Protein 9DM7 (pdb70)

Foldseek 3Di:
DVVVVVVVLVPLVVLLVVVVVVLVCQQVPDVLSQPQQVVVLLQVQLVCAPHDDSQVDDDCGDQWFLLSSVVNNVPNVDDPVVVSVVLVVVLLVLQLLLLQLLQVQQPHGDNSVSSNLSSLCCQFPLNVVCPSNRHCLSVLSSLQSVLLPDDDLLSNLLSQLVSCQGPPLSPLCVVVCVVVVVPPSVVSNVVSNVVSLVVSCVRGPNCNVVSVVVVVVPLCALQFQEPQNLVCLVVVHGQPPHPCSCVVLVVVVVLLVLLLVLDDGRLSNSLSSLLNSQHPDSGHGSNNPPSVSSVLVCLCSNPVNPDPVSVVLSVVVSVCRNVPQSVVLNVVTDPRDDCVSSVSSNPVVVSSVVVSVVSSVVSVVVD/DWAWEKDFADEDDQFFKTKIKIAIDDDFLQFKKKFKWKAAVPGDIDGAFIFNSNPTTDDRDPPPAKDFDFDGPPRRITMIMGRGDFWTKMKMFIWGKDWDDDVHIDIDIPDTDPRIHGIHGHGD/DKDWDKDQPAEALDWQDKDKIKIQIDDDLQQAKWKWWADPPDDIDTAAGSQARGDPDDDQQPFGFDSPSMTIGIRRGRHVSSFTWMKMWGPRVVDIDIYTYGYYHRD

Sequence (598 aa):
GASAWRRVRAWGPWLLGLSVAVRLAWAYLTPHGADLVDLHVYVSGPATLGHGNLYEFTYPPFTYPPFAAVVFWPLHLIPFTLLGLCWILGTIAALYAVVRLSQRLLGFDDARAAAVWTAVTMWTEPVRSTLDYGQINVLLMLLILLAVASSRWWISGTLIGLAGGVKLTPLVSGLYFLGARRWTTAIWAGVVFLLTVVVGIAVVGEQGRYYFTDLLGPIATVFNQSWRGGISRILGHDAGSGVLVLFAYAVTAILAFLAWRAVNDRLGQICVVEMFGLLISPISWTHHWVWMVPFMVWLLHGPWRDKVGAKVFGCGWLVLLLIGVPWLLSFAQPDIRPWPLAWAGLVDIVAAIATLTWMAVVGRRSGEVQLVESGGGLVQPGGSLRLSCAASGFNFYYYSIHWVRQAPGKGLEWVASISSSSGSTSYADSVKGRFTISADTSKNTAYLQMNEDTAVYYCARSQAVYYWDLWWSMYHTGFIDYWGQGTLVTVDIQMTQSPSSLSASVGDRVTITCRASQSVSSAVAWYQQKPGKAPKLLIYSASSLYSGVPSRFSGSRSGTDFTLTISSLQPEDFATYYCQQSSSSLITFGQGTKVEIK

Organism: NCBI:txid36809

Radius of gyration: 29.04 Å; Cα contacts (8 Å, |Δi|>4): 1026; chains: 3; bounding box: 84×65×79 Å

Secondary structure (DSSP, 8-state):
-HHHHHHHGGGHHHHHHHHHHHHHHHTTSSTTSS--HHHHHHHSSTTS-SSS-SSS-------S-HHHHHHHGGGSSS-HHHHHHHHHHHHHHHHHHHHHHHHHHHT---HHHHHHHHHHHTTSHHHHHHHHHT--HHHHHHHHHHHHHB--HHHHHHHHHHHHHH-SSTTTHHHHHHHTT-TTHHHHHHHHHHHHHHHHHHHTTSHHHHHHHHHH---SSSS--SHHHHHHHHHSS--SS-TTHHHHHHHHHHHHHHHHHH--SHHHHHHHHHHHHHHH-SS--GGG-TTHHHHHHHHHHSGGGGSTTHHHHHHHHHHHHHHTHHHHHTTT------HHHHTTTTHHHHHHHHHHHHHHHHHHHT-/--EEEE-------SSS-EEEEEEEESS-GGG-EEEEEEE-TTS-EEEEEEE-SSS-EE---S------EEETTSTTEEEEEE----S-EEEEEEE-EEEEESSSEEEEE----S----------/---EE---------TT--B---EEE-S--TT-EEEEEE-TTS--EEEEETTTEE-SS-SS-------SSEE---B---TT---SEEEEEE-SSSS-B----B-----

Nearest PDB structures (foldseek):
  5ezm-assembly1_A  TM=3.973E-01  e=1.025E-02  Cupriavidus metallidurans CH34
  6wno-assembly1_A  TM=1.559E-01  e=3.854E+00  Plasmodium vivax Sal-1
  8uiw-assembly1_L  TM=9.170E-01  e=1.611E-14  Mus musculus
  7mdj-assembly1_B  TM=9.054E-01  e=3.720E-14  synthetic construct
  9b7b-assembly2_H  TM=9.037E-01  e=7.680E-14  Homo sapiens

B-factor: mean 38.44, std 13.74, range [17.49, 84.79]

InterPro domains:
  IPR018584 Glycosyltransferase family 87 [PF09594] (90-316)

Solvent-accessible surface area: 29444 Å² total; per-residue (Å²): 100,62,73,50,105,68,150,60,26,70,129,0,64,199,73,34,37,121,12,40,51,80,24,94,37,153,17,111,149,40,122,178,24,43,73,15,54,27,0,49,24,4,21,38,0,2,50,35,50,88,121,70,69,3,58,149,40,111,75,160,126,6,87,36,12,8,28,1,3,40,66,16,115,79,40,81,122,97,84,61,104,92,25,4,90,76,37,22,110,33,17,22,62,6,6,71,34,1,3,60,10,1,8,45,26,33,14,16,20,17,41,123,6,0,7,10,28,1,13,77,1,6,73,6,15,3,8,65,26,2,19,78,84,1,24,22,19,4,62,15,4,32,48,4,0,33,0,0,1,1,54,110,130,104,11,0,0,48,31,10,1,79,1,0,3,20,40,59,70,20,75,46,2,25,102,5,3,85,34,41,173,60,164,69,4,41,119,85,14,31,68,17,42,100,106,8,49,89,57,0,59,80,80,18,39,101,34,4,138,124,22,75,85,106,91,152,97,137,44,40,30,7,73,0,2,0,40,68,0,6,23,4,6,69,84,60,119,81,19,17,125,22,139,70,9,123,131,6,41,54,52,1,46,101,28,8,116,57,0,74,149,23,9,135,43,70,3,2,31,0,5,4,16,21,11,50,14,17,4,60,30,75,81,1,71,14,24,38,11,4,30,6,9,1,7,8,4,4,2,70,32,1,80,42,62,132,65,121,23,1,115,98,50,5,79,32,10,45,82,39,11,74,102,0,34,4,125,113,26,33,166,46,46,52,139,161,102,76,188,93,87,9,146,33,6,46,41,10,7,80,24,1,42,44,0,2,55,40,0,11,66,12,19,175,160,84,106,182,28,104,15,90,26,87,23,42,36,144,41,138,107,45,50,68,35,160,9,39,0,44,16,63,62,32,53,0,21,45,39,7,0,0,1,1,35,31,30,103,85,152,23,13,84,15,14,0,11,15,39,17,25,80,39,42,96,20,43,42,134,40,103,54,18,137,0,53,36,49,27,58,88,101,32,54,0,16,12,47,12,96,66,75,107,46,4,35,19,15,0,2,16,0,76,13,38,24,62,45,23,110,175,79,53,71,52,33,35,7,2,31,50,89,26,5,111,31,13,142,12,46,58,123,10,99,27,84,24,60,93,85,32,115,37,7,54,98,39,68,144,28,63,17,47,2,115,14,42,124,90,6,70,48,3,4,5,1,1,4,17,80,104,74,128,14,4,70,4,0,1,62,38,0,76,42,70,52,95,71,16,110,18,26,102,23,26,34,158,47,46,67,30,2,29,6,44,7,52,32,4,112,86,58,6,100,5,29,19,13,0,5,1,14,38,48,75,64,14,43,20,3,110,4,67,15,70,102,128,236

Structure (mmCIF, N/CA/C/O backbone):
data_9DM7
#
_entry.id   9DM7
#
_cell.length_a   1.00
_cell.length_b   1.00
_cell.length_c   1.00
_cell.angle_alpha   90.00
_cell.angle_beta   90.00
_cell.angle_gamma   90.00
#
_symmetry.space_group_name_H-M   'P 1'
#
loop_
_entity.id
_entity.type
_entity.pdbx_description
1 polymer Mannosyltransferase
2 polymer 'Fab_E6 heavy chain'
3 polymer 'Fab_E6 light chain'
#
loop_
_atom_site.group_PDB
_atom_site.id
_atom_site.type_symbol
_atom_site.label_atom_id
_atom_site.label_alt_id
_atom_site.label_comp_id
_atom_site.label_asym_id
_atom_site.label_entity_id
_atom_site.label_seq_id
_atom_site.pdbx_PDB_ins_code
_atom_site.Cartn_x
_atom_site.Cartn_y
_atom_site.Cartn_z
_atom_site.occupancy
_atom_site.B_iso_or_equiv
_atom_site.auth_seq_id
_atom_site.auth_comp_id
_atom_site.auth_asym_id
_atom_site.auth_atom_id
_atom_site.pdbx_PDB_model_num
ATOM 1 N N . GLY A 1 21 ? 176.541 154.812 151.974 1.00 67.75 21 GLY A N 1
ATOM 2 C CA . GLY A 1 21 ? 175.663 154.075 152.864 1.00 67.75 21 GLY A CA 1
ATOM 3 C C . GLY A 1 21 ? 174.599 154.942 153.507 1.00 67.75 21 GLY A C 1
ATOM 4 O O . GLY A 1 21 ? 173.567 155.226 152.899 1.00 67.75 21 GLY A O 1
ATOM 5 N N . ALA A 1 22 ? 174.852 155.363 154.748 1.00 65.62 22 ALA A N 1
ATOM 6 C CA . ALA A 1 22 ? 173.911 156.214 155.465 1.00 65.62 22 ALA A CA 1
ATOM 7 C C . ALA A 1 22 ? 173.830 157.621 154.891 1.00 65.62 22 ALA A C 1
ATOM 8 O O . ALA A 1 22 ? 172.899 158.357 155.235 1.00 65.62 22 ALA A O 1
ATOM 10 N N . SER A 1 23 ? 174.778 158.013 154.036 1.00 63.86 23 SER A N 1
ATOM 11 C CA . SER A 1 23 ? 174.713 159.330 153.412 1.00 63.86 23 SER A CA 1
ATOM 12 C C . SER A 1 23 ? 173.490 159.451 152.513 1.00 63.86 23 SER A C 1
ATOM 13 O O . SER A 1 23 ? 172.848 160.507 152.463 1.00 63.86 23 SER A O 1
ATOM 16 N N . ALA A 1 24 ? 173.157 158.380 151.787 1.00 61.65 24 ALA A N 1
ATOM 17 C CA . ALA A 1 24 ? 171.997 158.414 150.904 1.00 61.65 24 ALA A CA 1
ATOM 18 C C . ALA A 1 24 ? 170.705 158.600 151.690 1.00 61.65 24 ALA A C 1
ATOM 19 O O . ALA A 1 24 ? 169.834 159.378 151.288 1.00 61.65 24 ALA A O 1
ATOM 21 N N . TRP A 1 25 ? 170.566 157.903 152.820 1.00 54.85 25 TRP A N 1
ATOM 22 C CA . TRP A 1 25 ? 169.339 158.004 153.605 1.00 54.85 25 TRP A CA 1
ATOM 23 C C . TRP A 1 25 ? 169.201 159.375 154.256 1.00 54.85 25 TRP A C 1
ATOM 24 O O . TRP A 1 25 ? 168.085 159.887 154.404 1.00 54.85 25 TRP A O 1
ATOM 35 N N . ARG A 1 26 ? 170.320 159.982 154.658 1.00 56.64 26 ARG A N 1
ATOM 36 C CA . ARG A 1 26 ? 170.258 161.249 155.380 1.00 56.64 26 ARG A CA 1
ATOM 37 C C . ARG A 1 26 ? 169.667 162.363 154.522 1.00 56.64 26 ARG A C 1
ATOM 38 O O . ARG A 1 26 ? 168.828 163.139 154.994 1.00 56.64 26 ARG A O 1
ATOM 46 N N . ARG A 1 27 ? 170.089 162.460 153.260 1.00 54.70 27 ARG A N 1
ATOM 47 C CA . ARG A 1 27 ? 169.704 163.611 152.450 1.00 54.70 27 ARG A CA 1
ATOM 48 C C . ARG A 1 27 ? 168.297 163.478 151.879 1.00 54.70 27 ARG A C 1
ATOM 49 O O . ARG A 1 27 ? 167.698 164.486 151.489 1.00 54.70 27 ARG A O 1
ATOM 57 N N . VAL A 1 28 ? 167.752 162.259 151.817 1.00 48.97 28 VAL A N 1
ATOM 58 C CA . VAL A 1 28 ? 166.426 162.074 151.228 1.00 48.97 28 VAL A CA 1
ATOM 59 C C . VAL A 1 28 ? 165.357 162.766 152.065 1.00 48.97 28 VAL A C 1
ATOM 60 O O . VAL A 1 28 ? 164.470 163.440 151.528 1.00 48.97 28 VAL A O 1
ATOM 64 N N . ARG A 1 29 ? 165.421 162.621 153.388 1.00 43.49 29 ARG A N 1
ATOM 65 C CA . ARG A 1 29 ? 164.381 163.191 154.235 1.00 43.49 29 ARG A CA 1
ATOM 66 C C . ARG A 1 29 ? 164.624 164.654 154.577 1.00 43.49 29 ARG A C 1
ATOM 67 O O . ARG A 1 29 ? 163.819 165.240 155.306 1.00 43.49 29 ARG A O 1
ATOM 75 N N . ALA A 1 30 ? 165.700 165.262 154.079 1.00 45.04 30 ALA A N 1
ATOM 76 C CA . ALA A 1 30 ? 165.931 166.679 154.330 1.00 45.04 30 ALA A CA 1
ATOM 77 C C . ALA A 1 30 ? 164.918 167.572 153.627 1.00 45.04 30 ALA A C 1
ATOM 78 O O . ALA A 1 30 ? 164.866 168.771 153.919 1.00 45.04 30 ALA A O 1
ATOM 80 N N . TRP A 1 31 ? 164.120 167.021 152.713 1.00 45.20 31 TRP A N 1
ATOM 81 C CA . TRP A 1 31 ? 163.099 167.768 151.986 1.00 45.20 31 TRP A CA 1
ATOM 82 C C . TRP A 1 31 ? 161.785 166.998 151.977 1.00 45.20 31 TRP A C 1
ATOM 83 O O . TRP A 1 31 ? 161.129 166.859 150.940 1.00 45.20 31 TRP A O 1
ATOM 94 N N . GLY A 1 32 ? 161.389 166.485 153.139 1.00 38.69 32 GLY A N 1
ATOM 95 C CA . GLY A 1 32 ? 160.164 165.735 153.285 1.00 38.69 32 GLY A CA 1
ATOM 96 C C . GLY A 1 32 ? 158.890 166.473 152.907 1.00 38.69 32 GLY A C 1
ATOM 97 O O . GLY A 1 32 ? 158.043 165.932 152.190 1.00 38.69 32 GLY A O 1
ATOM 98 N N . PRO A 1 33 ? 158.714 167.712 153.387 1.00 39.15 33 PRO A N 1
ATOM 99 C CA . PRO A 1 33 ? 157.466 168.435 153.079 1.00 39.15 33 PRO A CA 1
ATOM 100 C C . PRO A 1 33 ? 157.191 168.599 151.595 1.00 39.15 33 PRO A C 1
ATOM 101 O O . PRO A 1 33 ? 156.020 168.603 151.194 1.00 39.15 33 PRO A O 1
ATOM 105 N N . TRP A 1 34 ? 158.158 168.696 150.717 1.00 41.35 34 TRP A N 1
ATOM 106 C CA . TRP A 1 34 ? 157.671 168.963 149.346 1.00 41.35 34 TRP A CA 1
ATOM 107 C C . TRP A 1 34 ? 157.360 167.664 148.600 1.00 41.35 34 TRP A C 1
ATOM 108 O O . TRP A 1 34 ? 156.596 167.746 147.627 1.00 41.35 34 TRP A O 1
ATOM 119 N N . LEU A 1 35 ? 157.907 166.512 149.007 1.00 35.53 35 LEU A N 1
ATOM 120 C CA . LEU A 1 35 ? 157.485 165.226 148.403 1.00 35.53 35 LEU A CA 1
ATOM 121 C C . LEU A 1 35 ? 156.094 164.881 148.949 1.00 35.53 35 LEU A C 1
ATOM 122 O O . LEU A 1 35 ? 155.313 164.332 148.188 1.00 35.53 35 LEU A O 1
ATOM 127 N N . LEU A 1 36 ? 155.785 165.159 150.220 1.00 32.32 36 LEU A N 1
ATOM 128 C CA . LEU A 1 36 ? 154.395 164.995 150.632 1.00 32.32 36 LEU A CA 1
ATOM 129 C C . LEU A 1 36 ? 153.490 165.952 149.867 1.00 32.32 36 LEU A C 1
ATOM 130 O O . LEU A 1 36 ? 152.402 165.570 149.422 1.00 32.32 36 LEU A O 1
ATOM 135 N N . GLY A 1 37 ? 153.927 167.197 149.694 1.00 31.42 37 GLY A N 1
ATOM 136 C CA . GLY A 1 37 ? 153.165 168.184 148.961 1.00 31.42 37 GLY A CA 1
ATOM 137 C C . GLY A 1 37 ? 153.135 167.988 147.466 1.00 31.42 37 GLY A C 1
ATOM 138 O O . GLY A 1 37 ? 152.419 168.710 146.767 1.00 31.42 37 GLY A O 1
ATOM 139 N N . LEU A 1 38 ? 153.901 167.028 146.951 1.00 33.08 38 LEU A N 1
ATOM 140 C CA . LEU A 1 38 ? 153.889 166.707 145.530 1.00 33.08 38 LEU A CA 1
ATOM 141 C C . LEU A 1 38 ? 152.920 165.577 145.209 1.00 33.08 38 LEU A C 1
ATOM 142 O O . LEU A 1 38 ? 152.255 165.610 144.168 1.00 33.08 38 LEU A O 1
ATOM 147 N N . SER A 1 39 ? 152.827 164.576 146.087 1.00 30.59 39 SER A N 1
ATOM 148 C CA . SER A 1 39 ? 151.917 163.463 145.841 1.00 30.59 39 SER A CA 1
ATOM 149 C C . SER A 1 39 ? 150.466 163.853 146.085 1.00 30.59 39 SER A C 1
ATOM 150 O O . SER A 1 39 ? 149.564 163.302 145.445 1.00 30.59 39 SER A O 1
ATOM 153 N N . VAL A 1 40 ? 150.218 164.794 147.001 1.00 30.88 40 VAL A N 1
ATOM 154 C CA . VAL A 1 40 ? 148.845 165.196 147.295 1.00 30.88 40 VAL A CA 1
ATOM 155 C C . VAL A 1 40 ? 148.224 165.905 146.098 1.00 30.88 40 VAL A C 1
ATOM 156 O O . VAL A 1 40 ? 147.027 165.756 145.826 1.00 30.88 40 VAL A O 1
ATOM 160 N N . ALA A 1 41 ? 149.022 166.686 145.366 1.00 33.41 41 ALA A N 1
ATOM 161 C CA . ALA A 1 41 ? 148.512 167.339 144.165 1.00 33.41 41 ALA A CA 1
ATOM 162 C C . ALA A 1 41 ? 148.123 166.313 143.109 1.00 33.41 41 ALA A C 1
ATOM 163 O O . ALA A 1 41 ? 147.126 166.489 142.397 1.00 33.41 41 ALA A O 1
ATOM 165 N N . VAL A 1 42 ? 148.901 165.236 142.988 1.00 33.48 42 VAL A N 1
ATOM 166 C CA . VAL A 1 42 ? 148.542 164.159 142.072 1.00 33.48 42 VAL A CA 1
ATOM 167 C C . VAL A 1 42 ? 147.296 163.433 142.565 1.00 33.48 42 VAL A C 1
ATOM 168 O O . VAL A 1 42 ? 146.441 163.028 141.768 1.00 33.48 42 VAL A O 1
ATOM 172 N N . ARG A 1 43 ? 147.167 163.260 143.884 1.00 33.31 43 ARG A N 1
ATOM 173 C CA . ARG A 1 43 ? 146.013 162.546 144.422 1.00 33.31 43 ARG A CA 1
ATOM 174 C C . ARG A 1 43 ? 144.729 163.352 144.258 1.00 33.31 43 ARG A C 1
ATOM 175 O O . ARG A 1 43 ? 143.670 162.784 143.967 1.00 33.31 43 ARG A O 1
ATOM 183 N N . LEU A 1 44 ? 144.795 164.672 144.444 1.00 35.49 44 LEU A N 1
ATOM 184 C CA . LEU A 1 44 ? 143.602 165.492 144.277 1.00 35.49 44 LEU A CA 1
ATOM 185 C C . LEU A 1 44 ? 143.306 165.791 142.815 1.00 35.49 44 LEU A C 1
ATOM 186 O O . LEU A 1 44 ? 142.267 166.389 142.517 1.00 35.49 44 LEU A O 1
ATOM 191 N N . ALA A 1 45 ? 144.199 165.402 141.903 1.00 39.40 45 ALA A N 1
ATOM 192 C CA . ALA A 1 45 ? 143.932 165.568 140.480 1.00 39.40 45 ALA A CA 1
ATOM 193 C C . ALA A 1 45 ? 143.328 164.308 139.878 1.00 39.40 45 ALA A C 1
ATOM 194 O O . ALA A 1 45 ? 142.480 164.391 138.983 1.00 39.40 45 ALA A O 1
ATOM 196 N N . TRP A 1 46 ? 143.750 163.137 140.358 1.00 42.86 46 TRP A N 1
ATOM 197 C CA . TRP A 1 46 ? 143.248 161.878 139.818 1.00 42.86 46 TRP A CA 1
ATOM 198 C C . TRP A 1 46 ? 141.747 161.743 140.037 1.00 42.86 46 TRP A C 1
ATOM 199 O O . TRP A 1 46 ? 141.013 161.306 139.143 1.00 42.86 46 TRP A O 1
ATOM 210 N N . ALA A 1 47 ? 141.273 162.110 141.228 1.00 45.10 47 ALA A N 1
ATOM 211 C CA . ALA A 1 47 ? 139.851 161.983 141.529 1.00 45.10 47 ALA A CA 1
ATOM 212 C C . ALA A 1 47 ? 139.011 162.945 140.697 1.00 45.10 47 ALA A C 1
ATOM 213 O O . ALA A 1 47 ? 137.919 162.588 140.241 1.00 45.10 47 ALA A O 1
ATOM 215 N N . TYR A 1 48 ? 139.501 164.166 140.487 1.00 44.65 48 TYR A N 1
ATOM 216 C CA . TYR A 1 48 ? 138.720 165.224 139.862 1.00 44.65 48 TYR A CA 1
ATOM 217 C C . TYR A 1 48 ? 139.053 165.434 138.388 1.00 44.65 48 TYR A C 1
ATOM 218 O O . TYR A 1 48 ? 138.605 166.424 137.801 1.00 44.65 48 TYR A O 1
ATOM 227 N N . LEU A 1 49 ? 139.826 164.532 137.772 1.00 46.13 49 LEU A N 1
ATOM 228 C CA . LEU A 1 49 ? 140.125 164.669 136.351 1.00 46.13 49 LEU A CA 1
ATOM 229 C C . LEU A 1 49 ? 140.083 163.336 135.609 1.00 46.13 49 LEU A C 1
ATOM 230 O O . LEU A 1 49 ? 140.707 163.210 134.549 1.00 46.13 49 LEU A O 1
ATOM 235 N N . THR A 1 50 ? 139.372 162.342 136.131 1.00 45.72 50 THR A N 1
ATOM 236 C CA . THR A 1 50 ? 139.218 161.054 135.474 1.00 45.72 50 THR A CA 1
ATOM 237 C C . THR A 1 50 ? 137.763 160.618 135.532 1.00 45.72 50 THR A C 1
ATOM 238 O O . THR A 1 50 ? 137.034 160.998 136.454 1.00 45.72 50 THR A O 1
ATOM 242 N N . PRO A 1 51 ? 137.309 159.829 134.558 1.00 46.01 51 PRO A N 1
ATOM 243 C CA . PRO A 1 51 ? 135.953 159.275 134.642 1.00 46.01 51 PRO A CA 1
ATOM 244 C C . PRO A 1 51 ? 135.827 158.327 135.825 1.00 46.01 51 PRO A C 1
ATOM 245 O O . PRO A 1 51 ? 136.701 157.491 136.069 1.00 46.01 51 PRO A O 1
ATOM 249 N N . HIS A 1 52 ? 134.720 158.464 136.558 1.00 46.16 52 HIS A N 1
ATOM 250 C CA . HIS A 1 52 ? 134.462 157.682 137.767 1.00 46.16 52 HIS A CA 1
ATOM 251 C C . HIS A 1 52 ? 135.601 157.807 138.775 1.00 46.16 52 HIS A C 1
ATOM 252 O O . HIS A 1 52 ? 135.987 156.827 139.417 1.00 46.16 52 HIS A O 1
ATOM 259 N N . GLY A 1 53 ? 136.148 159.011 138.923 1.00 44.00 53 GLY A N 1
ATOM 260 C CA . GLY A 1 53 ? 137.277 159.220 139.806 1.00 44.00 53 GLY A CA 1
ATOM 261 C C . GLY A 1 53 ? 136.909 159.746 141.178 1.00 44.00 53 GLY A C 1
ATOM 262 O O . GLY A 1 53 ? 137.679 159.593 142.131 1.00 44.00 53 GLY A O 1
ATOM 263 N N . ALA A 1 54 ? 135.738 160.364 141.297 1.00 44.70 54 ALA A N 1
ATOM 264 C CA . ALA A 1 54 ? 135.288 160.963 142.548 1.00 44.70 54 ALA A CA 1
ATOM 265 C C . ALA A 1 54 ? 133.829 160.626 142.816 1.00 44.70 54 ALA A C 1
ATOM 266 O O . ALA A 1 54 ? 133.035 161.486 143.206 1.00 44.70 54 ALA A O 1
ATOM 268 N N . ASP A 1 55 ? 133.451 159.364 142.604 1.00 44.81 55 ASP A N 1
ATOM 269 C CA . ASP A 1 55 ? 132.073 158.958 142.857 1.00 44.81 55 ASP A CA 1
ATOM 270 C C . ASP A 1 55 ? 131.773 158.935 144.352 1.00 44.81 55 ASP A C 1
ATOM 271 O O . ASP A 1 55 ? 130.748 159.466 144.796 1.00 44.81 55 ASP A O 1
ATOM 276 N N . LEU A 1 56 ? 132.664 158.335 145.141 1.00 35.85 56 LEU A N 1
ATOM 277 C CA . LEU A 1 56 ? 132.525 158.245 146.595 1.00 35.85 56 LEU A CA 1
ATOM 278 C C . LEU A 1 56 ? 131.177 157.634 146.983 1.00 35.85 56 LEU A C 1
ATOM 279 O O . LEU A 1 56 ? 130.320 158.274 147.593 1.00 35.85 56 LEU A O 1
ATOM 284 N N . VAL A 1 57 ? 131.001 156.368 146.599 1.00 38.10 57 VAL A N 1
ATOM 285 C CA . VAL A 1 57 ? 129.740 155.679 146.860 1.00 38.10 57 VAL A CA 1
ATOM 286 C C . VAL A 1 57 ? 129.529 155.483 148.358 1.00 38.10 57 VAL A C 1
ATOM 287 O O . VAL A 1 57 ? 128.406 155.609 148.863 1.00 38.10 57 VAL A O 1
ATOM 291 N N . ASP A 1 58 ? 130.611 155.205 149.123 1.00 37.26 58 ASP A N 1
ATOM 292 C CA . ASP A 1 58 ? 130.423 154.975 150.551 1.00 37.26 58 ASP A CA 1
ATOM 293 C C . ASP A 1 58 ? 130.082 156.265 151.284 1.00 37.26 58 ASP A C 1
ATOM 294 O O . ASP A 1 58 ? 129.279 156.256 152.222 1.00 37.26 58 ASP A O 1
ATOM 299 N N . LEU A 1 59 ? 130.682 157.346 150.872 1.00 32.68 59 LEU A N 1
ATOM 300 C CA . LEU A 1 59 ? 130.290 158.617 151.472 1.00 32.68 59 LEU A CA 1
ATOM 301 C C . LEU A 1 59 ? 128.851 158.968 151.116 1.00 32.68 59 LEU A C 1
ATOM 302 O O . LEU A 1 59 ? 128.130 159.562 151.926 1.00 32.68 59 LEU A O 1
ATOM 307 N N . HIS A 1 60 ? 128.414 158.603 149.908 1.00 38.44 60 HIS A N 1
ATOM 308 C CA . HIS A 1 60 ? 127.022 158.817 149.529 1.00 38.44 60 HIS A CA 1
ATOM 309 C C . HIS A 1 60 ? 126.081 158.005 150.411 1.00 38.44 60 HIS A C 1
ATOM 310 O O . HIS A 1 60 ? 125.028 158.501 150.827 1.00 38.44 60 HIS A O 1
ATOM 317 N N . VAL A 1 61 ? 126.443 156.754 150.704 1.00 35.73 61 VAL A N 1
ATOM 318 C CA . VAL A 1 61 ? 125.629 155.940 151.602 1.00 35.73 61 VAL A CA 1
ATOM 319 C C . VAL A 1 61 ? 125.655 156.512 153.015 1.00 35.73 61 VAL A C 1
ATOM 320 O O . VAL A 1 61 ? 124.640 156.504 153.722 1.00 35.73 61 VAL A O 1
ATOM 324 N N . TYR A 1 62 ? 126.812 157.018 153.449 1.00 34.51 62 TYR A N 1
ATOM 325 C CA . TYR A 1 62 ? 126.918 157.611 154.779 1.00 34.51 62 TYR A CA 1
ATOM 326 C C . TYR A 1 62 ? 126.033 158.844 154.916 1.00 34.51 62 TYR A C 1
ATOM 327 O O . TYR A 1 62 ? 125.416 159.060 155.964 1.00 34.51 62 TYR A O 1
ATOM 336 N N . VAL A 1 63 ? 125.970 159.671 153.874 1.00 36.87 63 VAL A N 1
ATOM 337 C CA . VAL A 1 63 ? 125.274 160.949 153.987 1.00 36.87 63 VAL A CA 1
ATOM 338 C C . VAL A 1 63 ? 123.785 160.790 153.708 1.00 36.87 63 VAL A C 1
ATOM 339 O O . VAL A 1 63 ? 122.942 161.246 154.489 1.00 36.87 63 VAL A O 1
ATOM 343 N N . SER A 1 64 ? 123.434 160.144 152.598 1.00 40.61 64 SER A N 1
ATOM 344 C CA . SER A 1 64 ? 122.039 160.036 152.188 1.00 40.61 64 SER A CA 1
ATOM 345 C C . SER A 1 64 ? 121.254 159.007 152.990 1.00 40.61 64 SER A C 1
ATOM 346 O O . SER A 1 64 ? 120.108 158.714 152.632 1.00 40.61 64 SER A O 1
ATOM 349 N N . GLY A 1 65 ? 121.831 158.455 154.053 1.00 41.55 65 GLY A N 1
ATOM 350 C CA . GLY A 1 65 ? 121.134 157.519 154.903 1.00 41.55 65 GLY A CA 1
ATOM 351 C C . GLY A 1 65 ? 120.319 158.197 155.988 1.00 41.55 65 GLY A C 1
ATOM 352 O O . GLY A 1 65 ? 119.101 158.014 156.082 1.00 41.55 65 GLY A O 1
ATOM 353 N N . PRO A 1 66 ? 120.978 158.994 156.837 1.00 39.43 66 PRO A N 1
ATOM 354 C CA . PRO A 1 66 ? 120.243 159.721 157.886 1.00 39.43 66 PRO A CA 1
ATOM 355 C C . PRO A 1 66 ? 119.270 160.762 157.359 1.00 39.43 66 PRO A C 1
ATOM 356 O O . PRO A 1 66 ? 118.563 161.379 158.166 1.00 39.43 66 PRO A O 1
ATOM 360 N N . ALA A 1 67 ? 119.215 160.990 156.046 1.00 41.60 67 ALA A N 1
ATOM 361 C CA . ALA A 1 67 ? 118.237 161.920 155.497 1.00 41.60 67 ALA A CA 1
ATOM 362 C C . ALA A 1 67 ? 116.811 161.422 155.677 1.00 41.60 67 ALA A C 1
ATOM 363 O O . ALA A 1 67 ? 115.883 162.235 155.737 1.00 41.60 67 ALA A O 1
ATOM 365 N N . THR A 1 68 ? 116.617 160.107 155.765 1.00 48.87 68 THR A N 1
ATOM 366 C CA . THR A 1 68 ? 115.287 159.521 155.937 1.00 48.87 68 THR A CA 1
ATOM 367 C C . THR A 1 68 ? 114.969 159.337 157.422 1.00 48.87 68 THR A C 1
ATOM 368 O O . THR A 1 68 ? 114.725 158.234 157.910 1.00 48.87 68 THR A O 1
ATOM 372 N N . LEU A 1 69 ? 114.979 160.455 158.144 1.00 49.13 69 LEU A N 1
ATOM 373 C CA . LEU A 1 69 ? 114.652 160.483 159.563 1.00 49.13 69 LEU A CA 1
ATOM 374 C C . LEU A 1 69 ? 113.392 161.311 159.763 1.00 49.13 69 LEU A C 1
ATOM 375 O O . LEU A 1 69 ? 113.274 162.412 159.216 1.00 49.13 69 LEU A O 1
ATOM 380 N N . GLY A 1 70 ? 112.455 160.779 160.547 1.00 56.39 70 GLY A N 1
ATOM 381 C CA . GLY A 1 70 ? 111.150 161.378 160.704 1.00 56.39 70 GLY A CA 1
ATOM 382 C C . GLY A 1 70 ? 110.138 160.955 159.664 1.00 56.39 70 GLY A C 1
ATOM 383 O O . GLY A 1 70 ? 108.964 161.330 159.775 1.00 56.39 70 GLY A O 1
ATOM 384 N N . HIS A 1 71 ? 110.555 160.185 158.663 1.00 57.77 71 HIS A N 1
ATOM 385 C CA . HIS A 1 71 ? 109.657 159.695 157.621 1.00 57.77 71 HIS A CA 1
ATOM 386 C C . HIS A 1 71 ? 110.325 158.506 156.950 1.00 57.77 71 HIS A C 1
ATOM 387 O O . HIS A 1 71 ? 111.496 158.590 156.567 1.00 57.77 71 HIS A O 1
ATOM 394 N N . GLY A 1 72 ? 109.597 157.402 156.826 1.00 60.86 72 GLY A N 1
ATOM 395 C CA . GLY A 1 72 ? 110.166 156.195 156.270 1.00 60.86 72 GLY A CA 1
ATOM 396 C C . GLY A 1 72 ? 111.110 155.509 157.240 1.00 60.86 72 GLY A C 1
ATOM 397 O O . GLY A 1 72 ? 111.168 155.816 158.434 1.00 60.86 72 GLY A O 1
ATOM 398 N N . ASN A 1 73 ? 111.866 154.557 156.702 1.00 59.85 73 ASN A N 1
ATOM 399 C CA . ASN A 1 73 ? 112.836 153.792 157.471 1.00 59.85 73 ASN A CA 1
ATOM 400 C C . ASN A 1 73 ? 114.223 153.968 156.870 1.00 59.85 73 ASN A C 1
ATOM 401 O O . ASN A 1 73 ? 114.373 154.061 155.648 1.00 59.85 73 ASN A O 1
ATOM 406 N N . LEU A 1 74 ? 115.237 154.013 157.738 1.00 53.68 74 LEU A N 1
ATOM 407 C CA . LEU A 1 74 ? 116.608 154.141 157.257 1.00 53.68 74 LEU A CA 1
ATOM 408 C C . LEU A 1 74 ? 117.121 152.834 156.670 1.00 53.68 74 LEU A C 1
ATOM 409 O O . LEU A 1 74 ? 118.069 152.843 155.878 1.00 53.68 74 LEU A O 1
ATOM 414 N N . TYR A 1 75 ? 116.518 151.707 157.043 1.00 51.91 75 TYR A N 1
ATOM 415 C CA . TYR A 1 75 ? 116.961 150.409 156.558 1.00 51.91 75 TYR A CA 1
ATOM 416 C C . TYR A 1 75 ? 116.197 149.942 155.327 1.00 51.91 75 TYR A C 1
ATOM 417 O O . TYR A 1 75 ? 116.590 148.944 154.714 1.00 51.91 75 TYR A O 1
ATOM 426 N N . GLU A 1 76 ? 115.123 150.631 154.957 1.00 56.50 76 GLU A N 1
ATOM 427 C CA . GLU A 1 76 ? 114.465 150.420 153.668 1.00 56.50 76 GLU A CA 1
ATOM 428 C C . GLU A 1 76 ? 115.020 151.400 152.636 1.00 56.50 76 GLU A C 1
ATOM 429 O O . GLU A 1 76 ? 114.293 152.120 151.952 1.00 56.50 76 GLU A O 1
ATOM 435 N N . PHE A 1 77 ? 116.347 151.411 152.537 1.00 53.57 77 PHE A N 1
ATOM 436 C CA . PHE A 1 77 ? 117.078 152.386 151.742 1.00 53.57 77 PHE A CA 1
ATOM 437 C C . PHE A 1 77 ? 117.943 151.677 150.711 1.00 53.57 77 PHE A C 1
ATOM 438 O O . PHE A 1 77 ? 118.571 150.656 151.008 1.00 53.57 77 PHE A O 1
ATOM 446 N N . THR A 1 78 ? 117.969 152.224 149.497 1.00 55.63 78 THR A N 1
ATOM 447 C CA . THR A 1 78 ? 118.799 151.700 148.421 1.00 55.63 78 THR A CA 1
ATOM 448 C C . THR A 1 78 ? 119.500 152.856 147.726 1.00 55.63 78 THR A C 1
ATOM 449 O O . THR A 1 78 ? 118.946 153.955 147.629 1.00 55.63 78 THR A O 1
ATOM 453 N N . TYR A 1 79 ? 120.721 152.613 147.266 1.00 55.21 79 TYR A N 1
ATOM 454 C CA . TYR A 1 79 ? 121.494 153.617 146.536 1.00 55.21 79 TYR A CA 1
ATOM 455 C C . TYR A 1 79 ? 122.160 152.966 145.333 1.00 55.21 79 TYR A C 1
ATOM 456 O O . TYR A 1 79 ? 123.023 152.085 145.510 1.00 55.21 79 TYR A O 1
ATOM 465 N N . PRO A 1 80 ? 121.803 153.351 144.099 1.00 59.05 80 PRO A N 1
ATOM 466 C CA . PRO A 1 80 ? 122.395 152.782 142.883 1.00 59.05 80 PRO A CA 1
ATOM 467 C C . PRO A 1 80 ? 123.875 153.121 142.738 1.00 59.05 80 PRO A C 1
ATOM 468 O O . PRO A 1 80 ? 124.529 152.567 141.854 1.00 59.05 80 PRO A O 1
ATOM 472 N N . PRO A 1 89 ? 122.987 148.970 150.325 1.00 46.69 89 PRO A N 1
ATOM 473 C CA . PRO A 1 89 ? 122.108 149.326 151.441 1.00 46.69 89 PRO A CA 1
ATOM 474 C C . PRO A 1 89 ? 122.897 149.735 152.676 1.00 46.69 89 PRO A C 1
ATOM 475 O O . PRO A 1 89 ? 124.060 149.371 152.862 1.00 46.69 89 PRO A O 1
ATOM 479 N N . PHE A 1 90 ? 122.233 150.511 153.530 1.00 43.93 90 PHE A N 1
ATOM 480 C CA . PHE A 1 90 ? 122.831 150.969 154.777 1.00 43.93 90 PHE A CA 1
ATOM 481 C C . PHE A 1 90 ? 122.688 149.878 155.832 1.00 43.93 90 PHE A C 1
ATOM 482 O O . PHE A 1 90 ? 121.569 149.488 156.182 1.00 43.93 90 PHE A O 1
ATOM 490 N N . THR A 1 91 ? 123.817 149.387 156.337 1.00 47.50 91 THR A N 1
ATOM 491 C CA . THR A 1 91 ? 123.851 148.275 157.282 1.00 47.50 91 THR A CA 1
ATOM 492 C C . THR A 1 91 ? 124.766 148.598 158.459 1.00 47.50 91 THR A C 1
ATOM 493 O O . THR A 1 91 ? 125.496 147.748 158.973 1.00 47.50 91 THR A O 1
ATOM 497 N N . TYR A 1 92 ? 124.712 149.841 158.918 1.00 43.95 92 TYR A N 1
ATOM 498 C CA . TYR A 1 92 ? 125.497 150.317 160.043 1.00 43.95 92 TYR A CA 1
ATOM 499 C C . TYR A 1 92 ? 124.588 150.568 161.240 1.00 43.95 92 TYR A C 1
ATOM 500 O O . TYR A 1 92 ? 123.379 150.773 161.078 1.00 43.95 92 TYR A O 1
ATOM 509 N N . PRO A 1 93 ? 125.132 150.545 162.456 1.00 40.80 93 PRO A N 1
ATOM 510 C CA . PRO A 1 93 ? 124.288 150.736 163.632 1.00 40.80 93 PRO A CA 1
ATOM 511 C C . PRO A 1 93 ? 123.677 152.122 163.639 1.00 40.80 93 PRO A C 1
ATOM 512 O O . PRO A 1 93 ? 124.225 153.066 163.040 1.00 40.80 93 PRO A O 1
ATOM 516 N N . PRO A 1 94 ? 122.528 152.290 164.300 1.00 37.05 94 PRO A N 1
ATOM 517 C CA . PRO A 1 94 ? 121.872 153.609 164.317 1.00 37.05 94 PRO A CA 1
ATOM 518 C C . PRO A 1 94 ? 122.709 154.706 164.950 1.00 37.05 94 PRO A C 1
ATOM 519 O O . PRO A 1 94 ? 122.455 155.889 164.684 1.00 37.05 94 PRO A O 1
ATOM 523 N N . PHE A 1 95 ? 123.690 154.358 165.785 1.00 31.80 95 PHE A N 1
ATOM 524 C CA . PHE A 1 95 ? 124.586 155.372 166.332 1.00 31.80 95 PHE A CA 1
ATOM 525 C C . PHE A 1 95 ? 125.349 156.081 165.221 1.00 31.80 95 PHE A C 1
ATOM 526 O O . PHE A 1 95 ? 125.579 157.295 165.289 1.00 31.80 95 PHE A O 1
ATOM 534 N N . ALA A 1 96 ? 125.746 155.340 164.185 1.00 33.09 96 ALA A N 1
ATOM 535 C CA . ALA A 1 96 ? 126.394 155.963 163.036 1.00 33.09 96 ALA A CA 1
ATOM 536 C C . ALA A 1 96 ? 125.453 156.935 162.336 1.00 33.09 96 ALA A C 1
ATOM 537 O O . ALA A 1 96 ? 125.875 158.010 161.894 1.00 33.09 96 ALA A O 1
ATOM 539 N N . ALA A 1 97 ? 124.174 156.571 162.219 1.00 34.93 97 ALA A N 1
ATOM 540 C CA . ALA A 1 97 ? 123.200 157.478 161.620 1.00 34.93 97 ALA A CA 1
ATOM 541 C C . ALA A 1 97 ? 123.054 158.750 162.445 1.00 34.93 97 ALA A C 1
ATOM 542 O O . ALA A 1 97 ? 122.981 159.854 161.892 1.00 34.93 97 ALA A O 1
ATOM 544 N N . VAL A 1 98 ? 123.014 158.615 163.771 1.00 32.62 98 VAL A N 1
ATOM 545 C CA . VAL A 1 98 ? 122.947 159.792 164.632 1.00 32.62 98 VAL A CA 1
ATOM 546 C C . VAL A 1 98 ? 124.182 160.664 164.438 1.00 32.62 98 VAL A C 1
ATOM 547 O O . VAL A 1 98 ? 124.085 161.895 164.363 1.00 32.62 98 VAL A O 1
ATOM 551 N N . VAL A 1 99 ? 125.359 160.041 164.353 1.00 32.89 99 VAL A N 1
ATOM 552 C CA . VAL A 1 99 ? 126.599 160.797 164.190 1.00 32.89 99 VAL A CA 1
ATOM 553 C C . VAL A 1 99 ? 126.606 161.550 162.864 1.00 32.89 99 VAL A C 1
ATOM 554 O O . VAL A 1 99 ? 126.997 162.721 162.802 1.00 32.89 99 VAL A O 1
ATOM 558 N N . PHE A 1 100 ? 126.173 160.898 161.787 1.00 34.34 100 PHE A N 1
ATOM 559 C CA . PHE A 1 100 ? 126.238 161.487 160.454 1.00 34.34 100 PHE A CA 1
ATOM 560 C C . PHE A 1 100 ? 125.025 162.340 160.102 1.00 34.34 100 PHE A C 1
ATOM 561 O O . PHE A 1 100 ? 124.998 162.916 159.010 1.00 34.34 100 PHE A O 1
ATOM 569 N N . TRP A 1 101 ? 124.019 162.418 160.972 1.00 40.79 101 TRP A N 1
ATOM 570 C CA . TRP A 1 101 ? 122.885 163.297 160.693 1.00 40.79 101 TRP A CA 1
ATOM 571 C C . TRP A 1 101 ? 123.284 164.748 160.439 1.00 40.79 101 TRP A C 1
ATOM 572 O O . TRP A 1 101 ? 122.751 165.341 159.486 1.00 40.79 101 TRP A O 1
ATOM 583 N N . PRO A 1 102 ? 124.196 165.394 161.232 1.00 39.39 102 PRO A N 1
ATOM 584 C CA . PRO A 1 102 ? 124.617 166.768 160.930 1.00 39.39 102 PRO A CA 1
ATOM 585 C C . PRO A 1 102 ? 125.645 166.859 159.802 1.00 39.39 102 PRO A C 1
ATOM 586 O O . PRO A 1 102 ? 126.650 167.564 159.908 1.00 39.39 102 PRO A O 1
ATOM 590 N N . LEU A 1 103 ? 125.387 166.140 158.710 1.00 38.79 103 LEU A N 1
ATOM 591 C CA . LEU A 1 103 ? 126.246 166.174 157.532 1.00 38.79 103 LEU A CA 1
ATOM 592 C C . LEU A 1 103 ? 125.499 166.378 156.225 1.00 38.79 103 LEU A C 1
ATOM 593 O O . LEU A 1 103 ? 126.145 166.692 155.219 1.00 38.79 103 LEU A O 1
ATOM 598 N N . HIS A 1 104 ? 124.176 166.211 156.195 1.00 42.07 104 HIS A N 1
ATOM 599 C CA . HIS A 1 104 ? 123.426 166.443 154.968 1.00 42.07 104 HIS A CA 1
ATOM 600 C C . HIS A 1 104 ? 123.166 167.922 154.713 1.00 42.07 104 HIS A C 1
ATOM 601 O O . HIS A 1 104 ? 122.784 168.285 153.595 1.00 42.07 104 HIS A O 1
ATOM 608 N N . LEU A 1 105 ? 123.362 168.776 155.720 1.00 44.43 105 LEU A N 1
ATOM 609 C CA . LEU A 1 105 ? 123.188 170.211 155.520 1.00 44.43 105 LEU A CA 1
ATOM 610 C C . LEU A 1 105 ? 124.231 170.765 154.557 1.00 44.43 105 LEU A C 1
ATOM 611 O O . LEU A 1 105 ? 123.913 171.586 153.688 1.00 44.43 105 LEU A O 1
ATOM 616 N N . ILE A 1 106 ? 125.477 170.331 154.698 1.00 43.12 106 ILE A N 1
ATOM 617 C CA . ILE A 1 106 ? 126.570 170.854 153.870 1.00 43.12 106 ILE A CA 1
ATOM 618 C C . ILE A 1 106 ? 126.431 170.315 152.451 1.00 43.12 106 ILE A C 1
ATOM 619 O O . ILE A 1 106 ? 126.043 169.146 152.275 1.00 43.12 106 ILE A O 1
ATOM 624 N N . PRO A 1 107 ? 126.708 171.114 151.419 1.00 43.88 107 PRO A N 1
ATOM 625 C CA . PRO A 1 107 ? 126.738 170.569 150.056 1.00 43.88 107 PRO A CA 1
ATOM 626 C C . PRO A 1 107 ? 127.767 169.455 149.934 1.00 43.88 107 PRO A C 1
ATOM 627 O O . PRO A 1 107 ? 128.818 169.480 150.578 1.00 43.88 107 PRO A O 1
ATOM 631 N N . PHE A 1 108 ? 127.447 168.465 149.096 1.00 40.39 108 PHE A N 1
ATOM 632 C CA . PHE A 1 108 ? 128.249 167.247 149.043 1.00 40.39 108 PHE A CA 1
ATOM 633 C C . PHE A 1 108 ? 129.656 167.508 148.521 1.00 40.39 108 PHE A C 1
ATOM 634 O O . PHE A 1 108 ? 130.601 166.823 148.929 1.00 40.39 108 PHE A O 1
ATOM 642 N N . THR A 1 109 ? 129.816 168.477 147.617 1.00 41.28 109 THR A N 1
ATOM 643 C CA . THR A 1 109 ? 131.132 168.735 147.040 1.00 41.28 109 THR A CA 1
ATOM 644 C C . THR A 1 109 ? 132.120 169.217 148.096 1.00 41.28 109 THR A C 1
ATOM 645 O O . THR A 1 109 ? 133.279 168.787 148.114 1.00 41.28 109 THR A O 1
ATOM 649 N N . LEU A 1 110 ? 131.679 170.105 148.990 1.00 39.33 110 LEU A N 1
ATOM 650 C CA . LEU A 1 110 ? 132.566 170.605 150.036 1.00 39.33 110 LEU A CA 1
ATOM 651 C C . LEU A 1 110 ? 132.978 169.492 150.992 1.00 39.33 110 LEU A C 1
ATOM 652 O O . LEU A 1 110 ? 134.146 169.405 151.397 1.00 39.33 110 LEU A O 1
ATOM 657 N N . LEU A 1 111 ? 132.030 168.631 151.370 1.00 37.85 111 LEU A N 1
ATOM 658 C CA . LEU A 1 111 ? 132.354 167.518 152.254 1.00 37.85 111 LEU A CA 1
ATOM 659 C C . LEU A 1 111 ? 133.312 166.542 151.581 1.00 37.85 111 LEU A C 1
ATOM 660 O O . LEU A 1 111 ? 134.234 166.025 152.223 1.00 37.85 111 LEU A O 1
ATOM 665 N N . GLY A 1 112 ? 133.102 166.268 150.292 1.00 35.35 112 GLY A N 1
ATOM 666 C CA . GLY A 1 112 ? 134.037 165.423 149.568 1.00 35.35 112 GLY A CA 1
ATOM 667 C C . GLY A 1 112 ? 135.417 166.043 149.471 1.00 35.35 112 GLY A C 1
ATOM 668 O O . GLY A 1 112 ? 136.428 165.338 149.484 1.00 35.35 112 GLY A O 1
ATOM 669 N N . LEU A 1 113 ? 135.474 167.371 149.361 1.00 34.65 113 LEU A N 1
ATOM 670 C CA . LEU A 1 113 ? 136.755 168.069 149.370 1.00 34.65 113 LEU A CA 1
ATOM 671 C C . LEU A 1 113 ? 137.461 167.902 150.709 1.00 34.65 113 LEU A C 1
ATOM 672 O O . LEU A 1 113 ? 138.671 167.654 150.763 1.00 34.65 113 LEU A O 1
ATOM 677 N N . CYS A 1 114 ? 136.714 168.033 151.806 1.00 30.42 114 CYS A N 1
ATOM 678 C CA . CYS A 1 114 ? 137.320 167.986 153.134 1.00 30.42 114 CYS A CA 1
ATOM 679 C C . CYS A 1 114 ? 137.696 166.570 153.563 1.00 30.42 114 CYS A C 1
ATOM 680 O O . CYS A 1 114 ? 138.636 166.396 154.350 1.00 30.42 114 CYS A O 1
ATOM 683 N N . TRP A 1 115 ? 136.975 165.558 153.070 1.00 27.63 115 TRP A N 1
ATOM 684 C CA . TRP A 1 115 ? 137.184 164.192 153.543 1.00 27.63 115 TRP A CA 1
ATOM 685 C C . TRP A 1 115 ? 138.585 163.688 153.213 1.00 27.63 115 TRP A C 1
ATOM 686 O O . TRP A 1 115 ? 139.249 163.075 154.059 1.00 27.63 115 TRP A O 1
ATOM 697 N N . ILE A 1 116 ? 139.056 163.939 151.991 1.00 27.65 116 ILE A N 1
ATOM 698 C CA . ILE A 1 116 ? 140.366 163.436 151.588 1.00 27.65 116 ILE A CA 1
ATOM 699 C C . ILE A 1 116 ? 141.474 164.131 152.373 1.00 27.65 116 ILE A C 1
ATOM 700 O O . ILE A 1 116 ? 142.439 163.491 152.819 1.00 27.65 116 ILE A O 1
ATOM 705 N N . LEU A 1 117 ? 141.360 165.450 152.548 1.00 27.19 117 LEU A N 1
ATOM 706 C CA . LEU A 1 117 ? 142.336 166.172 153.356 1.00 27.19 117 LEU A CA 1
ATOM 707 C C . LEU A 1 117 ? 142.375 165.620 154.773 1.00 27.19 117 LEU A C 1
ATOM 708 O O . LEU A 1 117 ? 143.456 165.415 155.339 1.00 27.19 117 LEU A O 1
ATOM 713 N N . GLY A 1 118 ? 141.203 165.352 155.353 1.00 23.87 118 GLY A N 1
ATOM 714 C CA . GLY A 1 118 ? 141.169 164.713 156.657 1.00 23.87 118 GLY A CA 1
ATOM 715 C C . GLY A 1 118 ? 141.845 163.356 156.659 1.00 23.87 118 GLY A C 1
ATOM 716 O O . GLY A 1 118 ? 142.502 162.982 157.631 1.00 23.87 118 GLY A O 1
ATOM 717 N N . THR A 1 119 ? 141.698 162.603 155.566 1.00 23.11 119 THR A N 1
ATOM 718 C CA . THR A 1 119 ? 142.288 161.267 155.498 1.00 23.11 119 THR A CA 1
ATOM 719 C C . THR A 1 119 ? 143.814 161.326 155.522 1.00 23.11 119 THR A C 1
ATOM 720 O O . THR A 1 119 ? 144.463 160.616 156.303 1.00 23.11 119 THR A O 1
ATOM 724 N N . ILE A 1 120 ? 144.410 162.166 154.670 1.00 23.26 120 ILE A N 1
ATOM 725 C CA . ILE A 1 120 ? 145.872 162.284 154.692 1.00 23.26 120 ILE A CA 1
ATOM 726 C C . ILE A 1 120 ? 146.357 162.901 156.003 1.00 23.26 120 ILE A C 1
ATOM 727 O O . ILE A 1 120 ? 147.418 162.523 156.521 1.00 23.26 120 ILE A O 1
ATOM 732 N N . ALA A 1 121 ? 145.600 163.844 156.573 1.00 22.00 121 ALA A N 1
ATOM 733 C CA . ALA A 1 121 ? 145.990 164.390 157.870 1.00 22.00 121 ALA A CA 1
ATOM 734 C C . ALA A 1 121 ? 146.005 163.304 158.940 1.00 22.00 121 ALA A C 1
ATOM 735 O O . ALA A 1 121 ? 146.925 163.245 159.768 1.00 22.00 121 ALA A O 1
ATOM 737 N N . ALA A 1 122 ? 144.999 162.427 158.929 1.00 20.62 122 ALA A N 1
ATOM 738 C CA . ALA A 1 122 ? 144.955 161.323 159.879 1.00 20.62 122 ALA A CA 1
ATOM 739 C C . ALA A 1 122 ? 146.116 160.362 159.668 1.00 20.62 122 ALA A C 1
ATOM 740 O O . ALA A 1 122 ? 146.692 159.857 160.636 1.00 20.62 122 ALA A O 1
ATOM 742 N N . LEU A 1 123 ? 146.466 160.083 158.410 1.00 20.19 123 LEU A N 1
ATOM 743 C CA . LEU A 1 123 ? 147.603 159.202 158.147 1.00 20.19 123 LEU A CA 1
ATOM 744 C C . LEU A 1 123 ? 148.904 159.803 158.674 1.00 20.19 123 LEU A C 1
ATOM 745 O O . LEU A 1 123 ? 149.728 159.100 159.279 1.00 20.19 123 LEU A O 1
ATOM 750 N N . TYR A 1 124 ? 149.105 161.105 158.455 1.00 20.78 124 TYR A N 1
ATOM 751 C CA . TYR A 1 124 ? 150.294 161.769 158.979 1.00 20.78 124 TYR A CA 1
ATOM 752 C C . TYR A 1 124 ? 150.327 161.715 160.502 1.00 20.78 124 TYR A C 1
ATOM 753 O O . TYR A 1 124 ? 151.379 161.459 161.103 1.00 20.78 124 TYR A O 1
ATOM 762 N N . ALA A 1 125 ? 149.179 161.946 161.143 1.00 19.26 125 ALA A N 1
ATOM 763 C CA . ALA A 1 125 ? 149.121 161.875 162.598 1.00 19.26 125 ALA A CA 1
ATOM 764 C C . ALA A 1 125 ? 149.405 160.462 163.095 1.00 19.26 125 ALA A C 1
ATOM 765 O O . ALA A 1 125 ? 150.034 160.280 164.141 1.00 19.26 125 ALA A O 1
ATOM 767 N N . VAL A 1 126 ? 148.946 159.448 162.358 1.00 17.49 126 VAL A N 1
ATOM 768 C CA . VAL A 1 126 ? 149.223 158.060 162.726 1.00 17.49 126 VAL A CA 1
ATOM 769 C C . VAL A 1 126 ? 150.719 157.778 162.669 1.00 17.49 126 VAL A C 1
ATOM 770 O O . VAL A 1 126 ? 151.283 157.137 163.568 1.00 17.49 126 VAL A O 1
ATOM 774 N N . VAL A 1 127 ? 151.384 158.246 161.611 1.00 20.01 127 VAL A N 1
ATOM 775 C CA . VAL A 1 127 ? 152.827 158.033 161.500 1.00 20.01 127 VAL A CA 1
ATOM 776 C C . VAL A 1 127 ? 153.563 158.755 162.625 1.00 20.01 127 VAL A C 1
ATOM 777 O O . VAL A 1 127 ? 154.523 158.226 163.204 1.00 20.01 127 VAL A O 1
ATOM 781 N N . ARG A 1 128 ? 153.121 159.971 162.958 1.00 20.19 128 ARG A N 1
ATOM 782 C CA . ARG A 1 128 ? 153.730 160.700 164.069 1.00 20.19 128 ARG A CA 1
ATOM 783 C C . ARG A 1 128 ? 153.541 159.960 165.390 1.00 20.19 128 ARG A C 1
ATOM 784 O O . ARG A 1 128 ? 154.464 159.892 166.212 1.00 20.19 128 ARG A O 1
ATOM 792 N N . LEU A 1 129 ? 152.345 159.409 165.615 1.00 20.01 129 LEU A N 1
ATOM 793 C CA . LEU A 1 129 ? 152.093 158.637 166.827 1.00 20.01 129 LEU A CA 1
ATOM 794 C C . LEU A 1 129 ? 152.997 157.417 166.900 1.00 20.01 129 LEU A C 1
ATOM 795 O O . LEU A 1 129 ? 153.521 157.089 167.969 1.00 20.01 129 LEU A O 1
ATOM 800 N N . SER A 1 130 ? 153.177 156.719 165.776 1.00 19.27 130 SER A N 1
ATOM 801 C CA . SER A 1 130 ? 154.070 155.564 165.762 1.00 19.27 130 SER A CA 1
ATOM 802 C C . SER A 1 130 ? 155.497 155.976 166.103 1.00 19.27 130 SER A C 1
ATOM 803 O O . SER A 1 130 ? 156.175 155.319 166.905 1.00 19.27 130 SER A O 1
ATOM 806 N N . GLN A 1 131 ? 155.965 157.078 165.510 1.00 21.94 131 GLN A N 1
ATOM 807 C CA . GLN A 1 131 ? 157.306 157.570 165.814 1.00 21.94 131 GLN A CA 1
ATOM 808 C C . GLN A 1 131 ? 157.459 157.861 167.302 1.00 21.94 131 GLN A C 1
ATOM 809 O O . GLN A 1 131 ? 158.440 157.446 167.929 1.00 21.94 131 GLN A O 1
ATOM 815 N N . ARG A 1 132 ? 156.488 158.568 167.886 1.00 22.58 132 ARG A N 1
ATOM 816 C CA . ARG A 1 132 ? 156.571 158.895 169.307 1.00 22.58 132 ARG A CA 1
ATOM 817 C C . ARG A 1 132 ? 156.509 157.641 170.172 1.00 22.58 132 ARG A C 1
ATOM 818 O O . ARG A 1 132 ? 157.149 157.575 171.228 1.00 22.58 132 ARG A O 1
ATOM 826 N N . LEU A 1 133 ? 155.741 156.637 169.744 1.00 21.14 133 LEU A N 1
ATOM 827 C CA . LEU A 1 133 ? 155.662 155.393 170.503 1.00 21.14 133 LEU A CA 1
ATOM 828 C C . LEU A 1 133 ? 156.976 154.627 170.462 1.00 21.14 133 LEU A C 1
ATOM 829 O O . LEU A 1 133 ? 157.310 153.920 171.419 1.00 21.14 133 LEU A O 1
ATOM 834 N N . LEU A 1 134 ? 157.731 154.741 169.364 1.00 24.58 134 LEU A N 1
ATOM 835 C CA . LEU A 1 134 ? 159.055 154.123 169.328 1.00 24.58 134 LEU A CA 1
ATOM 836 C C . LEU A 1 134 ? 159.998 154.764 170.340 1.00 24.58 134 LEU A C 1
ATOM 837 O O . LEU A 1 134 ? 160.798 154.070 170.978 1.00 24.58 134 LEU A O 1
ATOM 842 N N . GLY A 1 135 ? 159.922 156.083 170.503 1.00 24.38 135 GLY A N 1
ATOM 843 C CA . GLY A 1 135 ? 160.764 156.765 171.467 1.00 24.38 135 GLY A CA 1
ATOM 844 C C . GLY A 1 135 ? 161.535 157.942 170.906 1.00 24.38 135 GLY A C 1
ATOM 845 O O . GLY A 1 135 ? 162.513 158.395 171.507 1.00 24.38 135 GLY A O 1
ATOM 846 N N . PHE A 1 136 ? 161.104 158.448 169.754 1.00 23.94 136 PHE A N 1
ATOM 847 C CA . PHE A 1 136 ? 161.741 159.599 169.127 1.00 23.94 136 PHE A CA 1
ATOM 848 C C . PHE A 1 136 ? 160.698 160.313 168.280 1.00 23.94 136 PHE A C 1
ATOM 849 O O . PHE A 1 136 ? 159.524 159.940 168.265 1.00 23.94 136 PHE A O 1
ATOM 857 N N . ASP A 1 137 ? 161.137 161.358 167.583 1.00 25.16 137 ASP A N 1
ATOM 858 C CA . ASP A 1 137 ? 160.266 162.061 166.655 1.00 25.16 137 ASP A CA 1
ATOM 859 C C . ASP A 1 137 ? 161.081 162.699 165.537 1.00 25.16 137 ASP A C 1
ATOM 860 O O . ASP A 1 137 ? 162.260 163.019 165.705 1.00 25.16 137 ASP A O 1
ATOM 865 N N . ASP A 1 138 ? 160.441 162.836 164.376 1.00 26.78 138 ASP A N 1
ATOM 866 C CA . ASP A 1 138 ? 161.050 163.502 163.226 1.00 26.78 138 ASP A CA 1
ATOM 867 C C . ASP A 1 138 ? 159.929 163.856 162.259 1.00 26.78 138 ASP A C 1
ATOM 868 O O . ASP A 1 138 ? 159.282 162.958 161.713 1.00 26.78 138 ASP A O 1
ATOM 873 N N . ALA A 1 139 ? 159.701 165.153 162.047 1.00 26.97 139 ALA A N 1
ATOM 874 C CA . ALA A 1 139 ? 158.611 165.575 161.172 1.00 26.97 139 ALA A CA 1
ATOM 875 C C . ALA A 1 139 ? 158.907 165.234 159.716 1.00 26.97 139 ALA A C 1
ATOM 876 O O . ALA A 1 139 ? 158.028 164.757 158.987 1.00 26.97 139 ALA A O 1
ATOM 878 N N . ARG A 1 140 ? 160.144 165.474 159.276 1.00 29.78 140 ARG A N 1
ATOM 879 C CA . ARG A 1 140 ? 160.505 165.221 157.885 1.00 29.78 140 ARG A CA 1
ATOM 880 C C . ARG A 1 140 ? 160.451 163.735 157.553 1.00 29.78 140 ARG A C 1
ATOM 881 O O . ARG A 1 140 ? 159.957 163.347 156.485 1.00 29.78 140 ARG A O 1
ATOM 889 N N . ALA A 1 141 ? 160.963 162.889 158.450 1.00 26.94 141 ALA A N 1
ATOM 890 C CA . ALA A 1 141 ? 160.909 161.449 158.221 1.00 26.94 141 ALA A CA 1
ATOM 891 C C . ALA A 1 141 ? 159.469 160.957 158.177 1.00 26.94 141 ALA A C 1
ATOM 892 O O . ALA A 1 141 ? 159.125 160.095 157.360 1.00 26.94 141 ALA A O 1
ATOM 894 N N . ALA A 1 142 ? 158.614 161.495 159.049 1.00 24.10 142 ALA A N 1
ATOM 895 C CA . ALA A 1 142 ? 157.202 161.131 159.021 1.00 24.10 142 ALA A CA 1
ATOM 896 C C . ALA A 1 142 ? 156.550 161.549 157.708 1.00 24.10 142 ALA A C 1
ATOM 897 O O . ALA A 1 142 ? 155.746 160.800 157.140 1.00 24.10 142 ALA A O 1
ATOM 899 N N . ALA A 1 143 ? 156.881 162.744 157.214 1.00 25.27 143 ALA A N 1
ATOM 900 C CA . ALA A 1 143 ? 156.332 163.191 155.937 1.00 25.27 143 ALA A CA 1
ATOM 901 C C . ALA A 1 143 ? 156.770 162.279 154.798 1.00 25.27 143 ALA A C 1
ATOM 902 O O . ALA A 1 143 ? 155.962 161.921 153.930 1.00 25.27 143 ALA A O 1
ATOM 904 N N . VAL A 1 144 ? 158.047 161.890 154.786 1.00 25.76 144 VAL A N 1
ATOM 905 C CA . VAL A 1 144 ? 158.536 160.979 153.753 1.00 25.76 144 VAL A CA 1
ATOM 906 C C . VAL A 1 144 ? 157.825 159.634 153.849 1.00 25.76 144 VAL A C 1
ATOM 907 O O . VAL A 1 144 ? 157.448 159.038 152.831 1.00 25.76 144 VAL A O 1
ATOM 911 N N . TRP A 1 145 ? 157.634 159.134 155.072 1.00 22.42 145 TRP A N 1
ATOM 912 C CA . TRP A 1 145 ? 156.948 157.860 155.262 1.00 22.42 145 TRP A CA 1
ATOM 913 C C . TRP A 1 145 ? 155.521 157.921 154.733 1.00 22.42 145 TRP A C 1
ATOM 914 O O . TRP A 1 145 ? 155.057 156.995 154.057 1.00 22.42 145 TRP A O 1
ATOM 925 N N . THR A 1 146 ? 154.806 159.006 155.040 1.00 22.86 146 THR A N 1
ATOM 926 C CA . THR A 1 146 ? 153.444 159.157 154.536 1.00 22.86 146 THR A CA 1
ATOM 927 C C . THR A 1 146 ? 153.425 159.229 153.016 1.00 22.86 146 THR A C 1
ATOM 928 O O . THR A 1 146 ? 152.578 158.603 152.370 1.00 22.86 146 THR A O 1
ATOM 932 N N . ALA A 1 147 ? 154.358 159.980 152.426 1.00 23.78 147 ALA A N 1
ATOM 933 C CA . ALA A 1 147 ? 154.401 160.086 150.971 1.00 23.78 147 ALA A CA 1
ATOM 934 C C . ALA A 1 147 ? 154.646 158.728 150.325 1.00 23.78 147 ALA A C 1
ATOM 935 O O . ALA A 1 147 ? 154.037 158.401 149.300 1.00 23.78 147 ALA A O 1
ATOM 937 N N . VAL A 1 148 ? 155.537 157.925 150.908 1.00 23.91 148 VAL A N 1
ATOM 938 C CA . VAL A 1 148 ? 155.843 156.620 150.328 1.00 23.91 148 VAL A CA 1
ATOM 939 C C . VAL A 1 148 ? 154.674 155.655 150.500 1.00 23.91 148 VAL A C 1
ATOM 940 O O . VAL A 1 148 ? 154.313 154.928 149.566 1.00 23.91 148 VAL A O 1
ATOM 944 N N . THR A 1 149 ? 154.060 155.628 151.682 1.00 24.51 149 THR A N 1
ATOM 945 C CA . THR A 1 149 ? 153.049 154.623 151.991 1.00 24.51 149 THR A CA 1
ATOM 946 C C . THR A 1 149 ? 151.627 155.062 151.661 1.00 24.51 149 THR A C 1
ATOM 947 O O . THR A 1 149 ? 150.689 154.302 151.921 1.00 24.51 149 THR A O 1
ATOM 951 N N . MET A 1 150 ? 151.438 156.261 151.105 1.00 25.07 150 MET A N 1
ATOM 952 C CA . MET A 1 150 ? 150.095 156.682 150.722 1.00 25.07 150 MET A CA 1
ATOM 953 C C . MET A 1 150 ? 149.542 155.845 149.575 1.00 25.07 150 MET A C 1
ATOM 954 O O . MET A 1 150 ? 148.321 155.703 149.445 1.00 25.07 150 MET A O 1
ATOM 959 N N . TRP A 1 151 ? 150.413 155.278 148.743 1.00 25.99 151 TRP A N 1
ATOM 960 C CA . TRP A 1 151 ? 149.993 154.586 147.534 1.00 25.99 151 TRP A CA 1
ATOM 961 C C . TRP A 1 151 ? 149.986 153.069 147.682 1.00 25.99 151 TRP A C 1
ATOM 962 O O . TRP A 1 151 ? 149.831 152.363 146.681 1.00 25.99 151 TRP A O 1
ATOM 973 N N . THR A 1 152 ? 150.152 152.550 148.896 1.00 26.72 152 THR A N 1
ATOM 974 C CA . THR A 1 152 ? 150.052 151.113 149.107 1.00 26.72 152 THR A CA 1
ATOM 975 C C . THR A 1 152 ? 148.616 150.649 148.891 1.00 26.72 152 THR A C 1
ATOM 976 O O . THR A 1 152 ? 147.662 151.399 149.110 1.00 26.72 152 THR A O 1
ATOM 980 N N . GLU A 1 153 ? 148.473 149.390 148.473 1.00 29.75 153 GLU A N 1
ATOM 981 C CA . GLU A 1 153 ? 147.177 148.866 148.037 1.00 29.75 153 GLU A CA 1
ATOM 982 C C . GLU A 1 153 ? 146.050 149.069 149.045 1.00 29.75 153 GLU A C 1
ATOM 983 O O . GLU A 1 153 ? 144.982 149.559 148.643 1.00 29.75 153 GLU A O 1
ATOM 989 N N . PRO A 1 154 ? 146.201 148.743 150.337 1.00 27.64 154 PRO A N 1
ATOM 990 C CA . PRO A 1 154 ? 145.086 149.008 151.266 1.00 27.64 154 PRO A CA 1
ATOM 991 C C . PRO A 1 154 ? 144.776 150.487 151.410 1.00 27.64 154 PRO A C 1
ATOM 992 O O . PRO A 1 154 ? 143.609 150.888 151.314 1.00 27.64 154 PRO A O 1
ATOM 996 N N . VAL A 1 155 ? 145.799 151.316 151.631 1.00 26.14 155 VAL A N 1
ATOM 997 C CA . VAL A 1 155 ? 145.577 152.753 151.739 1.00 26.14 155 VAL A CA 1
ATOM 998 C C . VAL A 1 155 ? 145.091 153.324 150.414 1.00 26.14 155 VAL A C 1
ATOM 999 O O . VAL A 1 155 ? 144.267 154.245 150.394 1.00 26.14 155 VAL A O 1
ATOM 1003 N N . ARG A 1 156 ? 145.588 152.797 149.292 1.00 26.45 156 ARG A N 1
ATOM 1004 C CA . ARG A 1 156 ? 145.146 153.279 147.987 1.00 26.45 156 ARG A CA 1
ATOM 1005 C C . ARG A 1 156 ? 143.662 153.013 147.770 1.00 26.45 156 ARG A C 1
ATOM 1006 O O . ARG A 1 156 ? 142.936 153.879 147.268 1.00 26.45 156 ARG A O 1
ATOM 1014 N N . SER A 1 157 ? 143.190 151.823 148.144 1.00 26.96 157 SER A N 1
ATOM 1015 C CA . SER A 1 157 ? 141.785 151.491 147.947 1.00 26.96 157 SER A CA 1
ATOM 1016 C C . SER A 1 157 ? 140.884 152.035 149.048 1.00 26.96 157 SER A C 1
ATOM 1017 O O . SER A 1 157 ? 139.662 152.063 148.867 1.00 26.96 157 SER A O 1
ATOM 1020 N N . THR A 1 158 ? 141.449 152.461 150.181 1.00 27.40 158 THR A N 1
ATOM 1021 C CA . THR A 1 158 ? 140.623 152.957 151.278 1.00 27.40 158 THR A CA 1
ATOM 1022 C C . THR A 1 158 ? 139.899 154.243 150.897 1.00 27.40 158 THR A C 1
ATOM 1023 O O . THR A 1 158 ? 138.681 154.357 151.072 1.00 27.40 158 THR A O 1
ATOM 1027 N N . LEU A 1 159 ? 140.630 155.222 150.368 1.00 28.00 159 LEU A N 1
ATOM 1028 C CA . LEU A 1 159 ? 140.060 156.530 150.070 1.00 28.00 159 LEU A CA 1
ATOM 1029 C C . LEU A 1 159 ? 139.468 156.612 148.668 1.00 28.00 159 LEU A C 1
ATOM 1030 O O . LEU A 1 159 ? 139.028 157.690 148.256 1.00 28.00 159 LEU A O 1
ATOM 1035 N N . ASP A 1 160 ? 139.447 155.501 147.929 1.00 31.08 160 ASP A N 1
ATOM 1036 C CA . ASP A 1 160 ? 138.745 155.474 146.652 1.00 31.08 160 ASP A CA 1
ATOM 1037 C C . ASP A 1 160 ? 137.236 155.410 146.839 1.00 31.08 160 ASP A C 1
ATOM 1038 O O . ASP A 1 160 ? 136.490 155.967 146.027 1.00 31.08 160 ASP A O 1
ATOM 1043 N N . TYR A 1 161 ? 136.772 154.737 147.892 1.00 30.68 161 TYR A N 1
ATOM 1044 C CA . TYR A 1 161 ? 135.349 154.676 148.200 1.00 30.68 161 TYR A CA 1
ATOM 1045 C C . TYR A 1 161 ? 134.906 155.776 149.153 1.00 30.68 161 TYR A C 1
ATOM 1046 O O . TYR A 1 161 ? 133.754 156.218 149.086 1.00 30.68 161 TYR A O 1
ATOM 1055 N N . GLY A 1 162 ? 135.791 156.229 150.032 1.00 29.61 162 GLY A N 1
ATOM 1056 C CA . GLY A 1 162 ? 135.438 157.168 151.068 1.00 29.61 162 GLY A CA 1
ATOM 1057 C C . GLY A 1 162 ? 135.257 156.565 152.442 1.00 29.61 162 GLY A C 1
ATOM 1058 O O . GLY A 1 162 ? 134.433 157.066 153.214 1.00 29.61 162 GLY A O 1
ATOM 1059 N N . GLN A 1 163 ? 135.996 155.508 152.772 1.00 27.23 163 GLN A N 1
ATOM 1060 C CA . GLN A 1 163 ? 135.821 154.819 154.040 1.00 27.23 163 GLN A CA 1
ATOM 1061 C C . GLN A 1 163 ? 136.397 155.651 155.187 1.00 27.23 163 GLN A C 1
ATOM 1062 O O . GLN A 1 163 ? 136.885 156.770 155.005 1.00 27.23 163 GLN A O 1
ATOM 1068 N N . ILE A 1 164 ? 136.339 155.083 156.391 1.00 25.32 164 ILE A N 1
ATOM 1069 C CA . ILE A 1 164 ? 136.649 155.813 157.615 1.00 25.32 164 ILE A CA 1
ATOM 1070 C C . ILE A 1 164 ? 137.667 155.032 158.444 1.00 25.32 164 ILE A C 1
ATOM 1071 O O . ILE A 1 164 ? 137.825 155.270 159.647 1.00 25.32 164 ILE A O 1
ATOM 1076 N N . ASN A 1 165 ? 138.387 154.112 157.796 1.00 23.42 165 ASN A N 1
ATOM 1077 C CA . ASN A 1 165 ? 139.295 153.224 158.520 1.00 23.42 165 ASN A CA 1
ATOM 1078 C C . ASN A 1 165 ? 140.432 153.991 159.187 1.00 23.42 165 ASN A C 1
ATOM 1079 O O . ASN A 1 165 ? 140.822 153.674 160.319 1.00 23.42 165 ASN A O 1
ATOM 1084 N N . VAL A 1 166 ? 140.985 154.994 158.501 1.00 21.43 166 VAL A N 1
ATOM 1085 C CA . VAL A 1 166 ? 142.154 155.694 159.025 1.00 21.43 166 VAL A CA 1
ATOM 1086 C C . VAL A 1 166 ? 141.798 156.474 160.285 1.00 21.43 166 VAL A C 1
ATOM 1087 O O . VAL A 1 166 ? 142.599 156.559 161.224 1.00 21.43 166 VAL A O 1
ATOM 1091 N N . LEU A 1 167 ? 140.596 157.055 160.332 1.00 21.72 167 LEU A N 1
ATOM 1092 C CA . LEU A 1 167 ? 140.170 157.767 161.533 1.00 21.72 167 LEU A CA 1
ATOM 1093 C C . LEU A 1 167 ? 140.053 156.823 162.724 1.00 21.72 167 LEU A C 1
ATOM 1094 O O . LEU A 1 167 ? 140.457 157.167 163.842 1.00 21.72 167 LEU A O 1
ATOM 1099 N N . LEU A 1 168 ? 139.500 155.628 162.507 1.00 20.94 168 LEU A N 1
ATOM 1100 C CA . LEU A 1 168 ? 139.397 154.656 163.590 1.00 20.94 168 LEU A CA 1
ATOM 1101 C C . LEU A 1 168 ? 140.775 154.192 164.047 1.00 20.94 168 LEU A C 1
ATOM 1102 O O . LEU A 1 168 ? 141.012 154.016 165.249 1.00 20.94 168 LEU A O 1
ATOM 1107 N N . MET A 1 169 ? 141.697 153.987 163.102 1.00 18.76 169 MET A N 1
ATOM 1108 C CA . MET A 1 169 ? 143.062 153.625 163.476 1.00 18.76 169 MET A CA 1
ATOM 1109 C C . MET A 1 169 ? 143.711 154.724 164.307 1.00 18.76 169 MET A C 1
ATOM 1110 O O . MET A 1 169 ? 144.393 154.444 165.302 1.00 18.76 169 MET A O 1
ATOM 1115 N N . LEU A 1 170 ? 143.504 155.984 163.915 1.00 19.43 170 LEU A N 1
ATOM 1116 C CA . LEU A 1 170 ? 144.038 157.105 164.681 1.00 19.43 170 LEU A CA 1
ATOM 1117 C C . LEU A 1 170 ? 143.449 157.146 166.085 1.00 19.43 170 LEU A C 1
ATOM 1118 O O . LEU A 1 170 ? 144.167 157.397 167.059 1.00 19.43 170 LEU A O 1
ATOM 1123 N N . LEU A 1 171 ? 142.141 156.906 166.208 1.00 18.39 171 LEU A N 1
ATOM 1124 C CA . LEU A 1 171 ? 141.509 156.903 167.524 1.00 18.39 171 LEU A CA 1
ATOM 1125 C C . LEU A 1 171 ? 142.071 155.794 168.405 1.00 18.39 171 LEU A C 1
ATOM 1126 O O . LEU A 1 171 ? 142.346 156.010 169.593 1.00 18.39 171 LEU A O 1
ATOM 1131 N N . ILE A 1 172 ? 142.253 154.598 167.840 1.00 19.45 172 ILE A N 1
ATOM 1132 C CA . ILE A 1 172 ? 142.797 153.487 168.617 1.00 19.45 172 ILE A CA 1
ATOM 1133 C C . ILE A 1 172 ? 144.225 153.788 169.055 1.00 19.45 172 ILE A C 1
ATOM 1134 O O . ILE A 1 172 ? 144.610 153.511 170.198 1.00 19.45 172 ILE A O 1
ATOM 1139 N N . LEU A 1 173 ? 145.035 154.356 168.158 1.00 17.83 173 LEU A N 1
ATOM 1140 C CA . LEU A 1 173 ? 146.411 154.686 168.521 1.00 17.83 173 LEU A CA 1
ATOM 1141 C C . LEU A 1 173 ? 146.458 155.763 169.600 1.00 17.83 173 LEU A C 1
ATOM 1142 O O . LEU A 1 173 ? 147.291 155.700 170.512 1.00 17.83 173 LEU A O 1
ATOM 1147 N N . LEU A 1 174 ? 145.578 156.764 169.509 1.00 19.25 174 LEU A N 1
ATOM 1148 C CA . LEU A 1 174 ? 145.512 157.787 170.548 1.00 19.25 174 LEU A CA 1
ATOM 1149 C C . LEU A 1 174 ? 145.119 157.183 171.889 1.00 19.25 174 LEU A C 1
ATOM 1150 O O . LEU A 1 174 ? 145.667 157.557 172.932 1.00 19.25 174 LEU A O 1
ATOM 1155 N N . ALA A 1 175 ? 144.162 156.252 171.883 1.00 20.77 175 ALA A N 1
ATOM 1156 C CA . ALA A 1 175 ? 143.780 155.583 173.122 1.00 20.77 175 ALA A CA 1
ATOM 1157 C C . ALA A 1 175 ? 144.942 154.783 173.696 1.00 20.77 175 ALA A C 1
ATOM 1158 O O . ALA A 1 175 ? 145.156 154.771 174.914 1.00 20.77 175 ALA A O 1
ATOM 1160 N N . VAL A 1 176 ? 145.699 154.103 172.833 1.00 22.53 176 VAL A N 1
ATOM 1161 C CA . VAL A 1 176 ? 146.834 153.308 173.294 1.00 22.53 176 VAL A CA 1
ATOM 1162 C C . VAL A 1 176 ? 147.913 154.203 173.896 1.00 22.53 176 VAL A C 1
ATOM 1163 O O . VAL A 1 176 ? 148.505 153.875 174.932 1.00 22.53 176 VAL A O 1
ATOM 1167 N N . ALA A 1 177 ? 148.181 155.348 173.266 1.00 24.24 177 ALA A N 1
ATOM 1168 C CA . ALA A 1 177 ? 149.263 156.223 173.701 1.00 24.24 177 ALA A CA 1
ATOM 1169 C C . ALA A 1 177 ? 148.934 157.025 174.954 1.00 24.24 177 ALA A C 1
ATOM 1170 O O . ALA A 1 177 ? 149.854 157.558 175.582 1.00 24.24 177 ALA A O 1
ATOM 1172 N N . SER A 1 178 ? 147.664 157.127 175.336 1.00 26.74 178 SER A N 1
ATOM 1173 C CA . SER A 1 178 ? 147.293 157.927 176.491 1.00 26.74 178 SER A CA 1
ATOM 1174 C C . SER A 1 178 ? 147.557 157.163 177.787 1.00 26.74 178 SER A C 1
ATOM 1175 O O . SER A 1 178 ? 147.834 155.961 177.792 1.00 26.74 178 SER A O 1
ATOM 1178 N N . SER A 1 179 ? 147.465 157.885 178.906 1.00 30.21 179 SER A N 1
ATOM 1179 C CA . SER A 1 179 ? 147.706 157.310 180.221 1.00 30.21 179 SER A CA 1
ATOM 1180 C C . SER A 1 179 ? 146.541 157.462 181.187 1.00 30.21 179 SER A C 1
ATOM 1181 O O . SER A 1 179 ? 146.651 157.006 182.331 1.00 30.21 179 SER A O 1
ATOM 1184 N N . ARG A 1 180 ? 145.439 158.080 180.774 1.00 32.34 180 ARG A N 1
ATOM 1185 C CA . ARG A 1 180 ? 144.280 158.273 181.633 1.00 32.34 180 ARG A CA 1
ATOM 1186 C C . ARG A 1 180 ? 143.175 157.297 181.250 1.00 32.34 180 ARG A C 1
ATOM 1187 O O . ARG A 1 180 ? 142.950 157.031 180.067 1.00 32.34 180 ARG A O 1
ATOM 1195 N N . TRP A 1 181 ? 142.492 156.764 182.266 1.00 29.63 181 TRP A N 1
ATOM 1196 C CA . TRP A 1 181 ? 141.476 155.742 182.033 1.00 29.63 181 TRP A CA 1
ATOM 1197 C C . TRP A 1 181 ? 140.303 156.291 181.229 1.00 29.63 181 TRP A C 1
ATOM 1198 O O . TRP A 1 181 ? 139.824 155.646 180.289 1.00 29.63 181 TRP A O 1
ATOM 1209 N N . TRP A 1 182 ? 139.822 157.484 181.591 1.00 28.51 182 TRP A N 1
ATOM 1210 C CA . TRP A 1 182 ? 138.605 158.004 180.976 1.00 28.51 182 TRP A CA 1
ATOM 1211 C C . TRP A 1 182 ? 138.826 158.355 179.510 1.00 28.51 182 TRP A C 1
ATOM 1212 O O . TRP A 1 182 ? 137.974 158.060 178.663 1.00 28.51 182 TRP A O 1
ATOM 1223 N N . ILE A 1 183 ? 139.972 158.958 179.185 1.00 27.82 183 ILE A N 1
ATOM 1224 C CA . ILE A 1 183 ? 140.259 159.317 177.797 1.00 27.82 183 ILE A CA 1
ATOM 1225 C C . ILE A 1 183 ? 140.265 158.073 176.919 1.00 27.82 183 ILE A C 1
ATOM 1226 O O . ILE A 1 183 ? 139.574 158.007 175.893 1.00 27.82 183 ILE A O 1
ATOM 1231 N N . SER A 1 184 ? 141.035 157.060 177.322 1.00 24.36 184 SER A N 1
ATOM 1232 C CA . SER A 1 184 ? 141.160 155.853 176.514 1.00 24.36 184 SER A CA 1
ATOM 1233 C C . SER A 1 184 ? 139.833 155.114 176.418 1.00 24.36 184 SER A C 1
ATOM 1234 O O . SER A 1 184 ? 139.453 154.644 175.338 1.00 24.36 184 SER A O 1
ATOM 1237 N N . GLY A 1 185 ? 139.114 155.002 177.536 1.00 24.63 185 GLY A N 1
ATOM 1238 C CA . GLY A 1 185 ? 137.845 154.296 177.514 1.00 24.63 185 GLY A CA 1
ATOM 1239 C C . GLY A 1 185 ? 136.824 154.968 176.619 1.00 24.63 185 GLY A C 1
ATOM 1240 O O . GLY A 1 185 ? 136.136 154.307 175.836 1.00 24.63 185 GLY A O 1
ATOM 1241 N N . THR A 1 186 ? 136.716 156.296 176.716 1.00 23.31 186 THR A N 1
ATOM 1242 C CA . THR A 1 186 ? 135.784 157.024 175.863 1.00 23.31 186 THR A CA 1
ATOM 1243 C C . THR A 1 186 ? 136.173 156.904 174.396 1.00 23.31 186 THR A C 1
ATOM 1244 O O . THR A 1 186 ? 135.306 156.725 173.532 1.00 23.31 186 THR A O 1
ATOM 1248 N N . LEU A 1 187 ? 137.472 156.993 174.094 1.00 21.95 187 LEU A N 1
ATOM 1249 C CA . LEU A 1 187 ? 137.913 156.868 172.709 1.00 21.95 187 LEU A CA 1
ATOM 1250 C C . LEU A 1 187 ? 137.560 155.498 172.141 1.00 21.95 187 LEU A C 1
ATOM 1251 O O . LEU A 1 187 ? 137.019 155.393 171.033 1.00 21.95 187 LEU A O 1
ATOM 1256 N N . ILE A 1 188 ? 137.845 154.434 172.897 1.00 22.79 188 ILE A N 1
ATOM 1257 C CA . ILE A 1 188 ? 137.550 153.087 172.418 1.00 22.79 188 ILE A CA 1
ATOM 1258 C C . ILE A 1 188 ? 136.049 152.887 172.260 1.00 22.79 188 ILE A C 1
ATOM 1259 O O . ILE A 1 188 ? 135.590 152.305 171.269 1.00 22.79 188 ILE A O 1
ATOM 1264 N N . GLY A 1 189 ? 135.259 153.358 173.228 1.00 22.41 189 GLY A N 1
ATOM 1265 C CA . GLY A 1 189 ? 133.818 153.191 173.133 1.00 22.41 189 GLY A CA 1
ATOM 1266 C C . GLY A 1 189 ? 133.226 153.911 171.937 1.00 22.41 189 GLY A C 1
ATOM 1267 O O . GLY A 1 189 ? 132.386 153.362 171.219 1.00 22.41 189 GLY A O 1
ATOM 1268 N N . LEU A 1 190 ? 133.661 155.151 171.702 1.00 22.54 190 LEU A N 1
ATOM 1269 C CA . LEU A 1 190 ? 133.157 155.900 170.556 1.00 22.54 190 LEU A CA 1
ATOM 1270 C C . LEU A 1 190 ? 133.610 155.277 169.241 1.00 22.54 190 LEU A C 1
ATOM 1271 O O . LEU A 1 190 ? 132.851 155.261 168.265 1.00 22.54 190 LEU A O 1
ATOM 1276 N N . ALA A 1 191 ? 134.842 154.762 169.190 1.00 23.54 191 ALA A N 1
ATOM 1277 C CA . ALA A 1 191 ? 135.315 154.122 167.967 1.00 23.54 191 ALA A CA 1
ATOM 1278 C C . ALA A 1 191 ? 134.584 152.814 167.693 1.00 23.54 191 ALA A C 1
ATOM 1279 O O . ALA A 1 191 ? 134.392 152.446 166.529 1.00 23.54 191 ALA A O 1
ATOM 1281 N N . GLY A 1 192 ? 134.175 152.100 168.739 1.00 24.20 192 GLY A N 1
ATOM 1282 C CA . GLY A 1 192 ? 133.482 150.841 168.557 1.00 24.20 192 GLY A CA 1
ATOM 1283 C C . GLY A 1 192 ? 131.981 150.979 168.408 1.00 24.20 192 GLY A C 1
ATOM 1284 O O . GLY A 1 192 ? 131.302 150.028 168.010 1.00 24.20 192 GLY A O 1
ATOM 1285 N N . GLY A 1 193 ? 131.442 152.148 168.752 1.00 27.00 193 GLY A N 1
ATOM 1286 C CA . GLY A 1 193 ? 130.021 152.373 168.546 1.00 27.00 193 GLY A CA 1
ATOM 1287 C C . GLY A 1 193 ? 129.636 152.418 167.079 1.00 27.00 193 GLY A C 1
ATOM 1288 O O . GLY A 1 193 ? 128.641 151.812 166.671 1.00 27.00 193 GLY A O 1
ATOM 1289 N N . VAL A 1 194 ? 130.415 153.133 166.266 1.00 27.49 194 VAL A N 1
ATOM 1290 C CA . VAL A 1 194 ? 130.072 153.297 164.857 1.00 27.49 194 VAL A CA 1
ATOM 1291 C C . VAL A 1 194 ? 130.297 152.005 164.076 1.00 27.49 194 VAL A C 1
ATOM 1292 O O . VAL A 1 194 ? 129.473 151.627 163.236 1.00 27.49 194 VAL A O 1
ATOM 1296 N N . LYS A 1 195 ? 131.402 151.309 164.330 1.00 31.09 195 LYS A N 1
ATOM 1297 C CA . LYS A 1 195 ? 131.712 150.044 163.681 1.00 31.09 195 LYS A CA 1
ATOM 1298 C C . LYS A 1 195 ? 132.011 148.999 164.744 1.00 31.09 195 LYS A C 1
ATOM 1299 O O . LYS A 1 195 ? 132.601 149.311 165.782 1.00 31.09 195 LYS A O 1
ATOM 1305 N N . LEU A 1 196 ? 131.599 147.761 164.489 1.00 29.77 196 LEU A N 1
ATOM 1306 C CA . LEU A 1 196 ? 131.736 146.695 165.471 1.00 29.77 196 LEU A CA 1
ATOM 1307 C C . LEU A 1 196 ? 133.057 145.943 165.366 1.00 29.77 196 LEU A C 1
ATOM 1308 O O . LEU A 1 196 ? 133.345 145.109 166.230 1.00 29.77 196 LEU A O 1
ATOM 1313 N N . THR A 1 197 ? 133.863 146.210 164.341 1.00 30.61 197 THR A N 1
ATOM 1314 C CA . THR A 1 197 ? 135.134 145.508 164.197 1.00 30.61 197 THR A CA 1
ATOM 1315 C C . THR A 1 197 ? 136.248 146.025 165.115 1.00 30.61 197 THR A C 1
ATOM 1316 O O . THR A 1 197 ? 137.046 145.206 165.589 1.00 30.61 197 THR A O 1
ATOM 1320 N N . PRO A 1 198 ? 136.371 147.352 165.416 1.00 29.36 198 PRO A N 1
ATOM 1321 C CA . PRO A 1 198 ? 137.508 147.772 166.246 1.00 29.36 198 PRO A CA 1
ATOM 1322 C C . PRO A 1 198 ? 137.238 147.616 167.734 1.00 29.36 198 PRO A C 1
ATOM 1323 O O . PRO A 1 198 ? 137.520 148.523 168.523 1.00 29.36 198 PRO A O 1
ATOM 1327 N N . LEU A 1 199 ? 136.688 146.468 168.127 1.00 28.07 199 LEU A N 1
ATOM 1328 C CA . LEU A 1 199 ? 136.545 146.104 169.530 1.00 28.07 199 LEU A CA 1
ATOM 1329 C C . LEU A 1 199 ? 137.507 144.993 169.928 1.00 28.07 199 LEU A C 1
ATOM 1330 O O . LEU A 1 199 ? 137.430 144.488 171.052 1.00 28.07 199 LEU A O 1
ATOM 1335 N N . VAL A 1 200 ? 138.410 144.599 169.025 1.00 29.04 200 VAL A N 1
ATOM 1336 C CA . VAL A 1 200 ? 139.424 143.597 169.339 1.00 29.04 200 VAL A CA 1
ATOM 1337 C C . VAL A 1 200 ? 140.574 144.185 170.141 1.00 29.04 200 VAL A C 1
ATOM 1338 O O . VAL A 1 200 ? 141.344 143.433 170.752 1.00 29.04 200 VAL A O 1
ATOM 1342 N N . SER A 1 201 ? 140.694 145.515 170.183 1.00 26.22 201 SER A N 1
ATOM 1343 C CA . SER A 1 201 ? 141.736 146.153 170.981 1.00 26.22 201 SER A CA 1
ATOM 1344 C C . SER A 1 201 ? 141.572 145.870 172.468 1.00 26.22 201 SER A C 1
ATOM 1345 O O . SER A 1 201 ? 142.521 146.069 173.237 1.00 26.22 201 SER A O 1
ATOM 1348 N N . GLY A 1 202 ? 140.390 145.418 172.889 1.00 27.29 202 GLY A N 1
ATOM 1349 C CA . GLY A 1 202 ? 140.224 144.979 174.261 1.00 27.29 202 GLY A CA 1
ATOM 1350 C C . GLY A 1 202 ? 141.125 143.814 174.614 1.00 27.29 202 GLY A C 1
ATOM 1351 O O . GLY A 1 202 ? 141.554 143.684 175.761 1.00 27.29 202 GLY A O 1
ATOM 1352 N N . LEU A 1 203 ? 141.435 142.960 173.635 1.00 27.89 203 LEU A N 1
ATOM 1353 C CA . LEU A 1 203 ? 142.377 141.870 173.870 1.00 27.89 203 LEU A CA 1
ATOM 1354 C C . LEU A 1 203 ? 143.749 142.409 174.260 1.00 27.89 203 LEU A C 1
ATOM 1355 O O . LEU A 1 203 ? 144.360 141.944 175.230 1.00 27.89 203 LEU A O 1
ATOM 1360 N N . TYR A 1 204 ? 144.245 143.401 173.518 1.00 26.34 204 TYR A N 1
ATOM 1361 C CA . TYR A 1 204 ? 145.518 144.021 173.871 1.00 26.34 204 TYR A CA 1
ATOM 1362 C C . TYR A 1 204 ? 145.432 144.717 175.222 1.00 26.34 204 TYR A C 1
ATOM 1363 O O . TYR A 1 204 ? 146.341 144.603 176.052 1.00 26.34 204 TYR A O 1
ATOM 1372 N N . PHE A 1 205 ? 144.343 145.453 175.457 1.00 26.66 205 PHE A N 1
ATOM 1373 C CA . PHE A 1 205 ? 144.236 146.225 176.692 1.00 26.66 205 PHE A CA 1
ATOM 1374 C C . PHE A 1 205 ? 144.123 145.323 177.914 1.00 26.66 205 PHE A C 1
ATOM 1375 O O . PHE A 1 205 ? 144.517 145.721 179.015 1.00 26.66 205 PHE A O 1
ATOM 1383 N N . LEU A 1 206 ? 143.587 144.112 177.746 1.00 26.19 206 LEU A N 1
ATOM 1384 C CA . LEU A 1 206 ? 143.642 143.122 178.814 1.00 26.19 206 LEU A CA 1
ATOM 1385 C C . LEU A 1 206 ? 145.020 142.485 178.920 1.00 26.19 206 LEU A C 1
ATOM 1386 O O . LEU A 1 206 ? 145.451 142.132 180.024 1.00 26.19 206 LEU A O 1
ATOM 1391 N N . GLY A 1 207 ? 145.718 142.325 177.794 1.00 28.43 207 GLY A N 1
ATOM 1392 C CA . GLY A 1 207 ? 147.066 141.783 177.842 1.00 28.43 207 GLY A CA 1
ATOM 1393 C C . GLY A 1 207 ? 148.029 142.677 178.599 1.00 28.43 207 GLY A C 1
ATOM 1394 O O . GLY A 1 207 ? 148.906 142.192 179.318 1.00 28.43 207 GLY A O 1
ATOM 1395 N N . ALA A 1 208 ? 147.880 143.991 178.451 1.00 30.32 208 ALA A N 1
ATOM 1396 C CA . ALA A 1 208 ? 148.745 144.962 179.111 1.00 30.32 208 ALA A CA 1
ATOM 1397 C C . ALA A 1 208 ? 148.346 145.231 180.557 1.00 30.32 208 ALA A C 1
ATOM 1398 O O . ALA A 1 208 ? 148.926 146.125 181.183 1.00 30.32 208 ALA A O 1
ATOM 1400 N N . ARG A 1 209 ? 147.370 144.491 181.087 1.00 36.17 209 ARG A N 1
ATOM 1401 C CA . ARG A 1 209 ? 146.931 144.613 182.479 1.00 36.17 209 ARG A CA 1
ATOM 1402 C C . ARG A 1 209 ? 146.398 146.008 182.790 1.00 36.17 209 ARG A C 1
ATOM 1403 O O . ARG A 1 209 ? 146.526 146.496 183.915 1.00 36.17 209 ARG A O 1
ATOM 1411 N N . ARG A 1 210 ? 145.796 146.664 181.796 1.00 33.78 210 ARG A N 1
ATOM 1412 C CA . ARG A 1 210 ? 145.221 147.997 181.980 1.00 33.78 210 ARG A CA 1
ATOM 1413 C C . ARG A 1 210 ? 143.726 147.846 182.249 1.00 33.78 210 ARG A C 1
ATOM 1414 O O . ARG A 1 210 ? 142.872 148.146 181.412 1.00 33.78 210 ARG A O 1
ATOM 1422 N N . TRP A 1 211 ? 143.411 147.371 183.451 1.00 41.34 211 TRP A N 1
ATOM 1423 C CA . TRP A 1 211 ? 142.026 147.147 183.828 1.00 41.34 211 TRP A CA 1
ATOM 1424 C C . TRP A 1 211 ? 141.312 148.470 184.100 1.00 41.34 211 TRP A C 1
ATOM 1425 O O . TRP A 1 211 ? 141.928 149.528 184.252 1.00 41.34 211 TRP A O 1
ATOM 1436 N N . THR A 1 212 ? 139.982 148.384 184.143 1.00 39.69 212 THR A N 1
ATOM 1437 C CA . THR A 1 212 ? 138.980 149.441 184.229 1.00 39.69 212 THR A CA 1
ATOM 1438 C C . THR A 1 212 ? 138.857 150.173 182.889 1.00 39.69 212 THR A C 1
ATOM 1439 O O . THR A 1 212 ? 137.825 150.805 182.637 1.00 39.69 212 THR A O 1
ATOM 1443 N N . THR A 1 213 ? 139.800 149.984 181.964 1.00 37.31 213 THR A N 1
ATOM 1444 C CA . THR A 1 213 ? 139.646 150.526 180.621 1.00 37.31 213 THR A CA 1
ATOM 1445 C C . THR A 1 213 ? 138.565 149.770 179.865 1.00 37.31 213 THR A C 1
ATOM 1446 O O . THR A 1 213 ? 137.712 150.378 179.211 1.00 37.31 213 THR A O 1
ATOM 1450 N N . ALA A 1 214 ? 138.573 148.440 179.971 1.00 35.59 214 ALA A N 1
ATOM 1451 C CA . ALA A 1 214 ? 137.502 147.628 179.413 1.00 35.59 214 ALA A CA 1
ATOM 1452 C C . ALA A 1 214 ? 136.151 147.942 180.036 1.00 35.59 214 ALA A C 1
ATOM 1453 O O . ALA A 1 214 ? 135.153 147.983 179.313 1.00 35.59 214 ALA A O 1
ATOM 1455 N N . ILE A 1 215 ? 136.098 148.176 181.344 1.00 34.56 215 ILE A N 1
ATOM 1456 C CA . ILE A 1 215 ? 134.848 148.519 182.015 1.00 34.56 215 ILE A CA 1
ATOM 1457 C C . ILE A 1 215 ? 134.291 149.842 181.508 1.00 34.56 215 ILE A C 1
ATOM 1458 O O . ILE A 1 215 ? 133.107 149.944 181.168 1.00 34.56 215 ILE A O 1
ATOM 1463 N N . TRP A 1 216 ? 135.133 150.876 181.435 1.00 29.51 216 TRP A N 1
ATOM 1464 C CA . TRP A 1 216 ? 134.647 152.167 180.962 1.00 29.51 216 TRP A CA 1
ATOM 1465 C C . TRP A 1 216 ? 134.273 152.104 179.485 1.00 29.51 216 TRP A C 1
ATOM 1466 O O . TRP A 1 216 ? 133.291 152.724 179.060 1.00 29.51 216 TRP A O 1
ATOM 1477 N N . ALA A 1 217 ? 135.034 151.348 178.688 1.00 28.33 217 ALA A N 1
ATOM 1478 C CA . ALA A 1 217 ? 134.691 151.183 177.280 1.00 28.33 217 ALA A CA 1
ATOM 1479 C C . ALA A 1 217 ? 133.355 150.470 177.116 1.00 28.33 217 ALA A C 1
ATOM 1480 O O . ALA A 1 217 ? 132.553 150.833 176.250 1.00 28.33 217 ALA A O 1
ATOM 1482 N N . GLY A 1 218 ? 133.099 149.450 177.936 1.00 28.39 218 GLY A N 1
ATOM 1483 C CA . GLY A 1 218 ? 131.811 148.780 177.884 1.00 28.39 218 GLY A CA 1
ATOM 1484 C C . GLY A 1 218 ? 130.666 149.690 178.280 1.00 28.39 218 GLY A C 1
ATOM 1485 O O . GLY A 1 218 ? 129.597 149.663 177.665 1.00 28.39 218 GLY A O 1
ATOM 1486 N N . VAL A 1 219 ? 130.872 150.512 179.311 1.00 26.87 219 VAL A N 1
ATOM 1487 C CA . VAL A 1 219 ? 129.837 151.467 179.698 1.00 26.87 219 VAL A CA 1
ATOM 1488 C C . VAL A 1 219 ? 129.558 152.443 178.558 1.00 26.87 219 VAL A C 1
ATOM 1489 O O . VAL A 1 219 ? 128.396 152.721 178.230 1.00 26.87 219 VAL A O 1
ATOM 1493 N N . VAL A 1 220 ? 130.614 152.962 177.927 1.00 25.66 220 VAL A N 1
ATOM 1494 C CA . VAL A 1 220 ? 130.432 153.893 176.815 1.00 25.66 220 VAL A CA 1
ATOM 1495 C C . VAL A 1 220 ? 129.703 153.213 175.662 1.00 25.66 220 VAL A C 1
ATOM 1496 O O . VAL A 1 220 ? 128.827 153.809 175.023 1.00 25.66 220 VAL A O 1
ATOM 1500 N N . PHE A 1 221 ? 130.047 151.954 175.378 1.00 26.54 221 PHE A N 1
ATOM 1501 C CA . PHE A 1 221 ? 129.386 151.228 174.297 1.00 26.54 221 PHE A CA 1
ATOM 1502 C C . PHE A 1 221 ? 127.902 151.034 174.588 1.00 26.54 221 PHE A C 1
ATOM 1503 O O . PHE A 1 221 ? 127.062 151.174 173.691 1.00 26.54 221 PHE A O 1
ATOM 1511 N N . LEU A 1 222 ? 127.558 150.710 175.837 1.00 25.98 222 LEU A N 1
ATOM 1512 C CA . LEU A 1 222 ? 126.149 150.552 176.185 1.00 25.98 222 LEU A CA 1
ATOM 1513 C C . LEU A 1 222 ? 125.390 151.872 176.111 1.00 25.98 222 LEU A C 1
ATOM 1514 O O . LEU A 1 222 ? 124.227 151.886 175.694 1.00 25.98 222 LEU A O 1
ATOM 1519 N N . LEU A 1 223 ? 126.016 152.985 176.502 1.00 25.80 223 LEU A N 1
ATOM 1520 C CA . LEU A 1 223 ? 125.358 154.280 176.321 1.00 25.80 223 LEU A CA 1
ATOM 1521 C C . LEU A 1 223 ? 125.159 154.611 174.844 1.00 25.80 223 LEU A C 1
ATOM 1522 O O . LEU A 1 223 ? 124.127 155.177 174.465 1.00 25.80 223 LEU A O 1
ATOM 1527 N N . THR A 1 224 ? 126.136 154.277 173.996 1.00 27.27 224 THR A N 1
ATOM 1528 C CA . THR A 1 224 ? 125.955 154.483 172.560 1.00 27.27 224 THR A CA 1
ATOM 1529 C C . THR A 1 224 ? 124.800 153.645 172.025 1.00 27.27 224 THR A C 1
ATOM 1530 O O . THR A 1 224 ? 123.993 154.125 171.220 1.00 27.27 224 THR A O 1
ATOM 1534 N N . VAL A 1 225 ? 124.702 152.389 172.464 1.00 28.09 225 VAL A N 1
ATOM 1535 C CA . VAL A 1 225 ? 123.594 151.539 172.033 1.00 28.09 225 VAL A CA 1
ATOM 1536 C C . VAL A 1 225 ? 122.265 152.120 172.502 1.00 28.09 225 VAL A C 1
ATOM 1537 O O . VAL A 1 225 ? 121.278 152.139 171.755 1.00 28.09 225 VAL A O 1
ATOM 1541 N N . VAL A 1 226 ? 122.220 152.610 173.743 1.00 27.89 226 VAL A N 1
ATOM 1542 C CA . VAL A 1 226 ? 120.983 153.161 174.292 1.00 27.89 226 VAL A CA 1
ATOM 1543 C C . VAL A 1 226 ? 120.551 154.402 173.518 1.00 27.89 226 VAL A C 1
ATOM 1544 O O . VAL A 1 226 ? 119.372 154.558 173.179 1.00 27.89 226 VAL A O 1
ATOM 1548 N N . VAL A 1 227 ? 121.491 155.305 173.228 1.00 29.36 227 VAL A N 1
ATOM 1549 C CA . VAL A 1 227 ? 121.128 156.522 172.507 1.00 29.36 227 VAL A CA 1
ATOM 1550 C C . VAL A 1 227 ? 120.733 156.197 171.069 1.00 29.36 227 VAL A C 1
ATOM 1551 O O . VAL A 1 227 ? 119.826 156.823 170.507 1.00 29.36 227 VAL A O 1
ATOM 1555 N N . GLY A 1 228 ? 121.393 155.212 170.453 1.00 31.00 228 GLY A N 1
ATOM 1556 C CA . GLY A 1 228 ? 120.978 154.783 169.128 1.00 31.00 228 GLY A CA 1
ATOM 1557 C C . GLY A 1 228 ? 119.573 154.213 169.117 1.00 31.00 228 GLY A C 1
ATOM 1558 O O . GLY A 1 228 ? 118.799 154.462 168.191 1.00 31.00 228 GLY A O 1
ATOM 1559 N N . ILE A 1 229 ? 119.228 153.435 170.145 1.00 35.25 229 ILE A N 1
ATOM 1560 C CA . ILE A 1 229 ? 117.864 152.928 170.274 1.00 35.25 229 ILE A CA 1
ATOM 1561 C C . ILE A 1 229 ? 116.880 154.078 170.442 1.00 35.25 229 ILE A C 1
ATOM 1562 O O . ILE A 1 229 ? 115.812 154.101 169.819 1.00 35.25 229 ILE A O 1
ATOM 1567 N N . ALA A 1 230 ? 117.227 155.055 171.282 1.00 32.18 230 ALA A N 1
ATOM 1568 C CA . ALA A 1 230 ? 116.281 156.111 171.623 1.00 32.18 230 ALA A CA 1
ATOM 1569 C C . ALA A 1 230 ? 116.040 157.074 170.466 1.00 32.18 230 ALA A C 1
ATOM 1570 O O . ALA A 1 230 ? 114.903 157.514 170.261 1.00 32.18 230 ALA A O 1
ATOM 1572 N N . VAL A 1 231 ? 117.083 157.420 169.706 1.00 36.82 231 VAL A N 1
ATOM 1573 C CA . VAL A 1 231 ? 116.925 158.441 168.672 1.00 36.82 231 VAL A CA 1
ATOM 1574 C C . VAL A 1 231 ? 116.061 157.948 167.514 1.00 36.82 231 VAL A C 1
ATOM 1575 O O . VAL A 1 231 ? 115.176 158.675 167.046 1.00 36.82 231 VAL A O 1
ATOM 1579 N N . VAL A 1 232 ? 116.279 156.725 167.042 1.00 42.26 232 VAL A N 1
ATOM 1580 C CA . VAL A 1 232 ? 115.548 156.190 165.905 1.00 42.26 232 VAL A CA 1
ATOM 1581 C C . VAL A 1 232 ? 114.409 155.325 166.446 1.00 42.26 232 VAL A C 1
ATOM 1582 O O . VAL A 1 232 ? 114.340 155.022 167.637 1.00 42.26 232 VAL A O 1
ATOM 1586 N N . GLY A 1 233 ? 113.501 154.933 165.557 1.00 49.39 233 GLY A N 1
ATOM 1587 C CA . GLY A 1 233 ? 112.324 154.188 165.956 1.00 49.39 233 GLY A CA 1
ATOM 1588 C C . GLY A 1 233 ? 112.608 152.749 166.333 1.00 49.39 233 GLY A C 1
ATOM 1589 O O . GLY A 1 233 ? 112.217 151.824 165.614 1.00 49.39 233 GLY A O 1
ATOM 1590 N N . GLU A 1 234 ? 113.295 152.567 167.463 1.00 54.61 234 GLU A N 1
ATOM 1591 C CA . GLU A 1 234 ? 113.619 151.261 168.053 1.0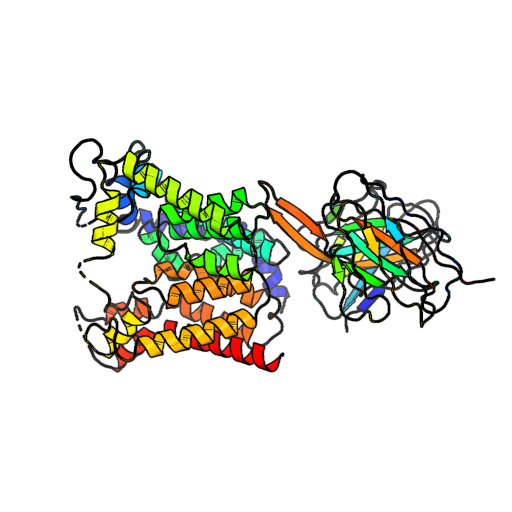0 54.61 234 GLU A CA 1
ATOM 1592 C C . GLU A 1 234 ? 114.108 150.264 167.003 1.00 54.61 234 GLU A C 1
ATOM 1593 O O . GLU A 1 234 ? 113.729 149.091 166.986 1.00 54.61 234 GLU A O 1
ATOM 1599 N N . GLN A 1 235 ? 114.985 150.744 166.123 1.00 54.07 235 GLN A N 1
ATOM 1600 C CA . GLN A 1 235 ? 115.531 149.912 165.060 1.00 54.07 235 GLN A CA 1
ATOM 1601 C C . GLN A 1 235 ? 116.817 149.196 165.453 1.00 54.07 235 GLN A C 1
ATOM 1602 O O . GLN A 1 235 ? 117.248 148.299 164.723 1.00 54.07 235 GLN A O 1
ATOM 1608 N N . GLY A 1 236 ? 117.434 149.559 166.579 1.00 60.82 236 GLY A N 1
ATOM 1609 C CA . GLY A 1 236 ? 118.680 148.915 166.968 1.00 60.82 236 GLY A CA 1
ATOM 1610 C C . GLY A 1 236 ? 118.503 147.453 167.333 1.00 60.82 236 GLY A C 1
ATOM 1611 O O . GLY A 1 236 ? 119.344 146.612 166.995 1.00 60.82 236 GLY A O 1
ATOM 1612 N N . ARG A 1 237 ? 117.414 147.129 168.034 1.00 63.44 237 ARG A N 1
ATOM 1613 C CA . ARG A 1 237 ? 117.136 145.738 168.375 1.00 63.44 237 ARG A CA 1
ATOM 1614 C C . ARG A 1 237 ? 116.958 144.894 167.119 1.00 63.44 237 ARG A C 1
ATOM 1615 O O . ARG A 1 237 ? 117.515 143.794 167.009 1.00 63.44 237 ARG A O 1
ATOM 1623 N N . TYR A 1 238 ? 116.193 145.403 166.151 1.00 63.41 238 TYR A N 1
ATOM 1624 C CA . TYR A 1 238 ? 116.007 144.676 164.900 1.00 63.41 238 TYR A CA 1
ATOM 1625 C C . TYR A 1 238 ? 117.313 144.568 164.125 1.00 63.41 238 TYR A C 1
ATOM 1626 O O . TYR A 1 238 ? 117.583 143.542 163.492 1.00 63.41 238 TYR A O 1
ATOM 1635 N N . TYR A 1 239 ? 118.140 145.615 164.167 1.00 55.85 239 TYR A N 1
ATOM 1636 C CA . TYR A 1 239 ? 119.438 145.565 163.501 1.00 55.85 239 TYR A CA 1
ATOM 1637 C C . TYR A 1 239 ? 120.308 144.462 164.086 1.00 55.85 239 TYR A C 1
ATOM 1638 O O . TYR A 1 239 ? 120.941 143.695 163.351 1.00 55.85 239 TYR A O 1
ATOM 1647 N N . PHE A 1 240 ? 120.342 144.361 165.415 1.00 61.69 240 PHE A N 1
ATOM 1648 C CA . PHE A 1 240 ? 121.164 143.334 166.044 1.00 61.69 240 PHE A CA 1
ATOM 1649 C C . PHE A 1 240 ? 120.598 141.938 165.814 1.00 61.69 240 PHE A C 1
ATOM 1650 O O . PHE A 1 240 ? 121.365 140.978 165.681 1.00 61.69 240 PHE A O 1
ATOM 1658 N N . THR A 1 241 ? 119.269 141.799 165.764 1.00 66.32 241 THR A N 1
ATOM 1659 C CA . THR A 1 241 ? 118.687 140.494 165.461 1.00 66.32 241 THR A CA 1
ATOM 1660 C C . THR A 1 241 ? 118.986 140.071 164.027 1.00 66.32 241 THR A C 1
ATOM 1661 O O . THR A 1 241 ? 119.284 138.899 163.768 1.00 66.32 241 THR A O 1
ATOM 1665 N N . ASP A 1 242 ? 118.906 141.008 163.078 1.00 67.80 242 ASP A N 1
ATOM 1666 C CA . ASP A 1 242 ? 119.206 140.678 161.688 1.00 67.80 242 ASP A CA 1
ATOM 1667 C C . ASP A 1 242 ? 120.691 140.401 161.491 1.00 67.80 242 ASP A C 1
ATOM 1668 O O . ASP A 1 242 ? 121.068 139.602 160.626 1.00 67.80 242 ASP A O 1
ATOM 1673 N N . LEU A 1 243 ? 121.549 141.061 162.274 1.00 68.84 243 LEU A N 1
ATOM 1674 C CA . LEU A 1 243 ? 122.985 140.827 162.160 1.00 68.84 243 LEU A CA 1
ATOM 1675 C C . LEU A 1 243 ? 123.329 139.378 162.485 1.00 68.84 243 LEU A C 1
ATOM 1676 O O . LEU A 1 243 ? 124.129 138.745 161.786 1.00 68.84 243 LEU A O 1
ATOM 1681 N N . LEU A 1 244 ? 122.733 138.836 163.549 1.00 70.76 244 LEU A N 1
ATOM 1682 C CA . LEU A 1 244 ? 122.952 137.433 163.882 1.00 70.76 244 LEU A CA 1
ATOM 1683 C C . LEU A 1 244 ? 122.329 136.514 162.839 1.00 70.76 244 LEU A C 1
ATOM 1684 O O . LEU A 1 244 ? 122.927 135.500 162.460 1.00 70.76 244 LEU A O 1
ATOM 1689 N N . GLY A 1 245 ? 121.135 136.850 162.363 1.00 71.79 245 GLY A N 1
ATOM 1690 C CA . GLY A 1 245 ? 120.454 136.043 161.368 1.00 71.79 245 GLY A CA 1
ATOM 1691 C C . GLY A 1 245 ? 120.819 136.414 159.944 1.00 71.79 245 GLY A C 1
ATOM 1692 O O . GLY A 1 245 ? 120.862 135.557 159.061 1.00 71.79 245 GLY A O 1
ATOM 1693 N N . PRO A 1 252 ? 129.775 139.066 148.187 1.00 48.09 252 PRO A N 1
ATOM 1694 C CA . PRO A 1 252 ? 130.201 137.666 148.080 1.00 48.09 252 PRO A CA 1
ATOM 1695 C C . PRO A 1 252 ? 131.467 137.407 148.883 1.00 48.09 252 PRO A C 1
ATOM 1696 O O . PRO A 1 252 ? 132.343 138.267 148.994 1.00 48.09 252 PRO A O 1
ATOM 1700 N N . ILE A 1 253 ? 131.554 136.203 149.446 1.00 44.04 253 ILE A N 1
ATOM 1701 C CA . ILE A 1 253 ? 132.715 135.810 150.235 1.00 44.04 253 ILE A CA 1
ATOM 1702 C C . ILE A 1 253 ? 133.725 134.999 149.430 1.00 44.04 253 ILE A C 1
ATOM 1703 O O . ILE A 1 253 ? 134.862 134.817 149.893 1.00 44.04 253 ILE A O 1
ATOM 1708 N N . ALA A 1 254 ? 133.352 134.511 148.250 1.00 43.91 254 ALA A N 1
ATOM 1709 C CA . ALA A 1 254 ? 134.242 133.718 147.414 1.00 43.91 254 ALA A CA 1
ATOM 1710 C C . ALA A 1 254 ? 135.086 134.563 146.469 1.00 43.91 254 ALA A C 1
ATOM 1711 O O . ALA A 1 254 ? 135.880 134.005 145.707 1.00 43.91 254 ALA A O 1
ATOM 1713 N N . THR A 1 255 ? 134.934 135.884 146.495 1.00 39.33 255 THR A N 1
ATOM 1714 C CA . THR A 1 255 ? 135.730 136.745 145.636 1.00 39.33 255 THR A CA 1
ATOM 1715 C C . THR A 1 255 ? 137.179 136.788 146.115 1.00 39.33 255 THR A C 1
ATOM 1716 O O . THR A 1 255 ? 137.512 136.359 147.223 1.00 39.33 255 THR A O 1
ATOM 1720 N N . VAL A 1 256 ? 138.050 137.318 145.254 1.00 40.13 256 VAL A N 1
ATOM 1721 C CA . VAL A 1 256 ? 139.473 137.371 145.574 1.00 40.13 256 VAL A CA 1
ATOM 1722 C C . VAL A 1 256 ? 139.813 138.556 146.472 1.00 40.13 256 VAL A C 1
ATOM 1723 O O . VAL A 1 256 ? 140.860 138.544 147.133 1.00 40.13 256 VAL A O 1
ATOM 1727 N N . PHE A 1 257 ? 138.950 139.574 146.532 1.00 37.40 257 PHE A N 1
ATOM 1728 C CA . PHE A 1 257 ? 139.199 140.702 147.425 1.00 37.40 257 PHE A CA 1
ATOM 1729 C C . PHE A 1 257 ? 139.198 140.263 148.883 1.00 37.40 257 PHE A C 1
ATOM 1730 O O . PHE A 1 257 ? 140.028 140.720 149.678 1.00 37.40 257 PHE A O 1
ATOM 1738 N N . ASN A 1 258 ? 138.271 139.382 149.255 1.00 37.10 258 ASN A N 1
ATOM 1739 C CA . ASN A 1 258 ? 138.223 138.847 150.610 1.00 37.10 258 ASN A CA 1
ATOM 1740 C C . ASN A 1 258 ? 139.468 138.015 150.887 1.00 37.10 258 ASN A C 1
ATOM 1741 O O . ASN A 1 258 ? 139.661 136.957 150.280 1.00 37.10 258 ASN A O 1
ATOM 1746 N N . GLN A 1 259 ? 140.312 138.478 151.804 1.00 32.27 259 GLN A N 1
ATOM 1747 C CA . GLN A 1 259 ? 141.597 137.854 152.090 1.00 32.27 259 GLN A CA 1
ATOM 1748 C C . GLN A 1 259 ? 141.622 137.272 153.498 1.00 32.27 259 GLN A C 1
ATOM 1749 O O . GLN A 1 259 ? 142.592 137.431 154.241 1.00 32.27 259 GLN A O 1
ATOM 1755 N N . SER A 1 260 ? 140.547 136.592 153.878 1.00 35.89 260 SER A N 1
ATOM 1756 C CA . SER A 1 260 ? 140.445 135.919 155.163 1.00 35.89 260 SER A CA 1
ATOM 1757 C C . SER A 1 260 ? 140.499 134.409 154.964 1.00 35.89 260 SER A C 1
ATOM 1758 O O . SER A 1 260 ? 140.535 133.904 153.839 1.00 35.89 260 SER A O 1
ATOM 1761 N N . TRP A 1 261 ? 140.515 133.688 156.087 1.00 38.47 261 TRP A N 1
ATOM 1762 C CA . TRP A 1 261 ? 140.583 132.230 156.039 1.00 38.47 261 TRP A CA 1
ATOM 1763 C C . TRP A 1 261 ? 139.377 131.646 155.317 1.00 38.47 261 TRP A C 1
ATOM 1764 O O . TRP A 1 261 ? 139.514 130.767 154.458 1.00 38.47 261 TRP A O 1
ATOM 1775 N N . ARG A 1 262 ? 138.181 132.132 155.656 1.00 42.76 262 ARG A N 1
ATOM 1776 C CA . ARG A 1 262 ? 136.964 131.616 155.041 1.00 42.76 262 ARG A CA 1
ATOM 1777 C C . ARG A 1 262 ? 136.974 131.838 153.535 1.00 42.76 262 ARG A C 1
ATOM 1778 O O . ARG A 1 262 ? 136.599 130.945 152.767 1.00 42.76 262 ARG A O 1
ATOM 1786 N N . GLY A 1 263 ? 137.415 133.019 153.095 1.00 41.90 263 GLY A N 1
ATOM 1787 C CA . GLY A 1 263 ? 137.453 133.298 151.668 1.00 41.90 263 GLY A CA 1
ATOM 1788 C C . GLY A 1 263 ? 138.386 132.370 150.916 1.00 41.90 263 GLY A C 1
ATOM 1789 O O . GLY A 1 263 ? 138.034 131.834 149.863 1.00 41.90 263 GLY A O 1
ATOM 1790 N N . GLY A 1 264 ? 139.591 132.161 151.451 1.00 40.10 264 GLY A N 1
ATOM 1791 C CA . GLY A 1 264 ? 140.539 131.278 150.791 1.00 40.10 264 GLY A CA 1
ATOM 1792 C C . GLY A 1 264 ? 140.082 129.832 150.769 1.00 40.10 264 GLY A C 1
ATOM 1793 O O . GLY A 1 264 ? 140.211 129.146 149.748 1.00 40.10 264 GLY A O 1
ATOM 1794 N N . ILE A 1 265 ? 139.545 129.346 151.891 1.00 41.21 265 ILE A N 1
ATOM 1795 C CA . ILE A 1 265 ? 139.044 127.975 151.933 1.00 41.21 265 ILE A CA 1
ATOM 1796 C C . ILE A 1 265 ? 137.895 127.796 150.948 1.00 41.21 265 ILE A C 1
ATOM 1797 O O . ILE A 1 265 ? 137.816 126.782 150.244 1.00 41.21 265 ILE A O 1
ATOM 1802 N N . SER A 1 266 ? 136.986 128.774 150.880 1.00 43.55 266 SER A N 1
ATOM 1803 C CA . SER A 1 266 ? 135.877 128.689 149.936 1.00 43.55 266 SER A CA 1
ATOM 1804 C C . SER A 1 266 ? 136.371 128.719 148.495 1.00 43.55 266 SER A C 1
ATOM 1805 O O . SER A 1 266 ? 135.853 127.992 147.639 1.00 43.55 266 SER A O 1
ATOM 1808 N N . ARG A 1 267 ? 137.367 129.562 148.205 1.00 41.06 267 ARG A N 1
ATOM 1809 C CA . ARG A 1 267 ? 137.913 129.631 146.853 1.00 41.06 267 ARG A CA 1
ATOM 1810 C C . ARG A 1 267 ? 138.546 128.308 146.447 1.00 41.06 267 ARG A C 1
ATOM 1811 O O . ARG A 1 267 ? 138.365 127.845 145.315 1.00 41.06 267 ARG A O 1
ATOM 1819 N N . ILE A 1 268 ? 139.300 127.687 147.355 1.00 43.68 268 ILE A N 1
ATOM 1820 C CA . ILE A 1 268 ? 139.953 126.421 147.032 1.00 43.68 268 ILE A CA 1
ATOM 1821 C C . ILE A 1 268 ? 138.920 125.311 146.873 1.00 43.68 268 ILE A C 1
ATOM 1822 O O . ILE A 1 268 ? 138.968 124.529 145.916 1.00 43.68 268 ILE A O 1
ATOM 1827 N N . LEU A 1 269 ? 137.967 125.227 147.805 1.00 47.28 269 LEU A N 1
ATOM 1828 C CA . LEU A 1 269 ? 136.977 124.155 147.758 1.00 47.28 269 LEU A CA 1
ATOM 1829 C C . LEU A 1 269 ? 136.010 124.334 146.594 1.00 47.28 269 LEU A C 1
ATOM 1830 O O . LEU A 1 269 ? 135.667 123.363 145.910 1.00 47.28 269 LEU A O 1
ATOM 1835 N N . GLY A 1 270 ? 135.562 125.564 146.353 1.00 49.73 270 GLY A N 1
ATOM 1836 C CA . GLY A 1 270 ? 134.545 125.848 145.368 1.00 49.73 270 GLY A CA 1
ATOM 1837 C C . GLY A 1 270 ? 133.168 126.105 145.946 1.00 49.73 270 GLY A C 1
ATOM 1838 O O . GLY A 1 270 ? 132.304 126.636 145.240 1.00 49.73 270 GLY A O 1
ATOM 1839 N N . HIS A 1 271 ? 132.945 125.745 147.208 1.00 52.99 271 HIS A N 1
ATOM 1840 C CA . HIS A 1 271 ? 131.688 126.001 147.892 1.00 52.99 271 HIS A CA 1
ATOM 1841 C C . HIS A 1 271 ? 131.974 126.647 149.240 1.00 52.99 271 HIS A C 1
ATOM 1842 O O . HIS A 1 271 ? 133.107 126.635 149.729 1.00 52.99 271 HIS A O 1
ATOM 1849 N N . ASP A 1 272 ? 130.930 127.224 149.831 1.00 52.67 272 ASP A N 1
ATOM 1850 C CA . ASP A 1 272 ? 131.081 127.951 151.085 1.00 52.67 272 ASP A CA 1
ATOM 1851 C C . ASP A 1 272 ? 131.596 127.030 152.185 1.00 52.67 272 ASP A C 1
ATOM 1852 O O . ASP A 1 272 ? 131.094 125.917 152.368 1.00 52.67 272 ASP A O 1
ATOM 1857 N N . ALA A 1 273 ? 132.605 127.503 152.917 1.00 53.28 273 ALA A N 1
ATOM 1858 C CA . ALA A 1 273 ? 133.200 126.705 153.984 1.00 53.28 273 ALA A CA 1
ATOM 1859 C C . ALA A 1 273 ? 132.406 126.828 155.279 1.00 53.28 273 ALA A C 1
ATOM 1860 O O . ALA A 1 273 ? 131.873 125.838 155.791 1.00 53.28 273 ALA A O 1
ATOM 1862 N N . GLY A 1 274 ? 132.308 128.043 155.815 1.00 55.12 274 GLY A N 1
ATOM 1863 C CA . GLY A 1 274 ? 131.620 128.237 157.079 1.00 55.12 274 GLY A CA 1
ATOM 1864 C C . GLY A 1 274 ? 132.317 127.509 158.210 1.00 55.12 274 GLY A C 1
ATOM 1865 O O . GLY A 1 274 ? 133.539 127.590 158.378 1.00 55.12 274 GLY A O 1
ATOM 1866 N N . SER A 1 275 ? 131.529 126.785 159.003 1.00 59.96 275 SER A N 1
ATOM 1867 C CA . SER A 1 275 ? 132.058 126.002 160.121 1.00 59.96 275 SER A CA 1
ATOM 1868 C C . SER A 1 275 ? 132.300 124.563 159.664 1.00 59.96 275 SER A C 1
ATOM 1869 O O . SER A 1 275 ? 131.587 123.624 160.021 1.00 59.96 275 SER A O 1
ATOM 1872 N N . GLY A 1 276 ? 133.342 124.407 158.849 1.00 57.10 276 GLY A N 1
ATOM 1873 C CA . GLY A 1 276 ? 133.705 123.120 158.295 1.00 57.10 276 GLY A CA 1
ATOM 1874 C C . GLY A 1 276 ? 134.611 122.325 159.216 1.00 57.10 276 GLY A C 1
ATOM 1875 O O . GLY A 1 276 ? 134.822 122.659 160.383 1.00 57.10 276 GLY A O 1
ATOM 1876 N N . VAL A 1 277 ? 135.158 121.238 158.662 1.00 57.71 277 VAL A N 1
ATOM 1877 C CA . VAL A 1 277 ? 136.032 120.354 159.431 1.00 57.71 277 VAL A CA 1
ATOM 1878 C C . VAL A 1 277 ? 137.497 120.750 159.356 1.00 57.71 277 VAL A C 1
ATOM 1879 O O . VAL A 1 277 ? 138.333 120.111 160.007 1.00 57.71 277 VAL A O 1
ATOM 1883 N N . LEU A 1 278 ? 137.836 121.778 158.580 1.00 52.33 278 LEU A N 1
ATOM 1884 C CA . LEU A 1 278 ? 139.204 122.272 158.483 1.00 52.33 278 LEU A CA 1
ATOM 1885 C C . LEU A 1 278 ? 139.341 123.741 158.848 1.00 52.33 278 LEU A C 1
ATOM 1886 O O . LEU A 1 278 ? 140.442 124.183 159.196 1.00 52.33 278 LEU A O 1
ATOM 1891 N N . VAL A 1 279 ? 138.248 124.504 158.777 1.00 50.32 279 VAL A N 1
ATOM 1892 C CA . VAL A 1 279 ? 138.293 125.909 159.167 1.00 50.32 279 VAL A CA 1
ATOM 1893 C C . VAL A 1 279 ? 138.593 126.036 160.654 1.00 50.32 279 VAL A C 1
ATOM 1894 O O . VAL A 1 279 ? 139.282 126.965 161.084 1.00 50.32 279 VAL A O 1
ATOM 1898 N N . LEU A 1 280 ? 138.090 125.101 161.463 1.00 49.37 280 LEU A N 1
ATOM 1899 C CA . LEU A 1 280 ? 138.391 125.118 162.892 1.00 49.37 280 LEU A CA 1
ATOM 1900 C C . LEU A 1 280 ? 139.873 124.860 163.155 1.00 49.37 280 LEU A C 1
ATOM 1901 O O . LEU A 1 280 ? 140.476 125.491 164.032 1.00 49.37 280 LEU A O 1
ATOM 1906 N N . PHE A 1 281 ? 140.478 123.982 162.350 1.00 48.10 281 PHE A N 1
ATOM 1907 C CA . PHE A 1 281 ? 141.940 123.752 162.479 1.00 48.10 281 PHE A CA 1
ATOM 1908 C C . PHE A 1 281 ? 142.686 124.946 161.876 1.00 48.10 281 PHE A C 1
ATOM 1909 O O . PHE A 1 281 ? 143.702 125.375 162.458 1.00 48.10 281 PHE A O 1
ATOM 1917 N N . ALA A 1 282 ? 142.193 125.466 160.747 1.00 43.99 282 ALA A N 1
ATOM 1918 C CA . ALA A 1 282 ? 142.865 126.597 160.065 1.00 43.99 282 ALA A CA 1
ATOM 1919 C C . ALA A 1 282 ? 142.952 127.793 161.018 1.00 43.99 282 ALA A C 1
ATOM 1920 O O . ALA A 1 282 ? 144.054 128.360 161.152 1.00 43.99 282 ALA A O 1
ATOM 1922 N N . TYR A 1 283 ? 141.835 128.153 161.657 1.00 43.44 283 TYR A N 1
ATOM 1923 C CA . TYR A 1 283 ? 141.846 129.264 162.644 1.00 43.44 283 TYR A CA 1
ATOM 1924 C C . TYR A 1 283 ? 142.535 128.784 163.925 1.00 43.44 283 TYR A C 1
ATOM 1925 O O . TYR A 1 283 ? 143.282 129.570 164.538 1.00 43.44 283 TYR A O 1
ATOM 1934 N N . ALA A 1 284 ? 142.290 127.529 164.313 1.00 40.09 284 ALA A N 1
ATOM 1935 C CA . ALA A 1 284 ? 142.949 126.968 165.507 1.00 40.09 284 ALA A CA 1
ATOM 1936 C C . ALA A 1 284 ? 144.455 127.218 165.516 1.00 40.09 284 ALA A C 1
ATOM 1937 O O . ALA A 1 284 ? 144.935 127.741 166.529 1.00 40.09 284 ALA A O 1
ATOM 1939 N N . VAL A 1 285 ? 145.179 126.866 164.465 1.00 35.02 285 VAL A N 1
ATOM 1940 C CA . VAL A 1 285 ? 146.653 126.988 164.532 1.00 35.02 285 VAL A CA 1
ATOM 1941 C C . VAL A 1 285 ? 147.081 128.441 164.411 1.00 35.02 285 VAL A C 1
ATOM 1942 O O . VAL A 1 285 ? 148.168 128.740 164.818 1.00 35.02 285 VAL A O 1
ATOM 1946 N N . THR A 1 286 ? 146.305 129.299 163.791 1.00 33.48 286 THR A N 1
ATOM 1947 C CA . THR A 1 286 ? 146.613 130.723 163.765 1.00 33.48 286 THR A CA 1
ATOM 1948 C C . THR A 1 286 ? 146.481 131.341 165.149 1.00 33.48 286 THR A C 1
ATOM 1949 O O . THR A 1 286 ? 147.233 132.255 165.498 1.00 33.48 286 THR A O 1
ATOM 1953 N N . ALA A 1 287 ? 145.545 130.844 165.961 1.00 32.87 287 ALA A N 1
ATOM 1954 C CA . ALA A 1 287 ? 145.435 131.330 167.333 1.00 32.87 287 ALA A CA 1
ATOM 1955 C C . ALA A 1 287 ? 146.713 131.050 168.118 1.00 32.87 287 ALA A C 1
ATOM 1956 O O . ALA A 1 287 ? 147.241 131.934 168.806 1.00 32.87 287 ALA A O 1
ATOM 1958 N N . ILE A 1 288 ? 147.237 129.825 168.014 1.00 30.46 288 ILE A N 1
ATOM 1959 C CA . ILE A 1 288 ? 148.437 129.487 168.778 1.00 30.46 288 ILE A CA 1
ATOM 1960 C C . ILE A 1 288 ? 149.654 130.235 168.237 1.00 30.46 288 ILE A C 1
ATOM 1961 O O . ILE A 1 288 ? 150.506 130.700 169.009 1.00 30.46 288 ILE A O 1
ATOM 1966 N N . LEU A 1 289 ? 149.753 130.385 166.910 1.00 30.03 289 LEU A N 1
ATOM 1967 C CA . LEU A 1 289 ? 150.856 131.160 166.348 1.00 30.03 289 LEU A CA 1
ATOM 1968 C C . LEU A 1 289 ? 150.799 132.613 166.803 1.00 30.03 289 LEU A C 1
ATOM 1969 O O . LEU A 1 289 ? 151.832 133.206 167.138 1.00 30.03 289 LEU A O 1
ATOM 1974 N N . ALA A 1 290 ? 149.602 133.205 166.818 1.00 28.84 290 ALA A N 1
ATOM 1975 C CA . ALA A 1 290 ? 149.460 134.583 167.272 1.00 28.84 290 ALA A CA 1
ATOM 1976 C C . ALA A 1 290 ? 149.838 134.721 168.739 1.00 28.84 290 ALA A C 1
ATOM 1977 O O . ALA A 1 290 ? 150.494 135.694 169.126 1.00 28.84 290 ALA A O 1
ATOM 1979 N N . PHE A 1 291 ? 149.432 133.760 169.573 1.00 29.22 291 PHE A N 1
ATOM 1980 C CA . PHE A 1 291 ? 149.790 133.823 170.987 1.00 29.22 291 PHE A CA 1
ATOM 1981 C C . PHE A 1 291 ? 151.301 133.760 171.174 1.00 29.22 291 PHE A C 1
ATOM 1982 O O . PHE A 1 291 ? 151.875 134.531 171.954 1.00 29.22 291 PHE A O 1
ATOM 1990 N N . LEU A 1 292 ? 151.967 132.848 170.459 1.00 27.26 292 LEU A N 1
ATOM 1991 C CA . LEU A 1 292 ? 153.419 132.739 170.587 1.00 27.26 292 LEU A CA 1
ATOM 1992 C C . LEU A 1 292 ? 154.115 134.007 170.101 1.00 27.26 292 LEU A C 1
ATOM 1993 O O . LEU A 1 292 ? 155.045 134.507 170.750 1.00 27.26 292 LEU A O 1
ATOM 1998 N N . ALA A 1 293 ? 153.666 134.551 168.965 1.00 26.19 293 ALA A N 1
ATOM 1999 C CA . ALA A 1 293 ? 154.261 135.776 168.442 1.00 26.19 293 ALA A CA 1
ATOM 2000 C C . ALA A 1 293 ? 154.073 136.938 169.407 1.00 26.19 293 ALA A C 1
ATOM 2001 O O . ALA A 1 293 ? 154.986 137.750 169.597 1.00 26.19 293 ALA A O 1
ATOM 2003 N N . TRP A 1 294 ? 152.892 137.040 170.022 1.00 27.18 294 TRP A N 1
ATOM 2004 C CA . TRP A 1 294 ? 152.658 138.088 171.009 1.00 27.18 294 TRP A CA 1
ATOM 2005 C C . TRP A 1 294 ? 153.570 137.915 172.214 1.00 27.18 294 TRP A C 1
ATOM 2006 O O . TRP A 1 294 ? 154.116 138.892 172.739 1.00 27.18 294 TRP A O 1
ATOM 2017 N N . ARG A 1 295 ? 153.740 136.672 172.677 1.00 28.70 295 ARG A N 1
ATOM 2018 C CA . ARG A 1 295 ? 154.619 136.439 173.818 1.00 28.70 295 ARG A CA 1
ATOM 2019 C C . ARG A 1 295 ? 156.060 136.800 173.488 1.00 28.70 295 ARG A C 1
ATOM 2020 O O . ARG A 1 295 ? 156.818 137.203 174.377 1.00 28.70 295 ARG A O 1
ATOM 2028 N N . ALA A 1 296 ? 156.453 136.670 172.218 1.00 27.91 296 ALA A N 1
ATOM 2029 C CA . ALA A 1 296 ? 157.819 137.016 171.831 1.00 27.91 296 ALA A CA 1
ATOM 2030 C C . ALA A 1 296 ? 158.112 138.498 172.053 1.00 27.91 296 ALA A C 1
ATOM 2031 O O . ALA A 1 296 ? 159.194 138.857 172.531 1.00 27.91 296 ALA A O 1
ATOM 2033 N N . VAL A 1 297 ? 157.165 139.371 171.715 1.00 28.98 297 VAL A N 1
ATOM 2034 C CA . VAL A 1 297 ? 157.375 140.816 171.746 1.00 28.98 297 VAL A CA 1
ATOM 2035 C C . VAL A 1 297 ? 156.941 141.368 173.098 1.00 28.98 297 VAL A C 1
ATOM 2036 O O . VAL A 1 297 ? 155.999 140.870 173.724 1.00 28.98 297 VAL A O 1
ATOM 2040 N N . ASN A 1 298 ? 157.631 142.411 173.559 1.00 30.06 298 ASN A N 1
ATOM 2041 C CA . ASN A 1 298 ? 157.377 142.994 174.875 1.00 30.06 298 ASN A CA 1
ATOM 2042 C C . ASN A 1 298 ? 157.387 144.522 174.814 1.00 30.06 298 ASN A C 1
ATOM 2043 O O . ASN A 1 298 ? 157.993 145.195 175.649 1.00 30.06 298 ASN A O 1
ATOM 2048 N N . ASP A 1 299 ? 156.709 145.092 173.819 1.00 27.20 299 ASP A N 1
ATOM 2049 C CA . ASP A 1 299 ? 156.517 146.536 173.754 1.00 27.20 299 ASP A CA 1
ATOM 2050 C C . ASP A 1 299 ? 155.137 146.832 173.183 1.00 27.20 299 ASP A C 1
ATOM 2051 O O . ASP A 1 299 ? 154.483 145.962 172.603 1.00 27.20 299 ASP A O 1
ATOM 2056 N N . ARG A 1 300 ? 154.701 148.082 173.358 1.00 25.11 300 ARG A N 1
ATOM 2057 C CA . ARG A 1 300 ? 153.319 148.448 173.053 1.00 25.11 300 ARG A CA 1
ATOM 2058 C C . ARG A 1 300 ? 152.999 148.269 171.573 1.00 25.11 300 ARG A C 1
ATOM 2059 O O . ARG A 1 300 ? 152.007 147.620 171.213 1.00 25.11 300 ARG A O 1
ATOM 2067 N N . LEU A 1 301 ? 153.823 148.852 170.698 1.00 23.94 301 LEU A N 1
ATOM 2068 C CA . LEU A 1 301 ? 153.508 148.845 169.273 1.00 23.94 301 LEU A CA 1
ATOM 2069 C C . LEU A 1 301 ? 153.503 147.430 168.709 1.00 23.94 301 LEU A C 1
ATOM 2070 O O . LEU A 1 301 ? 152.615 147.070 167.929 1.00 23.94 301 LEU A O 1
ATOM 2075 N N . GLY A 1 302 ? 154.483 146.611 169.093 1.00 26.33 302 GLY A N 1
ATOM 2076 C CA . GLY A 1 302 ? 154.498 145.236 168.625 1.00 26.33 302 GLY A CA 1
ATOM 2077 C C . GLY A 1 302 ? 153.280 144.454 169.076 1.00 26.33 302 GLY A C 1
ATOM 2078 O O . GLY A 1 302 ? 152.679 143.712 168.293 1.00 26.33 302 GLY A O 1
ATOM 2079 N N . GLN A 1 303 ? 152.890 144.620 170.342 1.00 24.70 303 GLN A N 1
ATOM 2080 C CA . GLN A 1 303 ? 151.735 143.898 170.866 1.00 24.70 303 GLN A CA 1
ATOM 2081 C C . GLN A 1 303 ? 150.458 144.307 170.145 1.00 24.70 303 GLN A C 1
ATOM 2082 O O . GLN A 1 303 ? 149.653 143.454 169.750 1.00 24.70 303 GLN A O 1
ATOM 2088 N N . ILE A 1 304 ? 150.257 145.613 169.953 1.00 23.24 304 ILE A N 1
ATOM 2089 C CA . ILE A 1 304 ? 149.040 146.064 169.283 1.00 23.24 304 ILE A CA 1
ATOM 2090 C C . ILE A 1 304 ? 149.043 145.632 167.820 1.00 23.24 304 ILE A C 1
ATOM 2091 O O . ILE A 1 304 ? 147.993 145.287 167.263 1.00 23.24 304 ILE A O 1
ATOM 2096 N N . CYS A 1 305 ? 150.217 145.614 167.180 1.00 23.10 305 CYS A N 1
ATOM 2097 C CA . CYS A 1 305 ? 150.296 145.160 165.796 1.00 23.10 305 CYS A CA 1
ATOM 2098 C C . CYS A 1 305 ? 149.938 143.684 165.675 1.00 23.10 305 CYS A C 1
ATOM 2099 O O . CYS A 1 305 ? 149.201 143.291 164.764 1.00 23.10 305 CYS A O 1
ATOM 2102 N N . VAL A 1 306 ? 150.447 142.851 166.586 1.00 22.68 306 VAL A N 1
ATOM 2103 C CA . VAL A 1 306 ? 150.115 141.429 166.546 1.00 22.68 306 VAL A CA 1
ATOM 2104 C C . VAL A 1 306 ? 148.631 141.214 166.825 1.00 22.68 306 VAL A C 1
ATOM 2105 O O . VAL A 1 306 ? 147.983 140.372 166.191 1.00 22.68 306 VAL A O 1
ATOM 2109 N N . VAL A 1 307 ? 148.067 141.972 167.771 1.00 23.28 307 VAL A N 1
ATOM 2110 C CA . VAL A 1 307 ? 146.644 141.835 168.076 1.00 23.28 307 VAL A CA 1
ATOM 2111 C C . VAL A 1 307 ? 145.796 142.210 166.866 1.00 23.28 307 VAL A C 1
ATOM 2112 O O . VAL A 1 307 ? 144.829 141.515 166.525 1.00 23.28 307 VAL A O 1
ATOM 2116 N N . GLU A 1 308 ? 146.147 143.307 166.189 1.00 23.05 308 GLU A N 1
ATO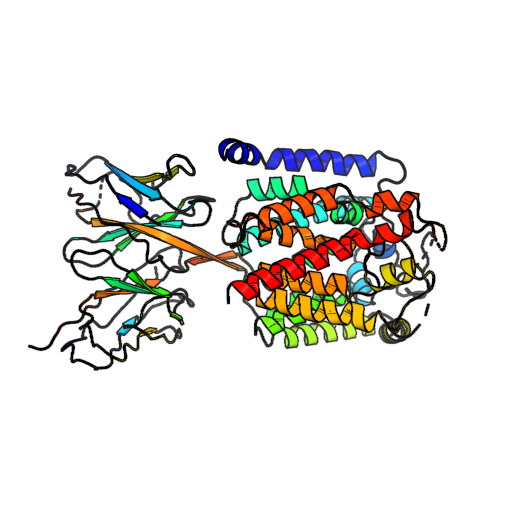M 2117 C CA . GLU A 1 308 ? 145.387 143.717 165.014 1.00 23.05 308 GLU A CA 1
ATOM 2118 C C . GLU A 1 308 ? 145.562 142.743 163.855 1.00 23.05 308 GLU A C 1
ATOM 2119 O O . GLU A 1 308 ? 144.617 142.518 163.093 1.00 23.05 308 GLU A O 1
ATOM 2125 N N . MET A 1 309 ? 146.752 142.156 163.704 1.00 25.21 309 MET A N 1
ATOM 2126 C CA . MET A 1 309 ? 146.945 141.130 162.683 1.00 25.21 309 MET A CA 1
ATOM 2127 C C . MET A 1 309 ? 146.076 139.909 162.961 1.00 25.21 309 MET A C 1
ATOM 2128 O O . MET A 1 309 ? 145.467 139.345 162.043 1.00 25.21 309 MET A O 1
ATOM 2133 N N . PHE A 1 310 ? 146.006 139.491 164.227 1.00 25.41 310 PHE A N 1
ATOM 2134 C CA . PHE A 1 310 ? 145.133 138.381 164.597 1.00 25.41 310 PHE A CA 1
ATOM 2135 C C . PHE A 1 310 ? 143.678 138.712 164.292 1.00 25.41 310 PHE A C 1
ATOM 2136 O O . PHE A 1 310 ? 142.943 137.886 163.737 1.00 25.41 310 PHE A O 1
ATOM 2144 N N . GLY A 1 311 ? 143.248 139.927 164.639 1.00 26.29 311 GLY A N 1
ATOM 2145 C CA . GLY A 1 311 ? 141.883 140.332 164.339 1.00 26.29 311 GLY A CA 1
ATOM 2146 C C . GLY A 1 311 ? 141.589 140.342 162.851 1.00 26.29 311 GLY A C 1
ATOM 2147 O O . GLY A 1 311 ? 140.505 139.941 162.419 1.00 26.29 311 GLY A O 1
ATOM 2148 N N . LEU A 1 312 ? 142.547 140.809 162.048 1.00 26.06 312 LEU A N 1
ATOM 2149 C CA . LEU A 1 312 ? 142.381 140.805 160.598 1.00 26.06 312 LEU A CA 1
ATOM 2150 C C . LEU A 1 312 ? 142.253 139.384 160.065 1.00 26.06 312 LEU A C 1
ATOM 2151 O O . LEU A 1 312 ? 141.425 139.106 159.190 1.00 26.06 312 LEU A O 1
ATOM 2156 N N . LEU A 1 313 ? 143.076 138.468 160.579 1.00 27.75 313 LEU A N 1
ATOM 2157 C CA .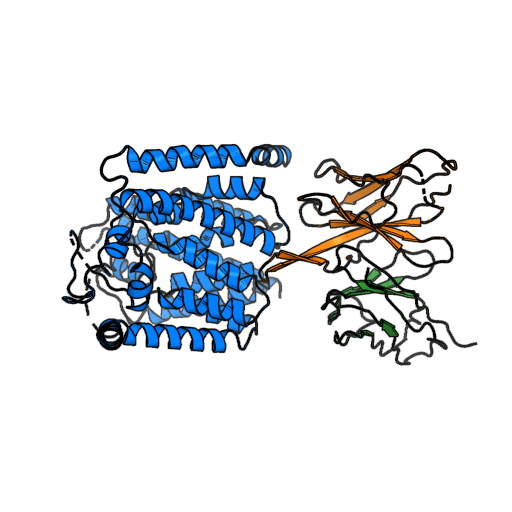 LEU A 1 313 ? 143.060 137.096 160.086 1.00 27.75 313 LEU A CA 1
ATOM 2158 C C . LEU A 1 313 ? 141.811 136.334 160.514 1.00 27.75 313 LEU A C 1
ATOM 2159 O O . LEU A 1 313 ? 141.340 135.474 159.763 1.00 27.75 313 LEU A O 1
ATOM 2164 N N . ILE A 1 314 ? 141.266 136.626 161.693 1.00 31.35 314 ILE A N 1
ATOM 2165 C CA . ILE A 1 314 ? 140.109 135.887 162.191 1.00 31.35 314 ILE A CA 1
ATOM 2166 C C . ILE A 1 314 ? 138.792 136.363 161.576 1.00 31.35 314 ILE A C 1
ATOM 2167 O O . ILE A 1 314 ? 137.848 135.574 161.461 1.00 31.35 314 ILE A O 1
ATOM 2172 N N . SER A 1 315 ? 138.713 137.622 161.153 1.00 33.43 315 SER A N 1
ATOM 2173 C CA . SER A 1 315 ? 137.443 138.184 160.712 1.00 33.43 315 SER A CA 1
ATOM 2174 C C . SER A 1 315 ? 136.888 137.395 159.528 1.00 33.43 315 SER A C 1
ATOM 2175 O O . SER A 1 315 ? 137.648 136.984 158.643 1.00 33.43 315 SER A O 1
ATOM 2178 N N . PRO A 1 316 ? 135.573 137.156 159.483 1.00 36.55 316 PRO A N 1
ATOM 2179 C CA . PRO A 1 316 ? 135.015 136.360 158.375 1.00 36.55 316 PRO A CA 1
ATOM 2180 C C . PRO A 1 316 ? 135.062 137.072 157.036 1.00 36.55 316 PRO A C 1
ATOM 2181 O O . PRO A 1 316 ? 135.338 136.436 156.011 1.00 36.55 316 PRO A O 1
ATOM 2185 N N . ILE A 1 317 ? 134.798 138.375 157.012 1.00 37.18 317 ILE A N 1
ATOM 2186 C CA . ILE A 1 317 ? 134.836 139.173 155.792 1.00 37.18 317 ILE A CA 1
ATOM 2187 C C . ILE A 1 317 ? 135.795 140.327 156.042 1.00 37.18 317 ILE A C 1
ATOM 2188 O O . ILE A 1 317 ? 135.477 141.251 156.800 1.00 37.18 317 ILE A O 1
ATOM 2193 N N . SER A 1 318 ? 136.968 140.274 155.413 1.00 34.93 318 SER A N 1
ATOM 2194 C CA . SER A 1 318 ? 138.017 141.276 155.595 1.00 34.93 318 SER A CA 1
ATOM 2195 C C . SER A 1 318 ? 138.548 141.658 154.217 1.00 34.93 318 SER A C 1
ATOM 2196 O O . SER A 1 318 ? 139.457 141.011 153.691 1.00 34.93 318 SER A O 1
ATOM 2199 N N . TRP A 1 319 ? 137.975 142.708 153.635 1.00 34.08 319 TRP A N 1
ATOM 2200 C CA . TRP A 1 319 ? 138.435 143.199 152.348 1.00 34.08 319 TRP A CA 1
ATOM 2201 C C . TRP A 1 319 ? 139.862 143.734 152.459 1.00 34.08 319 TRP A C 1
ATOM 2202 O O . TRP A 1 319 ? 140.419 143.890 153.548 1.00 34.08 319 TRP A O 1
ATOM 2213 N N . THR A 1 320 ? 140.455 144.017 151.298 1.00 30.21 320 THR A N 1
ATOM 2214 C CA . THR A 1 320 ? 141.833 144.492 151.257 1.00 30.21 320 THR A CA 1
ATOM 2215 C C . THR A 1 320 ? 141.992 145.864 151.903 1.00 30.21 320 THR A C 1
ATOM 2216 O O . THR A 1 320 ? 143.059 146.157 152.451 1.00 30.21 320 THR A O 1
ATOM 2220 N N . HIS A 1 321 ? 140.953 146.698 151.878 1.00 28.29 321 HIS A N 1
ATOM 2221 C CA . HIS A 1 321 ? 141.031 148.023 152.483 1.00 28.29 321 HIS A CA 1
ATOM 2222 C C . HIS A 1 321 ? 141.015 147.983 154.006 1.00 28.29 321 HIS A C 1
ATOM 2223 O O . HIS A 1 321 ? 141.187 149.031 154.637 1.00 28.29 321 HIS A O 1
ATOM 2230 N N . HIS A 1 322 ? 140.815 146.812 154.608 1.00 27.60 322 HIS A N 1
ATOM 2231 C CA . HIS A 1 322 ? 140.909 146.652 156.052 1.00 27.60 322 HIS A CA 1
ATOM 2232 C C . HIS A 1 322 ? 142.335 146.413 156.529 1.00 27.60 322 HIS A C 1
ATOM 2233 O O . HIS A 1 322 ? 142.558 146.317 157.741 1.00 27.60 322 HIS A O 1
ATOM 2240 N N . TRP A 1 323 ? 143.301 146.325 155.612 1.00 25.18 323 TRP A N 1
ATOM 2241 C CA . TRP A 1 323 ? 144.682 145.994 155.939 1.00 25.18 323 TRP A CA 1
ATOM 2242 C C . TRP A 1 323 ? 145.561 147.229 156.096 1.00 25.18 323 TRP A C 1
ATOM 2243 O O . TRP A 1 323 ? 146.747 147.191 155.746 1.00 25.18 323 TRP A O 1
ATOM 2254 N N . VAL A 1 324 ? 145.009 148.327 156.611 1.00 23.54 324 VAL A N 1
ATOM 2255 C CA . VAL A 1 324 ? 145.754 149.571 156.774 1.00 23.54 324 VAL A CA 1
ATOM 2256 C C . VAL A 1 324 ? 146.628 149.501 158.020 1.00 23.54 324 VAL A C 1
ATOM 2257 O O . VAL A 1 324 ? 147.316 150.469 158.362 1.00 23.54 324 VAL A O 1
ATOM 2261 N N . TRP A 1 325 ? 146.611 148.360 158.705 1.00 21.82 325 TRP A N 1
ATOM 2262 C CA . TRP A 1 325 ? 147.389 148.175 159.922 1.00 21.82 325 TRP A CA 1
ATOM 2263 C C . TRP A 1 325 ? 148.809 147.691 159.657 1.00 21.82 325 TRP A C 1
ATOM 2264 O O . TRP A 1 325 ? 149.555 147.458 160.614 1.00 21.82 325 TRP A O 1
ATOM 2275 N N . MET A 1 326 ? 149.202 147.533 158.394 1.00 23.50 326 MET A N 1
ATOM 2276 C CA . MET A 1 326 ? 150.552 147.091 158.072 1.00 23.50 326 MET A CA 1
ATOM 2277 C C . MET A 1 326 ? 151.563 148.228 158.034 1.00 23.50 326 MET A C 1
ATOM 2278 O O . MET A 1 326 ? 152.755 147.964 157.845 1.00 23.50 326 MET A O 1
ATOM 2283 N N . VAL A 1 327 ? 151.129 149.473 158.200 1.00 23.86 327 VAL A N 1
ATOM 2284 C CA . VAL A 1 327 ? 152.051 150.606 158.237 1.00 23.86 327 VAL A CA 1
ATOM 2285 C C . VAL A 1 327 ? 152.729 150.676 159.605 1.00 23.86 327 VAL A C 1
ATOM 2286 O O . VAL A 1 327 ? 153.967 150.754 159.659 1.00 23.86 327 VAL A O 1
ATOM 2290 N N . PRO A 1 328 ? 151.993 150.665 160.730 1.00 22.41 328 PRO A N 1
ATOM 2291 C CA . PRO A 1 328 ? 152.692 150.624 162.027 1.00 22.41 328 PRO A CA 1
ATOM 2292 C C . PRO A 1 328 ? 153.570 149.398 162.188 1.00 22.41 328 PRO A C 1
ATOM 2293 O O . PRO A 1 328 ? 154.646 149.482 162.791 1.00 22.41 328 PRO A O 1
ATOM 2297 N N . PHE A 1 329 ? 153.138 148.256 161.652 1.00 22.01 329 PHE A N 1
ATOM 2298 C CA . PHE A 1 329 ? 153.944 147.043 161.730 1.00 22.01 329 PHE A CA 1
ATOM 2299 C C . PHE A 1 329 ? 155.239 147.198 160.941 1.00 22.01 329 PHE A C 1
ATOM 2300 O O . PHE A 1 329 ? 156.306 146.763 161.389 1.00 22.01 329 PHE A O 1
ATOM 2308 N N . MET A 1 330 ? 155.165 147.830 159.768 1.00 22.74 330 MET A N 1
ATOM 2309 C CA . MET A 1 330 ? 156.361 148.070 158.967 1.00 22.74 330 MET A CA 1
ATOM 2310 C C . MET A 1 330 ? 157.310 149.031 159.673 1.00 22.74 330 MET A C 1
ATOM 2311 O O . MET A 1 330 ? 158.534 148.831 159.670 1.00 22.74 330 MET A O 1
ATOM 2316 N N . VAL A 1 331 ? 156.762 150.086 160.281 1.00 21.73 331 VAL A N 1
ATOM 2317 C CA . VAL A 1 331 ? 157.592 151.034 161.019 1.00 21.73 331 VAL A CA 1
ATOM 2318 C C . VAL A 1 331 ? 158.256 150.348 162.207 1.00 21.73 331 VAL A C 1
ATOM 2319 O O . VAL A 1 331 ? 159.415 150.625 162.532 1.00 21.73 331 VAL A O 1
ATOM 2323 N N . TRP A 1 332 ? 157.532 149.448 162.877 1.00 20.70 332 TRP A N 1
ATOM 2324 C CA . TRP A 1 332 ? 158.125 148.693 163.976 1.00 20.70 332 TRP A CA 1
ATOM 2325 C C . TRP A 1 332 ? 159.234 147.773 163.481 1.00 20.70 332 TRP A C 1
ATOM 2326 O O . TRP A 1 332 ? 160.267 147.622 164.143 1.00 20.70 332 TRP A O 1
ATOM 2337 N N . LEU A 1 333 ? 159.030 147.133 162.328 1.00 21.80 333 LEU A N 1
ATOM 2338 C CA . LEU A 1 333 ? 160.069 146.273 161.768 1.00 21.80 333 LEU A CA 1
ATOM 2339 C C . LEU A 1 333 ? 161.329 147.063 161.448 1.00 21.80 333 LEU A C 1
ATOM 2340 O O . LEU A 1 333 ? 162.445 146.602 161.712 1.00 21.80 333 LEU A O 1
ATOM 2345 N N . LEU A 1 334 ? 161.172 148.257 160.874 1.00 22.56 334 LEU A N 1
ATOM 2346 C CA . LEU A 1 334 ? 162.340 149.004 160.419 1.00 22.56 334 LEU A CA 1
ATOM 2347 C C . LEU A 1 334 ? 163.032 149.772 161.541 1.00 22.56 334 LEU A C 1
ATOM 2348 O O . LEU A 1 334 ? 164.264 149.880 161.536 1.00 22.56 334 LEU A O 1
ATOM 2353 N N . HIS A 1 335 ? 162.280 150.308 162.504 1.00 23.72 335 HIS A N 1
ATOM 2354 C CA . HIS A 1 335 ? 162.844 151.162 163.541 1.00 23.72 335 HIS A CA 1
ATOM 2355 C C . HIS A 1 335 ? 162.760 150.575 164.944 1.00 23.72 335 HIS A C 1
ATOM 2356 O O . HIS A 1 335 ? 163.177 151.240 165.899 1.00 23.72 335 HIS A O 1
ATOM 2363 N N . GLY A 1 336 ? 162.241 149.360 165.103 1.00 24.98 336 GLY A N 1
ATOM 2364 C CA . GLY A 1 336 ? 162.034 148.804 166.417 1.00 24.98 336 GLY A CA 1
ATOM 2365 C C . GLY A 1 336 ? 163.296 148.214 167.003 1.00 24.98 336 GLY A C 1
ATOM 2366 O O . GLY A 1 336 ? 164.404 148.353 166.468 1.00 24.98 336 GLY A O 1
ATOM 2367 N N . PRO A 1 337 ? 163.134 147.542 168.146 1.00 26.20 337 PRO A N 1
ATOM 2368 C CA . PRO A 1 337 ? 164.295 146.916 168.801 1.00 26.20 337 PRO A CA 1
ATOM 2369 C C . PRO A 1 337 ? 164.989 145.872 167.944 1.00 26.20 337 PRO A C 1
ATOM 2370 O O . PRO A 1 337 ? 166.210 145.705 168.055 1.00 26.20 337 PRO A O 1
ATOM 2374 N N . TRP A 1 338 ? 164.250 145.162 167.093 1.00 27.29 338 TRP A N 1
ATOM 2375 C CA . TRP A 1 338 ? 164.802 144.097 166.268 1.00 27.29 338 TRP A CA 1
ATOM 2376 C C . TRP A 1 338 ? 165.410 144.612 164.967 1.00 27.29 338 TRP A C 1
ATOM 2377 O O . TRP A 1 338 ? 165.576 143.835 164.021 1.00 27.29 338 TRP A O 1
ATOM 2388 N N . ARG A 1 339 ? 165.742 145.903 164.900 1.00 27.79 339 ARG A N 1
ATOM 2389 C CA . ARG A 1 339 ? 166.303 146.488 163.688 1.00 27.79 339 ARG A CA 1
ATOM 2390 C C . ARG A 1 339 ? 167.704 145.980 163.370 1.00 27.79 339 ARG A C 1
ATOM 2391 O O . ARG A 1 339 ? 168.164 146.163 162.239 1.00 27.79 339 ARG A O 1
ATOM 2399 N N . ASP A 1 340 ? 168.388 145.355 164.325 1.00 32.38 340 ASP A N 1
ATOM 2400 C CA . ASP A 1 340 ? 169.747 144.874 164.115 1.00 32.38 340 ASP A CA 1
ATOM 2401 C C . ASP A 1 340 ? 169.799 143.498 163.465 1.00 32.38 340 ASP A C 1
ATOM 2402 O O . ASP A 1 340 ? 170.894 143.014 163.163 1.00 32.38 340 ASP A O 1
ATOM 2407 N N . LYS A 1 341 ? 168.663 142.890 163.173 1.00 29.14 341 LYS A N 1
ATOM 2408 C CA . LYS A 1 341 ? 168.767 141.518 162.630 1.00 29.14 341 LYS A CA 1
ATOM 2409 C C . LYS A 1 341 ? 168.703 141.611 161.108 1.00 29.14 341 LYS A C 1
ATOM 2410 O O . LYS A 1 341 ? 168.306 142.670 160.603 1.00 29.14 341 LYS A O 1
ATOM 2416 N N . VAL A 1 342 ? 169.117 140.551 160.407 1.00 30.92 342 VAL A N 1
ATOM 2417 C CA . VAL A 1 342 ? 169.019 140.499 158.916 1.00 30.92 342 VAL A CA 1
ATOM 2418 C C . VAL A 1 342 ? 167.811 139.628 158.541 1.00 30.92 342 VAL A C 1
ATOM 2419 O O . VAL A 1 342 ? 167.736 139.202 157.380 1.00 30.92 342 VAL A O 1
ATOM 2423 N N . GLY A 1 343 ? 166.916 139.347 159.488 1.00 26.11 343 GLY A N 1
ATOM 2424 C CA . GLY A 1 343 ? 165.669 138.681 159.121 1.00 26.11 343 GLY A CA 1
ATOM 2425 C C . GLY A 1 343 ? 164.640 139.766 159.006 1.00 26.11 343 GLY A C 1
ATOM 2426 O O . GLY A 1 343 ? 163.967 139.842 157.990 1.00 26.11 343 GLY A O 1
ATOM 2427 N N . ALA A 1 344 ? 164.554 140.603 160.012 1.00 25.15 344 ALA A N 1
ATOM 2428 C CA . ALA A 1 344 ? 163.584 141.690 160.061 1.00 25.15 344 ALA A CA 1
ATOM 2429 C C . ALA A 1 344 ? 163.681 142.565 158.820 1.00 25.15 344 ALA A C 1
ATOM 2430 O O . ALA A 1 344 ? 162.660 142.992 158.271 1.00 25.15 344 ALA A O 1
ATOM 2432 N N . LYS A 1 345 ? 164.904 142.836 158.358 1.00 28.89 345 LYS A N 1
ATOM 2433 C CA . LYS A 1 345 ? 165.083 143.609 157.133 1.00 28.89 345 LYS A CA 1
ATOM 2434 C C . LYS A 1 345 ? 164.484 142.888 155.932 1.00 28.89 345 LYS A C 1
ATOM 2435 O O . LYS A 1 345 ? 163.792 143.501 155.108 1.00 28.89 345 LYS A O 1
ATOM 2441 N N . VAL A 1 346 ? 164.745 141.583 155.817 1.00 28.41 346 VAL A N 1
ATOM 2442 C CA . VAL A 1 346 ? 164.212 140.808 154.699 1.00 28.41 346 VAL A CA 1
ATOM 2443 C C . VAL A 1 346 ? 162.689 140.826 154.719 1.00 28.41 346 VAL A C 1
ATOM 2444 O O . VAL A 1 346 ? 162.039 141.048 153.689 1.00 28.41 346 VAL A O 1
ATOM 2448 N N . PHE A 1 347 ? 162.097 140.600 155.894 1.00 24.58 347 PHE A N 1
ATOM 2449 C CA . PHE A 1 347 ? 160.641 140.586 155.995 1.00 24.58 347 PHE A CA 1
ATOM 2450 C C . PHE A 1 347 ? 160.047 141.957 155.698 1.00 24.58 347 PHE A C 1
ATOM 2451 O O . PHE A 1 347 ? 159.011 142.053 155.032 1.00 24.58 347 PHE A O 1
ATOM 2459 N N . GLY A 1 348 ? 160.684 143.028 156.175 1.00 25.58 348 GLY A N 1
ATOM 2460 C CA . GLY A 1 348 ? 160.177 144.360 155.889 1.00 25.58 348 GLY A CA 1
ATOM 2461 C C . GLY A 1 348 ? 160.205 144.686 154.408 1.00 25.58 348 GLY A C 1
ATOM 2462 O O . GLY A 1 348 ? 159.224 145.186 153.850 1.00 25.58 348 GLY A O 1
ATOM 2463 N N . CYS A 1 349 ? 161.329 144.392 153.747 1.00 28.18 349 CYS A N 1
ATOM 2464 C CA . CYS A 1 349 ? 161.423 144.646 152.312 1.00 28.18 349 CYS A CA 1
ATOM 2465 C C . CYS A 1 349 ? 160.421 143.803 151.532 1.00 28.18 349 CYS A C 1
ATOM 2466 O O . CYS A 1 349 ? 159.772 144.298 150.599 1.00 28.18 349 CYS A O 1
ATOM 2469 N N . GLY A 1 350 ? 160.280 142.526 151.899 1.00 25.30 350 GLY A N 1
ATOM 2470 C CA . GLY A 1 350 ? 159.331 141.670 151.208 1.00 25.30 350 GLY A CA 1
ATOM 2471 C C . GLY A 1 350 ? 157.897 142.126 151.385 1.00 25.30 350 GLY A C 1
ATOM 2472 O O . GLY A 1 350 ? 157.120 142.145 150.428 1.00 25.30 350 GLY A O 1
ATOM 2473 N N . TRP A 1 351 ? 157.528 142.508 152.610 1.00 25.39 351 TRP A N 1
ATOM 2474 C CA . TRP A 1 351 ? 156.188 143.029 152.852 1.00 25.39 351 TRP A CA 1
ATOM 2475 C C . TRP A 1 351 ? 155.948 144.305 152.060 1.00 25.39 351 TRP A C 1
ATOM 2476 O O . TRP A 1 351 ? 154.875 144.488 151.474 1.00 25.39 351 TRP A O 1
ATOM 2487 N N . LEU A 1 352 ? 156.941 145.197 152.023 1.00 27.58 352 LEU A N 1
ATOM 2488 C CA . LEU A 1 352 ? 156.780 146.450 151.295 1.00 27.58 352 LEU A CA 1
ATOM 2489 C C . LEU A 1 352 ? 156.556 146.198 149.810 1.00 27.58 352 LEU A C 1
ATOM 2490 O O . LEU A 1 352 ? 155.624 146.749 149.210 1.00 27.58 352 LEU A O 1
ATOM 2495 N N . VAL A 1 353 ? 157.384 145.345 149.201 1.00 27.89 353 VAL A N 1
ATOM 2496 C CA . VAL A 1 353 ? 157.244 145.112 147.766 1.00 27.89 353 VAL A CA 1
ATOM 2497 C C . VAL A 1 353 ? 155.949 144.362 147.465 1.00 27.89 353 VAL A C 1
ATOM 2498 O O . VAL A 1 353 ? 155.272 144.647 146.469 1.00 27.89 353 VAL A O 1
ATOM 2502 N N . LEU A 1 354 ? 155.571 143.410 148.323 1.00 26.49 354 LEU A N 1
ATOM 2503 C CA . LEU A 1 354 ? 154.345 142.653 148.099 1.00 26.49 354 LEU A CA 1
ATOM 2504 C C . LEU A 1 354 ? 153.119 143.552 148.192 1.00 26.49 354 LEU A C 1
ATOM 2505 O O . LEU A 1 354 ? 152.195 143.446 147.378 1.00 26.49 354 LEU A O 1
ATOM 2510 N N . LEU A 1 355 ? 153.090 144.446 149.183 1.00 25.92 355 LEU A N 1
ATOM 2511 C CA . LEU A 1 355 ? 151.944 145.335 149.328 1.00 25.92 355 LEU A CA 1
ATOM 2512 C C . LEU A 1 355 ? 151.911 146.380 148.220 1.00 25.92 355 LEU A C 1
ATOM 2513 O O . LEU A 1 355 ? 150.831 146.785 147.776 1.00 25.92 355 LEU A O 1
ATOM 2518 N N . LEU A 1 356 ? 153.081 146.833 147.763 1.00 28.31 356 LEU A N 1
ATOM 2519 C CA . LEU A 1 356 ? 153.114 147.799 146.671 1.00 28.31 356 LEU A CA 1
ATOM 2520 C C . LEU A 1 356 ? 152.632 147.177 145.366 1.00 28.31 356 LEU A C 1
ATOM 2521 O O . LEU A 1 356 ? 151.913 147.820 144.593 1.00 28.31 356 LEU A O 1
ATOM 2526 N N . ILE A 1 357 ? 153.022 145.927 145.100 1.00 28.97 357 ILE A N 1
ATOM 2527 C CA . ILE A 1 357 ? 152.624 145.276 143.854 1.00 28.97 357 ILE A CA 1
ATOM 2528 C C . ILE A 1 357 ? 151.115 145.057 143.812 1.00 28.97 357 ILE A C 1
ATOM 2529 O O . ILE A 1 357 ? 150.466 145.317 142.792 1.00 28.97 357 ILE A O 1
ATOM 2534 N N . GLY A 1 358 ? 150.530 144.590 144.913 1.00 32.55 358 GLY A N 1
ATOM 2535 C CA . GLY A 1 358 ? 149.103 144.327 144.948 1.00 32.55 358 GLY A CA 1
ATOM 2536 C C . GLY A 1 358 ? 148.705 143.069 144.204 1.00 32.55 358 GLY A C 1
ATOM 2537 O O . GLY A 1 358 ? 148.024 143.135 143.176 1.00 32.55 358 GLY A O 1
ATOM 2538 N N . VAL A 1 359 ? 149.139 141.914 144.715 1.00 33.51 359 VAL A N 1
ATOM 2539 C CA . VAL A 1 359 ? 148.882 140.649 144.023 1.00 33.51 359 VAL A CA 1
ATOM 2540 C C . VAL A 1 359 ? 147.393 140.344 143.877 1.00 33.51 359 VAL A C 1
ATOM 2541 O O . VAL A 1 359 ? 146.970 139.971 142.771 1.00 33.51 359 VAL A O 1
ATOM 2545 N N . PRO A 1 360 ? 146.557 140.450 144.924 1.00 34.51 360 PRO A N 1
ATOM 2546 C CA . PRO A 1 360 ? 145.125 140.155 144.722 1.00 34.51 360 PRO A CA 1
ATOM 2547 C C . PRO A 1 360 ? 144.453 141.064 143.708 1.00 34.51 360 PRO A C 1
ATOM 2548 O O . PRO A 1 360 ? 143.568 140.616 142.968 1.00 34.51 360 PRO A O 1
ATOM 2552 N N . TRP A 1 361 ? 144.856 142.335 143.645 1.00 36.62 361 TRP A N 1
ATOM 2553 C CA . TRP A 1 361 ? 144.302 143.231 142.636 1.00 36.62 361 TRP A CA 1
ATOM 2554 C C . TRP A 1 361 ? 144.654 142.754 141.233 1.00 36.62 361 TRP A C 1
ATOM 2555 O O . TRP A 1 361 ? 143.819 142.806 140.323 1.00 36.62 361 TRP A O 1
ATOM 2566 N N . LEU A 1 362 ? 145.889 142.285 141.041 1.00 35.21 362 LEU A N 1
ATOM 2567 C CA . LEU A 1 362 ? 146.278 141.719 139.754 1.00 35.21 362 LEU A CA 1
ATOM 2568 C C . LEU A 1 362 ? 145.466 140.470 139.436 1.00 35.21 362 LEU A C 1
ATOM 2569 O O . LEU A 1 362 ? 145.019 140.284 138.298 1.00 35.21 362 LEU A O 1
ATOM 2574 N N . LEU A 1 363 ? 145.266 139.601 140.430 1.00 36.23 363 LEU A N 1
ATOM 2575 C CA . LEU A 1 363 ? 144.502 138.376 140.206 1.00 36.23 363 LEU A CA 1
ATOM 2576 C C . LEU A 1 363 ? 143.038 138.664 139.904 1.00 36.23 363 LEU A C 1
ATOM 2577 O O . LEU A 1 363 ? 142.372 137.852 139.252 1.00 36.23 363 LEU A O 1
ATOM 2582 N N . SER A 1 364 ? 142.521 139.803 140.374 1.00 37.90 364 SER A N 1
ATOM 2583 C CA . SER A 1 364 ? 141.103 140.112 140.212 1.00 37.90 364 SER A CA 1
ATOM 2584 C C . SER A 1 364 ? 140.666 140.143 138.753 1.00 37.90 364 SER A C 1
ATOM 2585 O O . SER A 1 364 ? 139.469 140.007 138.474 1.00 37.90 364 SER A O 1
ATOM 2588 N N . PHE A 1 365 ? 141.598 140.319 137.817 1.00 39.88 365 PHE A N 1
ATOM 2589 C CA . PHE A 1 365 ? 141.257 140.300 136.401 1.00 39.88 365 PHE A CA 1
ATOM 2590 C C . PHE A 1 365 ? 141.006 138.894 135.871 1.00 39.88 365 PHE A C 1
ATOM 2591 O O . PHE A 1 365 ? 140.453 138.753 134.775 1.00 39.88 365 PHE A O 1
ATOM 2599 N N . ALA A 1 366 ? 141.392 137.857 136.618 1.00 43.57 366 ALA A N 1
ATOM 2600 C CA . ALA A 1 366 ? 141.154 136.478 136.220 1.00 43.57 366 ALA A CA 1
ATOM 2601 C C . ALA A 1 366 ? 140.030 135.807 136.994 1.00 43.57 366 ALA A C 1
ATOM 2602 O O . ALA A 1 366 ? 139.596 134.721 136.598 1.00 43.57 366 ALA A O 1
ATOM 2604 N N . GLN A 1 367 ? 139.554 136.420 138.077 1.00 45.61 367 GLN A N 1
ATOM 2605 C CA . GLN A 1 367 ? 138.508 135.861 138.924 1.00 45.61 367 GLN A CA 1
ATOM 2606 C C . GLN A 1 367 ? 137.222 135.642 138.136 1.00 45.61 367 GLN A C 1
ATOM 2607 O O . GLN A 1 367 ? 136.688 136.586 137.539 1.00 45.61 367 GLN A O 1
ATOM 2613 N N . PRO A 1 368 ? 136.702 134.416 138.103 1.00 52.22 368 PRO A N 1
ATOM 2614 C CA . PRO A 1 368 ? 135.430 134.171 137.417 1.00 52.22 368 PRO A CA 1
ATOM 2615 C C . PRO A 1 368 ? 134.269 134.823 138.153 1.00 52.22 368 PRO A C 1
ATOM 2616 O O . PRO A 1 368 ? 134.384 135.251 139.303 1.00 52.22 368 PRO A O 1
ATOM 2620 N N . ASP A 1 369 ? 133.130 134.898 137.460 1.00 59.46 369 ASP A N 1
ATOM 2621 C CA . ASP A 1 369 ? 131.941 135.503 138.053 1.00 59.46 369 ASP A CA 1
ATOM 2622 C C . ASP A 1 369 ? 131.468 134.735 139.280 1.00 59.46 369 ASP A C 1
ATOM 2623 O O . ASP A 1 369 ? 130.946 135.337 140.225 1.00 59.46 369 ASP A O 1
ATOM 2628 N N . ILE A 1 370 ? 131.639 133.417 139.288 1.00 59.63 370 ILE A N 1
ATOM 2629 C CA . ILE A 1 370 ? 131.234 132.599 140.424 1.00 59.63 370 ILE A CA 1
ATOM 2630 C C . ILE A 1 370 ? 132.393 131.721 140.879 1.00 59.63 370 ILE A C 1
ATOM 2631 O O . ILE A 1 370 ? 133.231 131.318 140.073 1.00 59.63 370 ILE A O 1
ATOM 2636 N N . ARG A 1 375 ? 137.315 126.492 138.769 1.00 49.32 375 ARG A N 1
ATOM 2637 C CA . ARG A 1 375 ? 138.466 127.351 139.022 1.00 49.32 375 ARG A CA 1
ATOM 2638 C C . ARG A 1 375 ? 139.770 126.673 138.618 1.00 49.32 375 ARG A C 1
ATOM 2639 O O . ARG A 1 375 ? 140.153 125.662 139.207 1.00 49.32 375 ARG A O 1
ATOM 2647 N N . PRO A 1 376 ? 140.446 127.221 137.603 1.00 50.51 376 PRO A N 1
ATOM 2648 C CA . PRO A 1 376 ? 141.791 126.734 137.268 1.00 50.51 376 PRO A CA 1
ATOM 2649 C C . PRO A 1 376 ? 142.727 126.854 138.458 1.00 50.51 376 PRO A C 1
ATOM 2650 O O . PRO A 1 376 ? 142.939 127.957 138.972 1.00 50.51 376 PRO A O 1
ATOM 2654 N N . TRP A 1 377 ? 143.289 125.732 138.905 1.00 46.87 377 TRP A N 1
ATOM 2655 C CA . TRP A 1 377 ? 144.055 125.749 140.146 1.00 46.87 377 TRP A CA 1
ATOM 2656 C C . TRP A 1 377 ? 145.322 126.607 140.107 1.00 46.87 377 TRP A C 1
ATOM 2657 O O . TRP A 1 377 ? 145.678 127.146 141.168 1.00 46.87 377 TRP A O 1
ATOM 2668 N N . PRO A 1 378 ? 146.019 126.802 138.980 1.00 49.76 378 PRO A N 1
ATOM 2669 C CA . PRO A 1 378 ? 147.106 127.797 138.981 1.00 49.76 378 PRO A CA 1
ATOM 2670 C C . PRO A 1 378 ? 146.632 129.206 139.291 1.00 49.76 378 PRO A C 1
ATOM 2671 O O . PRO A 1 378 ? 147.440 130.033 139.734 1.00 49.76 378 PRO A O 1
ATOM 2675 N N . LEU A 1 379 ? 145.353 129.508 139.071 1.00 49.35 379 LEU A N 1
ATOM 2676 C CA . LEU A 1 379 ? 144.783 130.800 139.428 1.00 49.35 379 LEU A CA 1
ATOM 2677 C C . LEU A 1 379 ? 144.059 130.781 140.765 1.00 49.35 379 LEU A C 1
ATOM 2678 O O . LEU A 1 379 ? 144.025 131.806 141.453 1.00 49.35 379 LEU A O 1
ATOM 2683 N N . ALA A 1 380 ? 143.476 129.642 141.144 1.00 44.93 380 ALA A N 1
ATOM 2684 C CA . ALA A 1 380 ? 142.781 129.543 142.422 1.00 44.93 380 ALA A CA 1
ATOM 2685 C C . ALA A 1 380 ? 143.744 129.423 143.594 1.00 44.93 380 ALA A C 1
ATOM 2686 O O . ALA A 1 380 ? 143.391 129.798 144.718 1.00 44.93 380 ALA A O 1
ATOM 2688 N N . TRP A 1 381 ? 144.949 128.907 143.362 1.00 41.33 381 TRP A N 1
ATOM 2689 C CA . TRP A 1 381 ? 145.928 128.710 144.422 1.00 41.33 381 TRP A CA 1
ATOM 2690 C C . TRP A 1 381 ? 146.751 129.956 144.715 1.00 41.33 381 TRP A C 1
ATOM 2691 O O . TRP A 1 381 ? 147.597 129.922 145.615 1.00 41.33 381 TRP A O 1
ATOM 2702 N N . ALA A 1 382 ? 146.533 131.046 143.985 1.00 38.64 382 ALA A N 1
ATOM 2703 C CA . ALA A 1 382 ? 147.275 132.280 144.193 1.00 38.64 382 ALA A CA 1
ATOM 2704 C C . ALA A 1 382 ? 146.520 133.300 145.035 1.00 38.64 382 ALA A C 1
ATOM 2705 O O . ALA A 1 382 ? 147.054 134.383 145.294 1.00 38.64 382 ALA A O 1
ATOM 2707 N N . GLY A 1 383 ? 145.307 132.983 145.477 1.00 35.12 383 GLY A N 1
ATOM 2708 C CA . GLY A 1 383 ? 144.517 133.874 146.300 1.00 35.12 383 GLY A CA 1
ATOM 2709 C C . GLY A 1 383 ? 144.852 133.833 147.773 1.00 35.12 383 GLY A C 1
ATOM 2710 O O . GLY A 1 383 ? 144.141 134.437 148.583 1.00 35.12 383 GLY A O 1
ATOM 2711 N N . LEU A 1 384 ? 145.924 133.135 148.142 1.00 30.89 384 LEU A N 1
ATOM 2712 C CA . LEU A 1 384 ? 146.313 132.921 149.530 1.00 30.89 384 LEU A CA 1
ATOM 2713 C C . LEU A 1 384 ? 147.706 133.466 149.840 1.00 30.89 384 LEU A C 1
ATOM 2714 O O . LEU A 1 384 ? 148.320 133.072 150.842 1.00 30.89 384 LEU A O 1
ATOM 2719 N N . VAL A 1 385 ? 148.195 134.403 149.024 1.00 28.58 385 VAL A N 1
ATOM 2720 C CA . VAL A 1 385 ? 149.550 134.919 149.199 1.00 28.58 385 VAL A CA 1
ATOM 2721 C C . VAL A 1 385 ? 149.661 135.732 150.486 1.00 28.58 385 VAL A C 1
ATOM 2722 O O . VAL A 1 385 ? 150.628 135.589 151.242 1.00 28.58 385 VAL A O 1
ATOM 2726 N N . ASP A 1 386 ? 148.675 136.592 150.760 1.00 28.70 386 ASP A N 1
ATOM 2727 C CA . ASP A 1 386 ? 148.721 137.394 151.981 1.00 28.70 386 ASP A CA 1
ATOM 2728 C C . ASP A 1 386 ? 148.587 136.518 153.219 1.00 28.70 386 ASP A C 1
ATOM 2729 O O . ASP A 1 386 ? 149.254 136.759 154.234 1.00 28.70 386 ASP A O 1
ATOM 2734 N N . ILE A 1 387 ? 147.733 135.495 153.151 1.00 28.21 387 ILE A N 1
ATOM 2735 C CA . ILE A 1 387 ? 147.573 134.579 154.276 1.00 28.21 387 ILE A CA 1
ATOM 2736 C C . ILE A 1 387 ? 148.886 133.864 154.566 1.00 28.21 387 ILE A C 1
ATOM 2737 O O . ILE A 1 387 ? 149.316 133.761 155.722 1.00 28.21 387 ILE A O 1
ATOM 2742 N N . VAL A 1 388 ? 149.552 133.368 153.519 1.00 25.93 388 VAL A N 1
ATOM 2743 C CA . VAL A 1 388 ? 150.812 132.660 153.728 1.00 25.93 388 VAL A CA 1
ATOM 2744 C C . VAL A 1 388 ? 151.897 133.611 154.221 1.00 25.93 388 VAL A C 1
ATOM 2745 O O . VAL A 1 388 ? 152.733 133.236 155.048 1.00 25.93 388 VAL A O 1
ATOM 2749 N N . ALA A 1 389 ? 151.903 134.854 153.734 1.00 24.93 389 ALA A N 1
ATOM 2750 C CA . ALA A 1 389 ? 152.885 135.822 154.213 1.00 24.93 389 ALA A CA 1
ATOM 2751 C C . ALA A 1 389 ? 152.698 136.099 155.701 1.00 24.93 389 ALA A C 1
ATOM 2752 O O . ALA A 1 389 ? 153.669 136.125 156.469 1.00 24.93 389 ALA A O 1
ATOM 2754 N N . ALA A 1 390 ? 151.448 136.301 156.126 1.00 23.87 390 ALA A N 1
ATOM 2755 C CA . ALA A 1 390 ? 151.178 136.535 157.541 1.00 23.87 390 ALA A CA 1
ATOM 2756 C C . ALA A 1 390 ? 151.552 135.321 158.383 1.00 23.87 390 ALA A C 1
ATOM 2757 O O . ALA A 1 390 ? 152.117 135.461 159.475 1.00 23.87 390 ALA A O 1
ATOM 2759 N N . ILE A 1 391 ? 151.244 134.119 157.888 1.00 24.47 391 ILE A N 1
ATOM 2760 C CA . ILE A 1 391 ? 151.581 132.902 158.620 1.00 24.47 391 ILE A CA 1
ATOM 2761 C C . ILE A 1 391 ? 153.091 132.765 158.766 1.00 24.47 391 ILE A C 1
ATOM 2762 O O . ILE A 1 391 ? 153.597 132.406 159.837 1.00 24.47 391 ILE A O 1
ATOM 2767 N N . ALA A 1 392 ? 153.833 133.046 157.693 1.00 22.55 392 ALA A N 1
ATOM 2768 C CA . ALA A 1 392 ? 155.288 132.956 157.749 1.00 22.55 392 ALA A CA 1
ATOM 2769 C C . ALA A 1 392 ? 155.869 133.973 158.721 1.00 22.55 392 ALA A C 1
ATOM 2770 O O . ALA A 1 392 ? 156.797 133.659 159.474 1.00 22.55 392 ALA A O 1
ATOM 2772 N N . THR A 1 393 ? 155.341 135.200 158.715 1.00 22.64 393 THR A N 1
ATOM 2773 C CA . THR A 1 393 ? 155.820 136.208 159.659 1.00 22.64 393 THR A CA 1
ATOM 2774 C C . THR A 1 393 ? 155.558 135.783 161.099 1.00 22.64 393 THR A C 1
ATOM 2775 O O . THR A 1 393 ? 156.433 135.917 161.967 1.00 22.64 393 THR A O 1
ATOM 2779 N N . LEU A 1 394 ? 154.358 135.259 161.370 1.00 24.37 394 LEU A N 1
ATOM 2780 C CA . LEU A 1 394 ? 154.039 134.799 162.718 1.00 24.37 394 LEU A CA 1
ATOM 2781 C C . LEU A 1 394 ? 154.957 133.660 163.143 1.00 24.37 394 LEU A C 1
ATOM 2782 O O . LEU A 1 394 ? 155.461 133.649 164.273 1.00 24.37 394 LEU A O 1
ATOM 2787 N N . THR A 1 395 ? 155.193 132.697 162.247 1.00 25.38 395 THR A N 1
ATOM 2788 C CA . THR A 1 395 ? 156.070 131.576 162.574 1.00 25.38 395 THR A CA 1
ATOM 2789 C C . THR A 1 395 ? 157.494 132.048 162.840 1.00 25.38 395 THR A C 1
ATOM 2790 O O . THR A 1 395 ? 158.140 131.588 163.789 1.00 25.38 395 THR A O 1
ATOM 2794 N N . TRP A 1 396 ? 158.001 132.966 162.014 1.00 25.52 396 TRP A N 1
ATOM 2795 C CA . TRP A 1 396 ? 159.360 133.462 162.202 1.00 25.52 396 TRP A CA 1
ATOM 2796 C C . TRP A 1 396 ? 159.500 134.168 163.544 1.00 25.52 396 TRP A C 1
ATOM 2797 O O . TRP A 1 396 ? 160.463 133.931 164.288 1.00 25.52 396 TRP A O 1
ATOM 2808 N N . MET A 1 397 ? 158.541 135.041 163.875 1.00 26.63 397 MET A N 1
ATOM 2809 C CA . MET A 1 397 ? 158.604 135.718 165.166 1.00 26.63 397 MET A CA 1
ATOM 2810 C C . MET A 1 397 ? 158.515 134.723 166.313 1.00 26.63 397 MET A C 1
ATOM 2811 O O . MET A 1 397 ? 159.231 134.856 167.311 1.00 26.63 397 MET A O 1
ATOM 2816 N N . ALA A 1 398 ? 157.651 133.713 166.188 1.00 29.79 398 ALA A N 1
ATOM 2817 C CA . ALA A 1 398 ? 157.523 132.723 167.252 1.00 29.79 398 ALA A CA 1
ATOM 2818 C C . ALA A 1 398 ? 158.827 131.964 167.463 1.00 29.79 398 ALA A C 1
ATOM 2819 O O . ALA A 1 398 ? 159.249 131.749 168.605 1.00 29.79 398 ALA A O 1
ATOM 2821 N N . VAL A 1 399 ? 159.487 131.564 166.376 1.00 31.08 399 VAL A N 1
ATOM 2822 C CA . VAL A 1 399 ? 160.718 130.789 166.511 1.00 31.08 399 VAL A CA 1
ATOM 2823 C C . VAL A 1 399 ? 161.838 131.643 167.093 1.00 31.08 399 VAL A C 1
ATOM 2824 O O . VAL A 1 399 ? 162.593 131.186 167.963 1.00 31.08 399 VAL A O 1
ATOM 2828 N N . VAL A 1 400 ? 161.975 132.891 166.632 1.00 32.73 400 VAL A N 1
ATOM 2829 C CA . VAL A 1 400 ? 163.045 133.732 167.166 1.00 32.73 400 VAL A CA 1
ATOM 2830 C C . VAL A 1 400 ? 162.770 134.094 168.622 1.00 32.73 400 VAL A C 1
ATOM 2831 O O . VAL A 1 400 ? 163.703 134.266 169.416 1.00 32.73 400 VAL A O 1
ATOM 2835 N N . GLY A 1 401 ? 161.495 134.217 169.002 1.00 36.55 401 GLY A N 1
ATOM 2836 C CA . GLY A 1 401 ? 161.167 134.400 170.404 1.00 36.55 401 GLY A CA 1
ATOM 2837 C C . GLY A 1 401 ? 161.460 133.175 171.244 1.00 36.55 401 GLY A C 1
ATOM 2838 O O . GLY A 1 401 ? 161.878 133.297 172.399 1.00 36.55 401 GLY A O 1
ATOM 2839 N N . ARG A 1 402 ? 161.237 131.984 170.687 1.00 40.08 402 ARG A N 1
ATOM 2840 C CA . ARG A 1 402 ? 161.533 130.754 171.413 1.00 40.08 402 ARG A CA 1
ATOM 2841 C C . ARG A 1 402 ? 163.029 130.595 171.644 1.00 40.08 402 ARG A C 1
ATOM 2842 O O . ARG A 1 402 ? 163.465 130.280 172.758 1.00 40.08 402 ARG A O 1
ATOM 2850 N N . ARG A 1 403 ? 163.834 130.800 170.598 1.00 42.70 403 ARG A N 1
ATOM 2851 C CA . ARG A 1 403 ? 165.271 130.580 170.727 1.00 42.70 403 ARG A CA 1
ATOM 2852 C C . ARG A 1 403 ? 165.936 131.595 171.648 1.00 42.70 403 ARG A C 1
ATOM 2853 O O . ARG A 1 403 ? 167.022 131.319 172.169 1.00 42.70 403 ARG A O 1
ATOM 2861 N N . SER A 1 404 ? 165.315 132.754 171.864 1.00 45.04 404 SER A N 1
ATOM 2862 C CA . SER A 1 404 ? 165.870 133.777 172.740 1.00 45.04 404 SER A CA 1
ATOM 2863 C C . SER A 1 404 ? 165.503 133.578 174.204 1.00 45.04 404 SER A C 1
ATOM 2864 O O . SER A 1 404 ? 166.020 134.305 175.059 1.00 45.04 404 SER A O 1
ATOM 2867 N N . GLY A 1 405 ? 164.632 132.623 174.513 1.00 51.13 405 GLY A N 1
ATOM 2868 C CA . GLY A 1 405 ? 164.228 132.376 175.885 1.00 51.13 405 GLY A CA 1
ATOM 2869 C C . GLY A 1 405 ? 163.349 133.470 176.459 1.00 51.13 405 GLY A C 1
ATOM 2870 O O . GLY A 1 405 ? 162.254 133.204 176.956 1.00 51.13 405 GLY A O 1
ATOM 2871 N N . GLU B 2 1 ? 182.387 147.356 173.787 1.00 44.49 1 GLU H N 1
ATOM 2872 C CA . GLU B 2 1 ? 181.183 147.665 173.026 1.00 44.49 1 GLU H CA 1
ATOM 2873 C C . GLU B 2 1 ? 180.873 149.157 173.075 1.00 44.49 1 GLU H C 1
ATOM 2874 O O . GLU B 2 1 ? 181.498 149.952 172.374 1.00 44.49 1 GLU H O 1
ATOM 2880 N N . VAL B 2 2 ? 179.903 149.532 173.909 1.00 38.81 2 VAL H N 1
ATOM 2881 C CA . VAL B 2 2 ? 179.522 150.933 174.035 1.00 38.81 2 VAL H CA 1
ATOM 2882 C C . VAL B 2 2 ? 180.613 151.689 174.779 1.00 38.81 2 VAL H C 1
ATOM 2883 O O . VAL B 2 2 ? 181.016 151.305 175.885 1.00 38.81 2 VAL H O 1
ATOM 2887 N N . GLN B 2 3 ? 181.098 152.772 174.174 1.00 39.15 3 GLN H N 1
ATOM 2888 C CA . GLN B 2 3 ? 182.181 153.563 174.740 1.00 39.15 3 GLN H CA 1
ATOM 2889 C C . GLN B 2 3 ? 181.865 155.043 174.603 1.00 39.15 3 GLN H C 1
ATOM 2890 O O . GLN B 2 3 ? 181.143 155.451 173.689 1.00 39.15 3 GLN H O 1
ATOM 2896 N N . LEU B 2 4 ? 182.413 155.842 175.517 1.00 37.35 4 LEU H N 1
ATOM 2897 C CA . LEU B 2 4 ? 182.308 157.294 175.473 1.00 37.35 4 LEU H CA 1
ATOM 2898 C C . LEU B 2 4 ? 183.608 157.882 176.001 1.00 37.35 4 LEU H C 1
ATOM 2899 O O . LEU B 2 4 ? 184.049 157.529 177.099 1.00 37.35 4 LEU H O 1
ATOM 2904 N N . VAL B 2 5 ? 184.217 158.773 175.222 1.00 36.41 5 VAL H N 1
ATOM 2905 C CA . VAL B 2 5 ? 185.535 159.317 175.527 1.00 36.41 5 VAL H CA 1
ATOM 2906 C C . VAL B 2 5 ? 185.474 160.836 175.442 1.00 36.41 5 VAL H C 1
ATOM 2907 O O . VAL B 2 5 ? 184.871 161.391 174.517 1.00 36.41 5 VAL H O 1
ATOM 2911 N N . GLU B 2 6 ? 186.107 161.505 176.403 1.00 35.62 6 GLU H N 1
ATOM 2912 C CA . GLU B 2 6 ? 186.143 162.958 176.468 1.00 35.62 6 GLU H CA 1
ATOM 2913 C C . GLU B 2 6 ? 187.581 163.443 176.341 1.00 35.62 6 GLU H C 1
ATOM 2914 O O . GLU B 2 6 ? 188.519 162.778 176.791 1.00 35.62 6 GLU H O 1
ATOM 2920 N N . SER B 2 7 ? 187.751 164.611 175.717 1.00 41.74 7 SER H N 1
ATOM 2921 C CA . SER B 2 7 ? 189.091 165.120 175.428 1.00 41.74 7 SER H CA 1
ATOM 2922 C C . SER B 2 7 ? 189.305 166.597 175.731 1.00 41.74 7 SER H C 1
ATOM 2923 O O . SER B 2 7 ? 190.463 167.002 175.878 1.00 41.74 7 SER H O 1
ATOM 2926 N N . GLY B 2 8 ? 188.263 167.419 175.834 1.00 43.29 8 GLY H N 1
ATOM 2927 C CA . GLY B 2 8 ? 188.452 168.858 175.874 1.00 43.29 8 GLY H CA 1
ATOM 2928 C C . GLY B 2 8 ? 188.666 169.476 177.243 1.00 43.29 8 GLY H C 1
ATOM 2929 O O . GLY B 2 8 ? 187.891 170.339 177.664 1.00 43.29 8 GLY H O 1
ATOM 2930 N N . GLY B 2 9 ? 189.724 169.067 177.939 1.00 40.55 9 GLY H N 1
ATOM 2931 C CA . GLY B 2 9 ? 190.063 169.616 179.239 1.00 40.55 9 GLY H CA 1
ATOM 2932 C C . GLY B 2 9 ? 191.327 170.451 179.162 1.00 40.55 9 GLY H C 1
ATOM 2933 O O . GLY B 2 9 ? 192.243 170.141 178.396 1.00 40.55 9 GLY H O 1
ATOM 2934 N N . GLY B 2 10 ? 191.378 171.504 179.959 1.00 35.95 10 GLY H N 1
ATOM 2935 C CA . GLY B 2 10 ? 192.509 172.412 179.942 1.00 35.95 10 GLY H CA 1
ATOM 2936 C C . GLY B 2 10 ? 192.582 173.317 181.154 1.00 35.95 10 GLY H C 1
ATOM 2937 O O . GLY B 2 10 ? 192.097 172.978 182.237 1.00 35.95 10 GLY H O 1
ATOM 2938 N N . LEU B 2 11 ? 193.198 174.482 180.961 1.00 37.65 11 LEU H N 1
ATOM 2939 C CA . LEU B 2 11 ? 193.497 175.449 182.016 1.00 37.65 11 LEU H CA 1
ATOM 2940 C C . LEU B 2 11 ? 193.116 176.856 181.567 1.00 37.65 11 LEU H C 1
ATOM 2941 O O . LEU B 2 11 ? 193.912 177.795 181.626 1.00 37.65 11 LEU H O 1
ATOM 2946 N N . VAL B 2 12 ? 191.879 177.008 181.083 1.00 39.68 12 VAL H N 1
ATOM 2947 C CA . VAL B 2 12 ? 191.444 178.290 180.536 1.00 39.68 12 VAL H CA 1
ATOM 2948 C C . VAL B 2 12 ? 191.516 179.393 181.594 1.00 39.68 12 VAL H C 1
ATOM 2949 O O . VAL B 2 12 ? 191.476 179.146 182.806 1.00 39.68 12 VAL H O 1
ATOM 2953 N N . GLN B 2 13 ? 191.629 180.629 181.115 1.00 39.61 13 GLN H N 1
ATOM 2954 C CA . GLN B 2 13 ? 191.748 181.834 181.919 1.00 39.61 13 GLN H CA 1
ATOM 2955 C C . GLN B 2 13 ? 190.371 182.326 182.342 1.00 39.61 13 GLN H C 1
ATOM 2956 O O . GLN B 2 13 ? 189.358 181.964 181.736 1.00 39.61 13 GLN H O 1
ATOM 2962 N N . PRO B 2 14 ? 190.290 183.158 183.392 1.00 40.91 14 PRO H N 1
ATOM 2963 C CA . PRO B 2 14 ? 188.984 183.693 183.801 1.00 40.91 14 PRO H CA 1
ATOM 2964 C C . PRO B 2 14 ? 188.425 184.671 182.780 1.00 40.91 14 PRO H C 1
ATOM 2965 O O . PRO B 2 14 ? 188.446 185.889 182.982 1.00 40.91 14 PRO H O 1
ATOM 2969 N N . GLY B 2 15 ? 187.917 184.129 181.677 1.00 43.74 15 GLY H N 1
ATOM 2970 C CA . GLY B 2 15 ? 187.426 184.922 180.570 1.00 43.74 15 GLY H CA 1
ATOM 2971 C C . GLY B 2 15 ? 187.849 184.324 179.245 1.00 43.74 15 GLY H C 1
ATOM 2972 O O . GLY B 2 15 ? 189.039 184.085 179.017 1.00 43.74 15 GLY H O 1
ATOM 2973 N N . GLY B 2 16 ? 186.886 184.078 178.363 1.00 44.35 16 GLY H N 1
ATOM 2974 C CA . GLY B 2 16 ? 187.171 183.418 177.105 1.00 44.35 16 GLY H CA 1
ATOM 2975 C C . GLY B 2 16 ? 186.160 182.340 176.774 1.00 44.35 16 GLY H C 1
ATOM 2976 O O . GLY B 2 16 ? 184.988 182.451 177.143 1.00 44.35 16 GLY H O 1
ATOM 2977 N N . SER B 2 17 ? 186.597 181.291 176.084 1.00 47.35 17 SER H N 1
ATOM 2978 C CA . SER B 2 17 ? 185.692 180.225 175.680 1.00 47.35 17 SER H CA 1
ATOM 2979 C C . SER B 2 17 ? 186.494 178.950 175.462 1.00 47.35 17 SER H C 1
ATOM 2980 O O . SER B 2 17 ? 187.719 178.974 175.328 1.00 47.35 17 SER H O 1
ATOM 2983 N N . LEU B 2 18 ? 185.776 177.830 175.433 1.00 46.49 18 LEU H N 1
ATOM 2984 C CA . LEU B 2 18 ? 186.364 176.523 175.172 1.00 46.49 18 LEU H CA 1
ATOM 2985 C C . LEU B 2 18 ? 185.248 175.582 174.742 1.00 46.49 18 LEU H C 1
ATOM 2986 O O . LEU B 2 18 ? 184.062 175.890 174.886 1.00 46.49 18 LEU H O 1
ATOM 2991 N N . ARG B 2 19 ? 185.638 174.429 174.205 1.00 48.07 19 ARG H N 1
ATOM 2992 C CA . ARG B 2 19 ? 184.676 173.438 173.748 1.00 48.07 19 ARG H CA 1
ATOM 2993 C C . ARG B 2 19 ? 185.066 172.051 174.242 1.00 48.07 19 ARG H C 1
ATOM 2994 O O . ARG B 2 19 ? 186.224 171.784 174.572 1.00 48.07 19 ARG H O 1
ATOM 3002 N N . LEU B 2 20 ? 184.068 171.172 174.288 1.00 40.60 20 LEU H N 1
ATOM 3003 C CA . LEU B 2 20 ? 184.225 169.792 174.717 1.00 40.60 20 LEU H CA 1
ATOM 3004 C C . LEU B 2 20 ? 183.837 168.850 173.585 1.00 40.60 20 LEU H C 1
ATOM 3005 O O . LEU B 2 20 ? 183.190 169.246 172.613 1.00 40.60 20 LEU H O 1
ATOM 3010 N N . SER B 2 21 ? 184.249 167.591 173.719 1.00 40.80 21 SER H N 1
ATOM 3011 C CA . SER B 2 21 ? 183.899 166.553 172.759 1.00 40.80 21 SER H CA 1
ATOM 3012 C C . SER B 2 21 ? 183.721 165.236 173.495 1.00 40.80 21 SER H C 1
ATOM 3013 O O . SER B 2 21 ? 184.550 164.879 174.337 1.00 40.80 21 SER H O 1
ATOM 3016 N N . CYS B 2 22 ? 182.645 164.518 173.178 1.00 41.42 22 CYS H N 1
ATOM 3017 C CA . CYS B 2 22 ? 182.360 163.212 173.771 1.00 41.42 22 CYS H CA 1
ATOM 3018 C C . CYS B 2 22 ? 181.983 162.263 172.636 1.00 41.42 22 CYS H C 1
ATOM 3019 O O . CYS B 2 22 ? 180.832 162.240 172.192 1.00 41.42 22 CYS H O 1
ATOM 3022 N N . ALA B 2 23 ? 182.957 161.488 172.164 1.00 40.98 23 ALA H N 1
ATOM 3023 C CA . ALA B 2 23 ? 182.742 160.566 171.061 1.00 40.98 23 ALA H CA 1
ATOM 3024 C C . ALA B 2 23 ? 182.016 159.314 171.549 1.00 40.98 23 ALA H C 1
ATOM 3025 O O . ALA B 2 23 ? 181.790 159.120 172.746 1.00 40.98 23 ALA H O 1
ATOM 3027 N N . ALA B 2 24 ? 181.649 158.445 170.609 1.00 39.63 24 ALA H N 1
ATOM 3028 C CA . ALA B 2 24 ? 180.914 157.234 170.939 1.00 39.63 24 ALA H CA 1
ATOM 3029 C C . ALA B 2 24 ? 181.249 156.140 169.937 1.00 39.63 24 ALA H C 1
ATOM 3030 O O . ALA B 2 24 ? 181.742 156.411 168.840 1.00 39.63 24 ALA H O 1
ATOM 3032 N N . SER B 2 25 ? 180.973 154.898 170.332 1.00 39.15 25 SER H N 1
ATOM 3033 C CA . SER B 2 25 ? 181.231 153.740 169.487 1.00 39.15 25 SER H CA 1
ATOM 3034 C C . SER B 2 25 ? 180.326 152.596 169.918 1.00 39.15 25 SER H C 1
ATOM 3035 O O . SER B 2 25 ? 180.230 152.296 171.112 1.00 39.15 25 SER H O 1
ATOM 3038 N N . GLY B 2 26 ? 179.672 151.962 168.948 1.00 36.71 26 GLY H N 1
ATOM 3039 C CA . GLY B 2 26 ? 178.824 150.818 169.207 1.00 36.71 26 GLY H CA 1
ATOM 3040 C C . GLY B 2 26 ? 177.333 151.079 169.183 1.00 36.71 26 GLY H C 1
ATOM 3041 O O . GLY B 2 26 ? 176.560 150.150 169.444 1.00 36.71 26 GLY H O 1
ATOM 3042 N N . PHE B 2 27 ? 176.900 152.298 168.875 1.00 35.04 27 PHE H N 1
ATOM 3043 C CA . PHE B 2 27 ? 175.477 152.609 168.813 1.00 35.04 27 PHE H CA 1
ATOM 3044 C C . PHE B 2 27 ? 175.289 153.851 167.950 1.00 35.04 27 PHE H C 1
ATOM 3045 O O . PHE B 2 27 ? 176.253 154.439 167.452 1.00 35.04 27 PHE H O 1
ATOM 3053 N N . ASN B 2 28 ? 174.029 154.244 167.775 1.00 38.06 28 ASN H N 1
ATOM 3054 C CA . ASN B 2 28 ? 173.652 155.358 166.915 1.00 38.06 28 ASN H CA 1
ATOM 3055 C C . ASN B 2 28 ? 172.949 156.423 167.746 1.00 38.06 28 ASN H C 1
ATOM 3056 O O . ASN B 2 28 ? 172.075 156.104 168.559 1.00 38.06 28 ASN H O 1
ATOM 3061 N N . PHE B 2 29 ? 173.330 157.686 167.537 1.00 39.02 29 PHE H N 1
ATOM 3062 C CA . PHE B 2 29 ? 172.733 158.787 168.289 1.00 39.02 29 PHE H CA 1
ATOM 3063 C C . PHE B 2 29 ? 171.271 159.029 167.940 1.00 39.02 29 PHE H C 1
ATOM 3064 O O . PHE B 2 29 ? 170.581 159.726 168.691 1.00 39.02 29 PHE H O 1
ATOM 3072 N N . TYR B 2 30 ? 170.784 158.487 166.823 1.00 32.79 30 TYR H N 1
ATOM 3073 C CA . TYR B 2 30 ? 169.438 158.819 166.369 1.00 32.79 30 TYR H CA 1
ATOM 3074 C C . TYR B 2 30 ? 168.354 158.315 167.315 1.00 32.79 30 TYR H C 1
ATOM 3075 O O . TYR B 2 30 ? 167.211 158.777 167.227 1.00 32.79 30 TYR H O 1
ATOM 3084 N N . TYR B 2 31 ? 168.679 157.389 168.217 1.00 29.52 31 TYR H N 1
ATOM 3085 C CA . TYR B 2 31 ? 167.688 156.776 169.089 1.00 29.52 31 TYR H CA 1
ATOM 3086 C C . TYR B 2 31 ? 167.870 157.115 170.562 1.00 29.52 31 TYR H C 1
ATOM 3087 O O . TYR B 2 31 ? 167.092 156.631 171.391 1.00 29.52 31 TYR H O 1
ATOM 3096 N N . TYR B 2 32 ? 168.865 157.925 170.918 1.00 30.99 32 TYR H N 1
ATOM 3097 C CA . TYR B 2 32 ? 169.157 158.203 172.317 1.00 30.99 32 TYR H CA 1
ATOM 3098 C C . TYR B 2 32 ? 169.399 159.693 172.513 1.00 30.99 32 TYR H C 1
ATOM 3099 O O . TYR B 2 32 ? 169.444 160.474 171.559 1.00 30.99 32 TYR H O 1
ATOM 3108 N N . SER B 2 33 ? 169.552 160.077 173.778 1.00 31.60 33 SER H N 1
ATOM 3109 C CA . SER B 2 33 ? 169.802 161.453 174.179 1.00 31.60 33 SER H CA 1
ATOM 3110 C C . SER B 2 33 ? 171.115 161.534 174.948 1.00 31.60 33 SER H C 1
ATOM 3111 O O . SER B 2 33 ? 171.501 160.594 175.647 1.00 31.60 33 SER H O 1
ATOM 3114 N N . ILE B 2 34 ? 171.798 162.669 174.817 1.00 30.82 34 ILE H N 1
ATOM 3115 C CA . ILE B 2 34 ? 173.103 162.885 175.431 1.00 30.82 34 ILE H CA 1
ATOM 3116 C C . ILE B 2 34 ? 172.994 164.048 176.406 1.00 30.82 34 ILE H C 1
ATOM 3117 O O . ILE B 2 34 ? 172.375 165.072 176.094 1.00 30.82 34 ILE H O 1
ATOM 3122 N N . HIS B 2 35 ? 173.592 163.888 177.586 1.00 28.67 35 HIS H N 1
ATOM 3123 C CA . HIS B 2 35 ? 173.565 164.903 178.629 1.00 28.67 35 HIS H CA 1
ATOM 3124 C C . HIS B 2 35 ? 174.977 165.159 179.133 1.00 28.67 35 HIS H C 1
ATOM 3125 O O . HIS B 2 35 ? 175.877 164.335 178.952 1.00 28.67 35 HIS H O 1
ATOM 3132 N N . TRP B 2 36 ? 175.165 166.315 179.766 1.00 29.82 36 TRP H N 1
ATOM 3133 C CA . TRP B 2 36 ? 176.422 166.669 180.411 1.00 29.82 36 TRP H CA 1
ATOM 3134 C C . TRP B 2 36 ? 176.157 167.005 181.871 1.00 29.82 36 TRP H C 1
ATOM 3135 O O . TRP B 2 36 ? 175.265 167.802 182.177 1.00 29.82 36 TRP H O 1
ATOM 3146 N N . VAL B 2 37 ? 176.936 166.396 182.766 1.00 27.38 37 VAL H N 1
ATOM 3147 C CA . VAL B 2 37 ? 176.816 166.608 184.201 1.00 27.38 37 VAL H CA 1
ATOM 3148 C C . VAL B 2 37 ? 178.185 166.993 184.744 1.00 27.38 37 VAL H C 1
ATOM 3149 O O . VAL B 2 37 ? 179.210 166.413 184.381 1.00 27.38 37 VAL H O 1
ATOM 3153 N N . ARG B 2 38 ? 178.192 167.989 185.626 1.00 26.09 38 ARG H N 1
ATOM 3154 C CA . ARG B 2 38 ? 179.428 168.497 186.201 1.00 26.09 38 ARG H CA 1
ATOM 3155 C C . ARG B 2 38 ? 179.400 168.309 187.710 1.00 26.09 38 ARG H C 1
ATOM 3156 O O . ARG B 2 38 ? 178.344 168.113 188.315 1.00 26.09 38 ARG H O 1
ATOM 3164 N N . GLN B 2 39 ? 180.586 168.367 188.313 1.00 25.41 39 GLN H N 1
ATOM 3165 C CA . GLN B 2 39 ? 180.727 168.149 189.750 1.00 25.41 39 GLN H CA 1
ATOM 3166 C C . GLN B 2 39 ? 181.904 168.975 190.247 1.00 25.41 39 GLN H C 1
ATOM 3167 O O . GLN B 2 39 ? 183.054 168.689 189.900 1.00 25.41 39 GLN H O 1
ATOM 3173 N N . ALA B 2 40 ? 181.614 169.995 191.054 1.00 27.21 40 ALA H N 1
ATOM 3174 C CA . ALA B 2 40 ? 182.656 170.797 191.667 1.00 27.21 40 ALA H CA 1
ATOM 3175 C C . ALA B 2 40 ? 183.487 169.927 192.610 1.00 27.21 40 ALA H C 1
ATOM 3176 O O . ALA B 2 40 ? 182.986 168.944 193.160 1.00 27.21 40 ALA H O 1
ATOM 3178 N N . PRO B 2 41 ? 184.769 170.265 192.816 1.00 27.85 41 PRO H N 1
ATOM 3179 C CA . PRO B 2 41 ? 185.612 169.401 193.649 1.00 27.85 41 PRO H CA 1
ATOM 3180 C C . PRO B 2 41 ? 185.283 169.527 195.127 1.00 27.85 41 PRO H C 1
ATOM 3181 O O . PRO B 2 41 ? 185.504 170.575 195.741 1.00 27.85 41 PRO H O 1
ATOM 3185 N N . GLY B 2 42 ? 184.752 168.452 195.704 1.00 26.00 42 GLY H N 1
ATOM 3186 C CA . GLY B 2 42 ? 184.282 168.464 197.072 1.00 26.00 42 GLY H CA 1
ATOM 3187 C C . GLY B 2 42 ? 182.801 168.711 197.239 1.00 26.00 42 GLY H C 1
ATOM 3188 O O . GLY B 2 42 ? 182.355 168.950 198.368 1.00 26.00 42 GLY H O 1
ATOM 3189 N N . LYS B 2 43 ? 182.023 168.661 196.160 1.00 26.55 43 LYS H N 1
ATOM 3190 C CA . LYS B 2 43 ? 180.587 168.902 196.214 1.00 26.55 43 LYS H CA 1
ATOM 3191 C C . LYS B 2 43 ? 179.883 167.789 195.443 1.00 26.55 43 LYS H C 1
ATOM 3192 O O . LYS B 2 43 ? 180.501 166.801 195.035 1.00 26.55 43 LYS H O 1
ATOM 3198 N N . GLY B 2 44 ? 178.573 167.953 195.242 1.00 26.28 44 GLY H N 1
ATOM 3199 C CA . GLY B 2 44 ? 177.769 166.947 194.583 1.00 26.28 44 GLY H CA 1
ATOM 3200 C C . GLY B 2 44 ? 177.555 167.229 193.105 1.00 26.28 44 GLY H C 1
ATOM 3201 O O . GLY B 2 44 ? 178.052 168.203 192.541 1.00 26.28 44 GLY H O 1
ATOM 3202 N N . LEU B 2 45 ? 176.787 166.342 192.476 1.00 25.51 45 LEU H N 1
ATOM 3203 C CA . LEU B 2 45 ? 176.524 166.440 191.048 1.00 25.51 45 LEU H CA 1
ATOM 3204 C C . LEU B 2 45 ? 175.601 167.613 190.737 1.00 25.51 45 LEU H C 1
ATOM 3205 O O . LEU B 2 45 ? 174.796 168.039 191.569 1.00 25.51 45 LEU H O 1
ATOM 3210 N N . GLU B 2 46 ? 175.723 168.131 189.516 1.00 28.15 46 GLU H N 1
ATOM 3211 C CA . GLU B 2 46 ? 174.885 169.227 189.042 1.00 28.15 46 GLU H CA 1
ATOM 3212 C C . GLU B 2 46 ? 174.652 169.053 187.550 1.00 28.15 46 GLU H C 1
ATOM 3213 O O . GLU B 2 46 ? 175.603 168.841 186.793 1.00 28.15 46 GLU H O 1
ATOM 3219 N N . TRP B 2 47 ? 173.392 169.144 187.133 1.00 31.18 47 TRP H N 1
ATOM 3220 C CA . TRP B 2 47 ? 173.044 168.965 185.730 1.00 31.18 47 TRP H CA 1
ATOM 3221 C C . TRP B 2 47 ? 173.244 170.264 184.957 1.00 31.18 47 TRP H C 1
ATOM 3222 O O . TRP B 2 47 ? 173.034 171.358 185.486 1.00 31.18 47 TRP H O 1
ATOM 3233 N N . VAL B 2 48 ? 173.655 170.138 183.695 1.00 31.20 48 VAL H N 1
ATOM 3234 C CA . VAL B 2 48 ? 174.045 171.281 182.870 1.00 31.20 48 VAL H CA 1
ATOM 3235 C C . VAL B 2 48 ? 173.100 171.468 181.682 1.00 31.20 48 VAL H C 1
ATOM 3236 O O . VAL B 2 48 ? 172.465 172.516 181.544 1.00 31.20 48 VAL H O 1
ATOM 3240 N N . ALA B 2 49 ? 172.996 170.465 180.810 1.00 34.48 49 ALA H N 1
ATOM 3241 C CA . ALA B 2 49 ? 172.201 170.608 179.597 1.00 34.48 49 ALA H CA 1
ATOM 3242 C C . ALA B 2 49 ? 171.780 169.238 179.084 1.00 34.48 49 ALA H C 1
ATOM 3243 O O . ALA B 2 49 ? 172.333 168.207 179.473 1.00 34.48 49 ALA H O 1
ATOM 3245 N N . SER B 2 50 ? 170.788 169.246 178.192 1.00 34.74 50 SER H N 1
ATOM 3246 C CA . SER B 2 50 ? 170.226 168.030 177.621 1.00 34.74 50 SER H CA 1
ATOM 3247 C C . SER B 2 50 ? 169.877 168.267 176.158 1.00 34.74 50 SER H C 1
ATOM 3248 O O . SER B 2 50 ? 169.702 169.408 175.723 1.00 34.74 50 SER H O 1
ATOM 3251 N N . ILE B 2 51 ? 169.786 167.173 175.397 1.00 37.65 51 ILE H N 1
ATOM 3252 C CA . ILE B 2 51 ? 169.490 167.227 173.969 1.00 37.65 51 ILE H CA 1
ATOM 3253 C C . ILE B 2 51 ? 168.659 166.004 173.605 1.00 37.65 51 ILE H C 1
ATOM 3254 O O . ILE B 2 51 ? 168.564 165.043 174.370 1.00 37.65 51 ILE H O 1
ATOM 3259 N N . SER B 2 52 ? 168.044 166.048 172.422 1.00 36.87 52 SER H N 1
ATOM 3260 C CA . SER B 2 52 ? 167.265 164.929 171.909 1.00 36.87 52 SER H CA 1
ATOM 3261 C C . SER B 2 52 ? 167.955 164.180 170.777 1.00 36.87 52 SER H C 1
ATOM 3262 O O . SER B 2 52 ? 167.630 163.011 170.545 1.00 36.87 52 SER H O 1
ATOM 3265 N N . SER B 2 53 ? 168.879 164.825 170.063 1.00 34.97 53 SER H N 1
ATOM 3266 C CA . SER B 2 53 ? 169.651 164.269 168.954 1.00 34.97 53 SER H CA 1
ATOM 3267 C C . SER B 2 53 ? 168.788 163.883 167.760 1.00 34.97 53 SER H C 1
ATOM 3268 O O . SER B 2 53 ? 169.313 163.312 166.796 1.00 34.97 53 SER H O 1
ATOM 3271 N N . SER B 2 54 ? 167.486 164.167 167.786 1.00 34.10 54 SER H N 1
ATOM 3272 C CA . SER B 2 54 ? 166.609 163.859 166.663 1.00 34.10 54 SER H CA 1
ATOM 3273 C C . SER B 2 54 ? 165.828 165.097 166.243 1.00 34.10 54 SER H C 1
ATOM 3274 O O . SER B 2 54 ? 165.541 165.287 165.057 1.00 34.10 54 SER H O 1
ATOM 3277 N N . SER B 2 55 ? 165.477 165.942 167.211 1.00 35.55 55 SER H N 1
ATOM 3278 C CA . SER B 2 55 ? 164.690 167.141 166.957 1.00 35.55 55 SER H CA 1
ATOM 3279 C C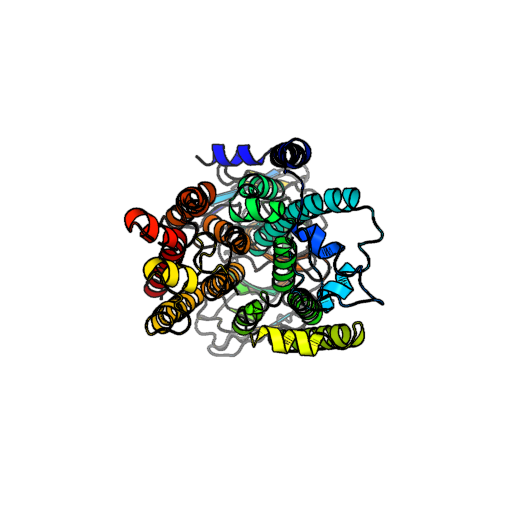 . SER B 2 55 ? 165.442 168.421 167.284 1.00 35.55 55 SER H C 1
ATOM 3280 O O . SER B 2 55 ? 165.514 169.322 166.440 1.00 35.55 55 SER H O 1
ATOM 3283 N N . GLY B 2 56 ? 166.005 168.533 168.480 1.00 39.45 56 GLY H N 1
ATOM 3284 C CA . GLY B 2 56 ? 166.703 169.743 168.860 1.00 39.45 56 GLY H CA 1
ATOM 3285 C C . GLY B 2 56 ? 167.117 169.699 170.315 1.00 39.45 56 GLY H C 1
ATOM 3286 O O . GLY B 2 56 ? 166.856 168.730 171.035 1.00 39.45 56 GLY H O 1
ATOM 3287 N N . SER B 2 57 ? 167.769 170.780 170.735 1.00 42.66 57 SER H N 1
ATOM 3288 C CA . SER B 2 57 ? 168.328 170.900 172.075 1.00 42.66 57 SER H CA 1
ATOM 3289 C C . SER B 2 57 ? 167.582 171.960 172.871 1.00 42.66 57 SER H C 1
ATOM 3290 O O . SER B 2 57 ? 167.29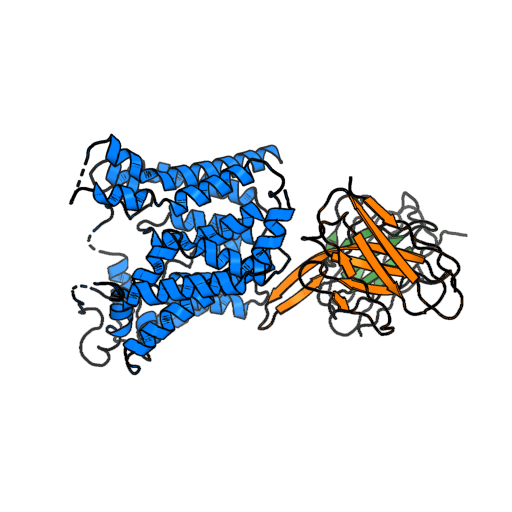2 173.047 172.361 1.00 42.66 57 SER H O 1
ATOM 3293 N N . THR B 2 58 ? 167.280 171.639 174.126 1.00 41.90 58 THR H N 1
ATOM 3294 C CA . THR B 2 58 ? 166.636 172.559 175.055 1.00 41.90 58 THR H CA 1
ATOM 3295 C C . THR B 2 58 ? 167.280 172.366 176.424 1.00 41.90 58 THR H C 1
ATOM 3296 O O . THR B 2 58 ? 168.343 171.750 176.549 1.00 41.90 58 THR H O 1
ATOM 3300 N N . SER B 2 59 ? 166.628 172.904 177.457 1.00 41.11 59 SER H N 1
ATOM 3301 C CA . SER B 2 59 ? 166.992 172.650 178.851 1.00 41.11 59 SER H CA 1
ATOM 3302 C C . SER B 2 59 ? 168.432 173.089 179.139 1.00 41.11 59 SER H C 1
ATOM 3303 O O . SER B 2 59 ? 169.329 172.281 179.382 1.00 41.11 59 SER H O 1
ATOM 3306 N N . TYR B 2 60 ? 168.634 174.405 179.078 1.00 44.39 60 TYR H N 1
ATOM 3307 C CA . TYR B 2 60 ? 169.932 175.011 179.349 1.00 44.39 60 TYR H CA 1
ATOM 3308 C C . TYR B 2 60 ? 170.052 175.511 180.787 1.00 44.39 60 TYR H C 1
ATOM 3309 O O . TYR B 2 60 ? 170.902 176.354 181.084 1.00 44.39 60 TYR H O 1
ATOM 3318 N N . ALA B 2 61 ? 169.218 174.987 181.687 1.00 44.85 61 ALA H N 1
ATOM 3319 C CA . ALA B 2 61 ? 169.238 175.316 183.122 1.00 44.85 61 ALA H CA 1
ATOM 3320 C C . ALA B 2 61 ? 169.109 176.833 183.269 1.00 44.85 61 ALA H C 1
ATOM 3321 O O . ALA B 2 61 ? 168.260 177.437 182.599 1.00 44.85 61 ALA H O 1
ATOM 3323 N N . ASP B 2 62 ? 169.913 177.482 184.114 1.00 49.65 62 ASP H N 1
ATOM 3324 C CA . ASP B 2 62 ? 169.864 178.926 184.278 1.00 49.65 62 ASP H CA 1
ATOM 3325 C C . ASP B 2 62 ? 171.128 179.640 183.824 1.00 49.65 62 ASP H C 1
ATOM 3326 O O . ASP B 2 62 ? 171.040 180.801 183.413 1.00 49.65 62 ASP H O 1
ATOM 3331 N N . SER B 2 63 ? 172.290 178.989 183.884 1.00 46.39 63 SER H N 1
ATOM 3332 C CA . SER B 2 63 ? 173.514 179.565 183.344 1.00 46.39 63 SER H CA 1
ATOM 3333 C C . SER B 2 63 ? 173.573 179.322 181.842 1.00 46.39 63 SER H C 1
ATOM 3334 O O . SER B 2 63 ? 174.309 178.447 181.375 1.00 46.39 63 SER H O 1
ATOM 3337 N N . VAL B 2 64 ? 172.797 180.091 181.081 1.00 47.85 64 VAL H N 1
ATOM 3338 C CA . VAL B 2 64 ? 172.641 179.861 179.649 1.00 47.85 64 VAL H CA 1
ATOM 3339 C C . VAL B 2 64 ? 173.756 180.556 178.879 1.00 47.85 64 VAL H C 1
ATOM 3340 O O . VAL B 2 64 ? 173.617 181.713 178.469 1.00 47.85 64 VAL H O 1
ATOM 3344 N N . LYS B 2 65 ? 174.874 179.854 178.685 1.00 47.75 65 LYS H N 1
ATOM 3345 C CA . LYS B 2 65 ? 175.949 180.354 177.841 1.00 47.75 65 LYS H CA 1
ATOM 3346 C C . LYS B 2 65 ? 176.588 179.278 176.975 1.00 47.75 65 LYS H C 1
ATOM 3347 O O . LYS B 2 65 ? 177.576 179.572 176.295 1.00 47.75 65 LYS H O 1
ATOM 3353 N N . GLY B 2 66 ? 176.068 178.049 176.975 1.00 46.27 66 GLY H N 1
ATOM 3354 C CA . GLY B 2 66 ? 176.620 176.986 176.164 1.00 46.27 66 GLY H CA 1
ATOM 3355 C C . GLY B 2 66 ? 175.952 176.874 174.803 1.00 46.27 66 GLY H C 1
ATOM 3356 O O . GLY B 2 66 ? 174.976 177.554 174.492 1.00 46.27 66 GLY H O 1
ATOM 3357 N N . ARG B 2 67 ? 176.507 175.986 173.977 1.00 49.46 67 ARG H N 1
ATOM 3358 C CA . ARG B 2 67 ? 175.951 175.698 172.659 1.00 49.46 67 ARG H CA 1
ATOM 3359 C C . ARG B 2 67 ? 175.424 174.273 172.572 1.00 49.46 67 ARG H C 1
ATOM 3360 O O . ARG B 2 67 ? 174.244 174.079 172.264 1.00 49.46 67 ARG H O 1
ATOM 3368 N N . PHE B 2 68 ? 176.265 173.271 172.834 1.00 45.75 68 PHE H N 1
ATOM 3369 C CA . PHE B 2 68 ? 175.841 171.885 173.038 1.00 45.75 68 PHE H CA 1
ATOM 3370 C C . PHE B 2 68 ? 175.084 171.340 171.821 1.00 45.75 68 PHE H C 1
ATOM 3371 O O . PHE B 2 68 ? 173.884 171.063 171.858 1.00 45.75 68 PHE H O 1
ATOM 3379 N N . THR B 2 69 ? 175.829 171.205 170.727 1.00 47.49 69 THR H N 1
ATOM 3380 C CA . THR B 2 69 ? 175.316 170.639 169.488 1.00 47.49 69 THR H CA 1
ATOM 3381 C C . THR B 2 69 ? 175.868 169.233 169.265 1.00 47.49 69 THR H C 1
ATOM 3382 O O . THR B 2 69 ? 176.801 168.791 169.939 1.00 47.49 69 THR H O 1
ATOM 3386 N N . ILE B 2 70 ? 175.272 168.532 168.301 1.00 49.82 70 ILE H N 1
ATOM 3387 C CA . ILE B 2 70 ? 175.667 167.173 167.943 1.00 49.82 70 ILE H CA 1
ATOM 3388 C C . ILE B 2 70 ? 175.802 167.081 166.429 1.00 49.82 70 ILE H C 1
ATOM 3389 O O . ILE B 2 70 ? 174.965 167.615 165.693 1.00 49.82 70 ILE H O 1
ATOM 3394 N N . SER B 2 71 ? 176.855 166.404 165.967 1.00 54.70 71 SER H N 1
ATOM 3395 C CA . SER B 2 71 ? 177.040 166.105 164.548 1.00 54.70 71 SER H CA 1
ATOM 3396 C C . SER B 2 71 ? 176.745 164.621 164.341 1.00 54.70 71 SER H C 1
ATOM 3397 O O . SER B 2 71 ? 177.622 163.761 164.427 1.00 54.70 71 SER H O 1
ATOM 3400 N N . ALA B 2 72 ? 175.476 164.327 164.067 1.00 56.72 72 ALA H N 1
ATOM 3401 C CA . ALA B 2 72 ? 175.036 162.947 163.920 1.00 56.72 72 ALA H CA 1
ATOM 3402 C C . ALA B 2 72 ? 175.609 162.318 162.654 1.00 56.72 72 ALA H C 1
ATOM 3403 O O . ALA B 2 72 ? 175.723 162.961 161.607 1.00 56.72 72 ALA H O 1
ATOM 3405 N N . ASP B 2 73 ? 175.974 161.040 162.765 1.00 57.16 73 ASP H N 1
ATOM 3406 C CA . ASP B 2 73 ? 176.551 160.214 161.707 1.00 57.16 73 ASP H CA 1
ATOM 3407 C C . ASP B 2 73 ? 177.835 160.791 161.125 1.00 57.16 73 ASP H C 1
ATOM 3408 O O . ASP B 2 73 ? 178.260 160.352 160.050 1.00 57.16 73 ASP H O 1
ATOM 3413 N N . THR B 2 74 ? 178.470 161.754 161.792 1.00 56.52 74 THR H N 1
ATOM 3414 C CA . THR B 2 74 ? 179.766 162.293 161.379 1.00 56.52 74 THR H CA 1
ATOM 3415 C C . THR B 2 74 ? 180.721 162.060 162.545 1.00 56.52 74 THR H C 1
ATOM 3416 O O . THR B 2 74 ? 180.902 162.936 163.394 1.00 56.52 74 THR H O 1
ATOM 3420 N N . SER B 2 75 ? 181.319 160.868 162.581 1.00 54.87 75 SER H N 1
ATOM 3421 C CA . SER B 2 75 ? 182.224 160.408 163.631 1.00 54.87 75 SER H CA 1
ATOM 3422 C C . SER B 2 75 ? 181.552 160.320 164.996 1.00 54.87 75 SER H C 1
ATOM 3423 O O . SER B 2 75 ? 182.251 160.193 166.011 1.00 54.87 75 SER H O 1
ATOM 3426 N N . LYS B 2 76 ? 180.221 160.371 165.049 1.00 47.25 76 LYS H N 1
ATOM 3427 C CA . LYS B 2 76 ? 179.454 160.288 166.292 1.00 47.25 76 LYS H CA 1
ATOM 3428 C C . LYS B 2 76 ? 179.968 161.296 167.322 1.00 47.25 76 LYS H C 1
ATOM 3429 O O . LYS B 2 76 ? 180.419 160.945 168.413 1.00 47.25 76 LYS H O 1
ATOM 3435 N N . ASN B 2 77 ? 179.888 162.569 166.951 1.00 48.35 77 ASN H N 1
ATOM 3436 C CA . ASN B 2 77 ? 180.440 163.652 167.750 1.00 48.35 77 ASN H CA 1
ATOM 3437 C C . ASN B 2 77 ? 179.357 164.317 168.588 1.00 48.35 77 ASN H C 1
ATOM 3438 O O . ASN B 2 77 ? 178.260 164.600 168.098 1.00 48.35 77 ASN H O 1
ATOM 3443 N N . THR B 2 78 ? 179.677 164.561 169.855 1.00 46.82 78 THR H N 1
ATOM 3444 C CA . THR B 2 78 ? 178.866 165.380 170.745 1.00 46.82 78 THR H CA 1
ATOM 3445 C C . THR B 2 78 ? 179.759 166.463 171.329 1.00 46.82 78 THR H C 1
ATOM 3446 O O . THR B 2 78 ? 180.801 166.157 171.918 1.00 46.82 78 THR H O 1
ATOM 3450 N N . ALA B 2 79 ? 179.357 167.721 171.167 1.00 45.50 79 ALA H N 1
ATOM 3451 C CA . ALA B 2 79 ? 180.236 168.837 171.488 1.00 45.50 79 ALA H CA 1
ATOM 3452 C C . ALA B 2 79 ? 179.498 169.894 172.293 1.00 45.50 79 ALA H C 1
ATOM 3453 O O . ALA B 2 79 ? 178.381 170.282 171.939 1.00 45.50 79 ALA H O 1
ATOM 3455 N N . TYR B 2 80 ? 180.131 170.356 173.367 1.00 44.59 80 TYR H N 1
ATOM 3456 C CA . TYR B 2 80 ? 179.682 171.499 174.145 1.00 44.59 80 TYR H CA 1
ATOM 3457 C C . TYR B 2 80 ? 180.583 172.688 173.833 1.00 44.59 80 TYR H C 1
ATOM 3458 O O . TYR B 2 80 ? 181.708 172.525 173.357 1.00 44.59 80 TYR H O 1
ATOM 3467 N N . LEU B 2 81 ? 180.078 173.895 174.096 1.00 46.18 81 LEU H N 1
ATOM 3468 C CA . LEU B 2 81 ? 180.834 175.110 173.788 1.00 46.18 81 LEU H CA 1
ATOM 3469 C C . LEU B 2 81 ? 180.458 176.179 174.811 1.00 46.18 81 LEU H C 1
ATOM 3470 O O . LEU B 2 81 ? 179.411 176.818 174.685 1.00 46.18 81 LEU H O 1
ATOM 3475 N N . GLN B 2 82 ? 181.321 176.374 175.805 1.00 48.55 82 GLN H N 1
ATOM 3476 C CA . GLN B 2 82 ? 181.095 177.345 176.867 1.00 48.55 82 GLN H CA 1
ATOM 3477 C C . GLN B 2 82 ? 181.677 178.704 176.494 1.00 48.55 82 GLN H C 1
ATOM 3478 O O . GLN B 2 82 ? 182.717 178.797 175.838 1.00 48.55 82 GLN H O 1
ATOM 3484 N N . MET B 2 83 ? 180.994 179.764 176.930 1.00 48.60 83 MET H N 1
ATOM 3485 C CA . MET B 2 83 ? 181.417 181.138 176.689 1.00 48.60 83 MET H CA 1
ATOM 3486 C C . MET B 2 83 ? 182.080 181.774 177.905 1.00 48.60 83 MET H C 1
ATOM 3487 O O . MET B 2 83 ? 182.161 183.005 177.982 1.00 48.60 83 MET H O 1
ATOM 3492 N N . ASN B 2 84 ? 182.557 180.969 178.849 1.00 51.16 84 ASN H N 1
ATOM 3493 C CA . ASN B 2 84 ? 183.232 181.490 180.034 1.00 51.16 84 ASN H CA 1
ATOM 3494 C C . ASN B 2 84 ? 184.005 180.388 180.752 1.00 51.16 84 ASN H C 1
ATOM 3495 O O . ASN B 2 84 ? 185.078 180.626 181.305 1.00 51.16 84 ASN H O 1
ATOM 3500 N N . GLU B 2 87 ? 181.651 178.368 183.811 1.00 39.71 89 GLU H N 1
ATOM 3501 C CA . GLU B 2 87 ? 181.375 178.825 185.167 1.00 39.71 89 GLU H CA 1
ATOM 3502 C C . GLU B 2 87 ? 182.614 178.739 186.050 1.00 39.71 89 GLU H C 1
ATOM 3503 O O . GLU B 2 87 ? 183.432 179.658 186.077 1.00 39.71 89 GLU H O 1
ATOM 3509 N N . ASP B 2 88 ? 182.745 177.634 186.774 1.00 34.19 90 ASP H N 1
ATOM 3510 C CA . ASP B 2 88 ? 183.842 177.424 187.708 1.00 34.19 90 ASP H CA 1
ATOM 3511 C C . ASP B 2 88 ? 184.520 176.087 187.425 1.00 34.19 90 ASP H C 1
ATOM 3512 O O . ASP B 2 88 ? 184.120 175.332 186.535 1.00 34.19 90 ASP H O 1
ATOM 3517 N N . THR B 2 89 ? 185.565 175.807 188.198 1.00 31.29 91 THR H N 1
ATOM 3518 C CA . THR B 2 89 ? 186.271 174.538 188.089 1.00 31.29 91 THR H CA 1
ATOM 3519 C C . THR B 2 89 ? 185.367 173.388 188.516 1.00 31.29 91 THR H C 1
ATOM 3520 O O . THR B 2 89 ? 184.677 173.466 189.535 1.00 31.29 91 THR H O 1
ATOM 3524 N N . ALA B 2 90 ? 185.381 172.316 187.734 1.00 26.52 92 ALA H N 1
ATOM 3525 C CA . ALA B 2 90 ? 184.563 171.134 187.998 1.00 26.52 92 ALA H CA 1
ATOM 3526 C C . ALA B 2 90 ? 185.073 170.002 187.112 1.00 26.52 92 ALA H C 1
ATOM 3527 O O . ALA B 2 90 ? 186.079 170.147 186.407 1.00 26.52 92 ALA H O 1
ATOM 3529 N N . VAL B 2 91 ? 184.378 168.868 187.155 1.00 25.16 93 VAL H N 1
ATOM 3530 C CA . VAL B 2 91 ? 184.671 167.713 186.317 1.00 25.16 93 VAL H CA 1
ATOM 3531 C C . VAL B 2 91 ? 183.393 167.344 185.577 1.00 25.16 93 VAL H C 1
ATOM 3532 O O . VAL B 2 91 ? 182.343 167.160 186.202 1.00 25.16 93 VAL H O 1
ATOM 3536 N N . TYR B 2 92 ? 183.482 167.228 184.256 1.00 25.40 94 TYR H N 1
ATOM 3537 C CA . TYR B 2 92 ? 182.314 167.081 183.400 1.00 25.40 94 TYR H CA 1
ATOM 3538 C C . TYR B 2 92 ? 182.208 165.656 182.873 1.00 25.40 94 TYR H C 1
ATOM 3539 O O . TYR B 2 92 ? 183.218 165.030 182.541 1.00 25.40 94 TYR H O 1
ATOM 3548 N N . TYR B 2 93 ? 180.977 165.153 182.798 1.00 26.76 95 TYR H N 1
ATOM 3549 C CA . TYR B 2 93 ? 180.694 163.808 182.321 1.00 26.76 95 TYR H CA 1
ATOM 3550 C C . TYR B 2 93 ? 179.685 163.876 181.184 1.00 26.76 95 TYR H C 1
ATOM 3551 O O . TYR B 2 93 ? 178.902 164.823 181.091 1.00 26.76 95 TYR H O 1
ATOM 3560 N N . CYS B 2 94 ? 179.708 162.865 180.318 1.00 31.45 96 CYS H N 1
ATOM 3561 C CA . CYS B 2 94 ? 178.720 162.718 179.257 1.00 31.45 96 CYS H CA 1
ATOM 3562 C C . CYS B 2 94 ? 178.074 161.345 179.368 1.00 31.45 96 CYS H C 1
ATOM 3563 O O . CYS B 2 94 ? 178.772 160.334 179.496 1.00 31.45 96 CYS H O 1
ATOM 3566 N N . ALA B 2 95 ? 176.742 161.313 179.326 1.00 29.60 97 ALA H N 1
ATOM 3567 C CA . ALA B 2 95 ? 175.980 160.091 179.534 1.00 29.60 97 ALA H CA 1
ATOM 3568 C C . ALA B 2 95 ? 174.912 159.964 178.456 1.00 29.60 97 ALA H C 1
ATOM 3569 O O . ALA B 2 95 ? 174.692 160.876 177.656 1.00 29.60 97 ALA H O 1
ATOM 3571 N N . ARG B 2 96 ? 174.245 158.812 178.447 1.00 31.17 98 ARG H N 1
ATOM 3572 C CA . ARG B 2 96 ? 173.234 158.479 177.453 1.00 31.17 98 ARG H CA 1
ATOM 3573 C C . ARG B 2 96 ? 171.932 158.104 178.148 1.00 31.17 98 ARG H C 1
ATOM 3574 O O . ARG B 2 96 ? 171.947 157.464 179.204 1.00 31.17 98 ARG H O 1
ATOM 3582 N N . SER B 2 97 ? 170.807 158.499 177.552 1.00 30.68 99 SER H N 1
ATOM 3583 C CA . SER B 2 97 ? 169.498 158.209 178.121 1.00 30.68 99 SER H CA 1
ATOM 3584 C C . SER B 2 97 ? 168.490 158.012 176.996 1.00 30.68 99 SER H C 1
ATOM 3585 O O . SER B 2 97 ? 168.793 158.208 175.817 1.00 30.68 99 SER H O 1
ATOM 3588 N N . GLN B 2 98 ? 167.276 157.618 177.381 1.00 30.35 100 GLN H N 1
ATOM 3589 C CA . GLN B 2 98 ? 166.188 157.368 176.447 1.00 30.35 100 GLN H CA 1
ATOM 3590 C C . GLN B 2 98 ? 164.919 158.037 176.962 1.00 30.35 100 GLN H C 1
ATOM 3591 O O . GLN B 2 98 ? 164.712 158.159 178.172 1.00 30.35 100 GLN H O 1
ATOM 3597 N N . ALA B 2 99 ? 164.068 158.468 176.032 1.00 27.92 101 ALA H N 1
ATOM 3598 C CA . ALA B 2 99 ? 162.896 159.276 176.350 1.00 27.92 101 ALA H CA 1
ATOM 3599 C C . ALA B 2 99 ? 161.622 158.444 176.261 1.00 27.92 101 ALA H C 1
ATOM 3600 O O . ALA B 2 99 ? 161.563 157.465 175.510 1.00 27.92 101 ALA H O 1
ATOM 3602 N N . VAL B 2 100 ? 160.609 158.840 177.031 1.00 27.96 102 VAL H N 1
ATOM 3603 C CA . VAL B 2 100 ? 159.296 158.200 177.041 1.00 27.96 102 VAL H CA 1
ATOM 3604 C C . VAL B 2 100 ? 158.253 159.297 176.863 1.00 27.96 102 VAL H C 1
ATOM 3605 O O . VAL B 2 100 ? 158.349 160.362 177.485 1.00 27.96 102 VAL H O 1
ATOM 3609 N N . TYR B 2 101 ? 157.255 159.044 176.020 1.00 26.51 103 TYR H N 1
ATOM 3610 C CA . TYR B 2 101 ? 156.223 160.023 175.706 1.00 26.51 103 TYR H CA 1
ATOM 3611 C C . TYR B 2 101 ? 154.858 159.566 176.210 1.00 26.51 103 TYR H C 1
ATOM 3612 O O . TYR B 2 101 ? 154.560 158.370 176.258 1.00 26.51 103 TYR H O 1
ATOM 3621 N N . TYR B 2 102 ? 154.028 160.540 176.582 1.00 29.79 104 TYR H N 1
ATOM 3622 C CA . TYR B 2 102 ? 152.655 160.281 176.994 1.00 29.79 104 TYR H CA 1
ATOM 3623 C C . TYR B 2 102 ? 151.775 161.430 176.521 1.00 29.79 104 TYR H C 1
ATOM 3624 O O . TYR B 2 102 ? 152.246 162.551 176.313 1.00 29.79 104 TYR H O 1
ATOM 3633 N N . TRP B 2 103 ? 150.484 161.141 176.359 1.00 29.57 105 TRP H N 1
ATOM 3634 C CA . TRP B 2 103 ? 149.525 162.104 175.822 1.00 29.57 105 TRP H CA 1
ATOM 3635 C C . TRP B 2 103 ? 148.301 162.163 176.726 1.00 29.57 105 TRP H C 1
ATOM 3636 O O . TRP B 2 103 ? 147.486 161.235 176.732 1.00 29.57 105 TRP H O 1
ATOM 3647 N N . ASP B 2 104 ? 148.166 163.259 177.482 1.00 32.77 106 ASP H N 1
ATOM 3648 C CA . ASP B 2 104 ? 146.963 163.554 178.270 1.00 32.77 106 ASP H CA 1
ATOM 3649 C C . ASP B 2 104 ? 146.494 164.946 177.851 1.00 32.77 106 ASP H C 1
ATOM 3650 O O . ASP B 2 104 ? 146.843 165.944 178.485 1.00 32.77 106 ASP H O 1
ATOM 3655 N N . LEU B 2 105 ? 145.719 165.001 176.763 1.00 34.79 107 LEU H N 1
ATOM 3656 C CA . LEU B 2 105 ? 145.204 166.243 176.187 1.00 34.79 107 LEU H CA 1
ATOM 3657 C C . LEU B 2 105 ? 146.331 167.144 175.690 1.00 34.79 107 LEU H C 1
ATOM 3658 O O . LEU B 2 105 ? 146.078 168.237 175.171 1.00 34.79 107 LEU H O 1
ATOM 3663 N N . TRP B 2 106 ? 147.571 166.685 175.834 1.00 33.70 108 TRP H N 1
ATOM 3664 C CA . TRP B 2 106 ? 148.781 167.366 175.395 1.00 33.70 108 TRP H CA 1
ATOM 3665 C C . TRP B 2 106 ? 149.949 166.420 175.621 1.00 33.70 108 TRP H C 1
ATOM 3666 O O . TRP B 2 106 ? 149.875 165.521 176.464 1.00 33.70 108 TRP H O 1
ATOM 3677 N N . TRP B 2 107 ? 151.021 166.628 174.864 1.00 27.73 109 TRP H N 1
ATOM 3678 C CA . TRP B 2 107 ? 152.148 165.703 174.851 1.00 27.73 109 TRP H CA 1
ATOM 3679 C C . TRP B 2 107 ? 153.140 166.095 175.939 1.00 27.73 109 TRP H C 1
ATOM 3680 O O . TR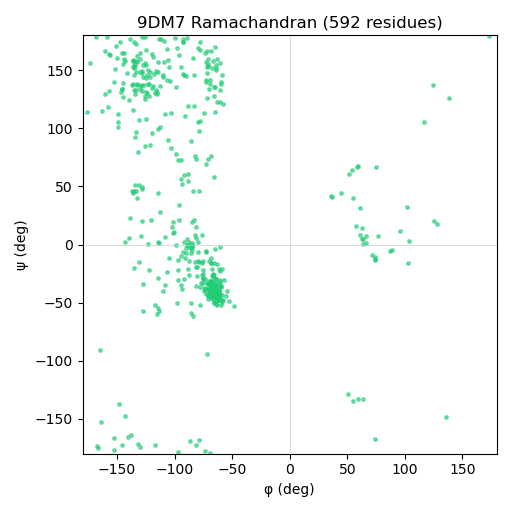P B 2 107 ? 153.684 167.205 175.928 1.00 27.73 109 TRP H O 1
ATOM 3691 N N . SER B 2 108 ? 153.371 165.184 176.878 1.00 29.35 110 SER H N 1
ATOM 3692 C CA . SER B 2 108 ? 154.362 165.344 177.930 1.00 29.35 110 SER H CA 1
ATOM 3693 C C . SER B 2 108 ? 155.345 164.180 177.896 1.00 29.35 110 SER H C 1
ATOM 3694 O O . SER B 2 108 ? 155.006 163.062 177.501 1.00 29.35 110 SER H O 1
ATOM 3697 N N . MET B 2 109 ? 156.577 164.454 178.319 1.00 31.40 111 MET H N 1
ATOM 3698 C CA . MET B 2 109 ? 157.631 163.455 178.236 1.00 31.40 111 MET H CA 1
ATOM 3699 C C . MET B 2 109 ? 158.547 163.564 179.444 1.00 31.40 111 MET H C 1
ATOM 3700 O O . MET B 2 109 ? 158.606 164.596 180.118 1.00 31.40 111 MET H O 1
ATOM 3705 N N . TYR B 2 110 ? 159.263 162.475 179.705 1.00 33.99 112 TYR H N 1
ATOM 3706 C CA . TYR B 2 110 ? 160.327 162.449 180.698 1.00 33.99 112 TYR H CA 1
ATOM 3707 C C . TYR B 2 110 ? 161.409 161.499 180.196 1.00 33.99 112 TYR H C 1
ATOM 3708 O O . TYR B 2 110 ? 161.358 161.022 179.058 1.00 33.99 112 TYR H O 1
ATOM 3717 N N . HIS B 2 111 ? 162.393 161.219 181.045 1.00 32.62 113 HIS H N 1
ATOM 3718 C CA . HIS B 2 111 ? 163.521 160.379 180.675 1.00 32.62 113 HIS H CA 1
ATOM 3719 C C . HIS B 2 111 ? 163.537 159.115 181.522 1.00 32.62 113 HIS H C 1
ATOM 3720 O O . HIS B 2 111 ? 163.109 159.114 182.679 1.00 32.62 113 HIS H O 1
ATOM 3727 N N . THR B 2 112 ? 164.040 158.034 180.925 1.00 32.66 114 THR H N 1
ATOM 3728 C CA . THR B 2 112 ? 164.099 156.745 181.601 1.00 32.66 114 THR H CA 1
ATOM 3729 C C . THR B 2 112 ? 165.178 156.696 182.674 1.00 32.66 114 THR H C 1
ATOM 3730 O O . THR B 2 112 ? 165.017 155.977 183.666 1.00 32.66 114 THR H O 1
ATOM 3734 N N . GLY B 2 113 ? 166.257 157.455 182.510 1.00 30.51 115 GLY H N 1
ATOM 3735 C CA . GLY B 2 113 ? 167.378 157.397 183.427 1.00 30.51 115 GLY H CA 1
ATOM 3736 C C . GLY B 2 113 ? 168.667 157.090 182.698 1.00 30.51 115 GLY H C 1
ATOM 3737 O O . GLY B 2 113 ? 168.684 156.239 181.804 1.00 30.51 115 GLY H O 1
ATOM 3738 N N . PHE B 2 114 ? 169.748 157.778 183.057 1.00 29.85 116 PHE H N 1
ATOM 3739 C CA . PHE B 2 114 ? 171.012 157.607 182.350 1.00 29.85 116 PHE H CA 1
ATOM 3740 C C . PHE B 2 114 ? 171.524 156.182 182.510 1.00 29.85 116 PHE H C 1
ATOM 3741 O O . PHE B 2 114 ? 171.729 155.704 183.630 1.00 29.85 116 PHE H O 1
ATOM 3749 N N . ILE B 2 115 ? 171.728 155.509 181.379 1.00 33.54 117 ILE H N 1
ATOM 3750 C CA . ILE B 2 115 ? 172.195 154.128 181.335 1.00 33.54 117 ILE H CA 1
ATOM 3751 C C . ILE B 2 115 ? 173.591 154.072 181.942 1.00 33.54 117 ILE H C 1
ATOM 3752 O O . ILE B 2 115 ? 174.282 155.094 182.018 1.00 33.54 117 ILE H O 1
ATOM 3757 N N . ASP B 2 116 ? 174.023 152.885 182.377 1.00 38.37 118 ASP H N 1
ATOM 3758 C CA . ASP B 2 116 ? 175.339 152.711 182.984 1.00 38.37 118 ASP H CA 1
ATOM 3759 C C . ASP B 2 116 ? 176.483 153.074 182.047 1.00 38.37 118 ASP H C 1
ATOM 3760 O O . ASP B 2 116 ? 177.646 153.015 182.463 1.00 38.37 118 ASP H O 1
ATOM 3765 N N . TYR B 2 117 ? 176.189 153.447 180.803 1.00 35.24 119 TYR H N 1
ATOM 3766 C CA . TYR B 2 117 ? 177.215 153.897 179.866 1.00 35.24 119 TYR H CA 1
ATOM 3767 C C . TYR B 2 117 ? 177.551 155.368 180.115 1.00 35.24 119 TYR H C 1
ATOM 3768 O O . TYR B 2 117 ? 177.168 156.271 179.374 1.00 35.24 119 TYR H O 1
ATOM 3777 N N . TRP B 2 118 ? 178.268 155.590 181.211 1.00 31.06 120 TRP H N 1
ATOM 3778 C CA . TRP B 2 118 ? 178.850 156.882 181.524 1.00 31.06 120 TRP H CA 1
ATOM 3779 C C . TRP B 2 118 ? 180.242 156.964 180.906 1.00 31.06 120 TRP H C 1
ATOM 3780 O O . TRP B 2 118 ? 180.739 156.016 180.294 1.00 31.06 120 TRP H O 1
ATOM 3791 N N . GLY B 2 119 ? 180.882 158.117 181.074 1.00 29.08 121 GLY H N 1
ATOM 3792 C CA . GLY B 2 119 ? 182.241 158.295 180.614 1.00 29.08 121 GLY H CA 1
ATOM 3793 C C . GLY B 2 119 ? 183.081 158.942 181.695 1.00 29.08 121 GLY H C 1
ATOM 3794 O O . GLY B 2 119 ? 182.562 159.529 182.647 1.00 29.08 121 GLY H O 1
ATOM 3795 N N . GLN B 2 120 ? 184.395 158.817 181.538 1.00 30.81 122 GLN H N 1
ATOM 3796 C CA . GLN B 2 120 ? 185.299 159.448 182.483 1.00 30.81 122 GLN H CA 1
ATOM 3797 C C . GLN B 2 120 ? 185.268 160.965 182.304 1.00 30.81 122 GLN H C 1
ATOM 3798 O O . GLN B 2 120 ? 184.854 161.492 181.268 1.00 30.81 122 GLN H O 1
ATOM 3804 N N . GLY B 2 121 ? 185.708 161.671 183.339 1.00 28.23 123 GLY H N 1
ATOM 3805 C CA . GLY B 2 121 ? 185.579 163.112 183.352 1.00 28.23 123 GLY H CA 1
ATOM 3806 C C . GLY B 2 121 ? 186.781 163.860 182.819 1.00 28.23 123 GLY H C 1
ATOM 3807 O O . GLY B 2 121 ? 187.797 163.257 182.461 1.00 28.23 123 GLY H O 1
ATOM 3808 N N . THR B 2 122 ? 186.669 165.182 182.764 1.00 31.29 124 THR H N 1
ATOM 3809 C CA . THR B 2 122 ? 187.750 166.065 182.360 1.00 31.29 124 THR H CA 1
ATOM 3810 C C . THR B 2 122 ? 188.212 166.873 183.565 1.00 31.29 124 THR H C 1
ATOM 3811 O O . THR B 2 122 ? 187.651 166.780 184.659 1.00 31.29 124 THR H O 1
ATOM 3815 N N . LEU B 2 123 ? 189.249 167.677 183.356 1.00 34.56 125 LEU H N 1
ATOM 3816 C CA . LEU B 2 123 ? 189.884 168.442 184.424 1.00 34.56 125 LEU H CA 1
ATOM 3817 C C . LEU B 2 123 ? 189.987 169.910 184.038 1.00 34.56 125 LEU H C 1
ATOM 3818 O O . LEU B 2 123 ? 191.048 170.532 184.128 1.00 34.56 125 LEU H O 1
ATOM 3823 N N . VAL B 2 124 ? 188.872 170.481 183.576 1.00 31.29 126 VAL H N 1
ATOM 3824 C CA . VAL B 2 124 ? 188.845 171.903 183.269 1.00 31.29 126 VAL H CA 1
ATOM 3825 C C . VAL B 2 124 ? 189.061 172.705 184.550 1.00 31.29 126 VAL H C 1
ATOM 3826 O O . VAL B 2 124 ? 188.709 172.269 185.654 1.00 31.29 126 VAL H O 1
ATOM 3830 N N . THR B 2 125 ? 189.657 173.886 184.404 1.00 34.22 127 THR H N 1
ATOM 3831 C CA . THR B 2 125 ? 189.983 174.722 185.557 1.00 34.22 127 THR H CA 1
ATOM 3832 C C . THR B 2 125 ? 190.118 176.162 185.093 1.00 34.22 127 THR H C 1
ATOM 3833 O O . THR B 2 125 ? 190.987 176.466 184.271 1.00 34.22 127 THR H O 1
ATOM 3837 N N . VAL B 2 126 ? 189.269 177.041 185.616 1.00 33.51 128 VAL H N 1
ATOM 3838 C CA . VAL B 2 126 ? 189.311 178.454 185.265 1.00 33.51 128 VAL H CA 1
ATOM 3839 C C . VAL B 2 126 ? 190.563 179.106 185.840 1.00 33.51 128 VAL H C 1
ATOM 3840 O O . VAL B 2 126 ? 190.804 179.051 187.045 1.00 33.51 128 VAL H O 1
ATOM 3844 N N . ASP C 3 1 ? 161.154 175.187 189.588 1.00 66.64 1 ASP L N 1
ATOM 3845 C CA . ASP C 3 1 ? 162.091 174.100 189.848 1.00 66.64 1 ASP L CA 1
ATOM 3846 C C . ASP C 3 1 ? 161.616 173.233 191.008 1.00 66.64 1 ASP L C 1
ATOM 3847 O O . ASP C 3 1 ? 161.016 173.729 191.961 1.00 66.64 1 ASP L O 1
ATOM 3852 N N . ILE C 3 2 ? 161.887 171.936 190.920 1.00 58.78 2 ILE L N 1
ATOM 3853 C CA . ILE C 3 2 ? 161.472 170.970 191.930 1.00 58.78 2 ILE L CA 1
ATOM 3854 C C . ILE C 3 2 ? 162.692 170.621 192.773 1.00 58.78 2 ILE L C 1
ATOM 3855 O O . ILE C 3 2 ? 163.645 170.006 192.283 1.00 58.78 2 ILE L O 1
ATOM 3860 N N . GLN C 3 3 ? 162.662 171.010 194.045 1.00 59.33 3 GLN L N 1
ATOM 3861 C CA . GLN C 3 3 ? 163.788 170.779 194.933 1.00 59.33 3 GLN L CA 1
ATOM 3862 C C . GLN C 3 3 ? 163.808 169.325 195.407 1.00 59.33 3 GLN L C 1
ATOM 3863 O O . GLN C 3 3 ? 162.848 168.569 195.237 1.00 59.33 3 GLN L O 1
ATOM 3869 N N . MET C 3 4 ? 164.931 168.937 196.009 1.00 53.65 4 MET L N 1
ATOM 3870 C CA . MET C 3 4 ? 165.087 167.624 196.618 1.00 53.65 4 MET L CA 1
ATOM 3871 C C . MET C 3 4 ? 165.725 167.771 197.990 1.00 53.65 4 MET L C 1
ATOM 3872 O O . MET C 3 4 ? 166.462 168.724 198.252 1.00 53.65 4 MET L O 1
ATOM 3877 N N . THR C 3 5 ? 165.436 166.806 198.862 1.00 52.65 5 THR L N 1
ATOM 3878 C CA . THR C 3 5 ? 165.973 166.771 200.214 1.00 52.65 5 THR L CA 1
ATOM 3879 C C . THR C 3 5 ? 166.219 165.323 200.608 1.00 52.65 5 THR L C 1
ATOM 3880 O O . THR C 3 5 ? 165.406 164.447 200.306 1.00 52.65 5 THR L O 1
ATOM 3884 N N . GLN C 3 6 ? 167.336 165.075 201.283 1.00 48.66 6 GLN L N 1
ATOM 3885 C CA . GLN C 3 6 ? 167.687 163.729 201.725 1.00 48.66 6 GLN L CA 1
ATOM 3886 C C . GLN C 3 6 ? 168.050 163.794 203.206 1.00 48.66 6 GLN L C 1
ATOM 3887 O O . GLN C 3 6 ? 167.918 164.835 203.858 1.00 48.66 6 GLN L O 1
ATOM 3893 N N . SER C 3 7 ? 168.508 162.669 203.751 1.00 62.49 7 SER L N 1
ATOM 3894 C CA . SER C 3 7 ? 168.913 162.586 205.156 1.00 62.49 7 SER L CA 1
ATOM 3895 C C . SER C 3 7 ? 170.275 161.917 205.240 1.00 62.49 7 SER L C 1
ATOM 3896 O O . SER C 3 7 ? 170.386 160.723 205.546 1.00 62.49 7 SER L O 1
ATOM 3899 N N . PRO C 3 8 ? 171.350 162.666 204.979 1.00 66.71 8 PRO L N 1
ATOM 3900 C CA . PRO C 3 8 ? 172.691 162.065 205.003 1.00 66.71 8 PRO L CA 1
ATOM 3901 C C . PRO C 3 8 ? 173.150 161.714 206.410 1.00 66.71 8 PRO L C 1
ATOM 3902 O O . PRO C 3 8 ? 174.016 162.390 206.976 1.00 66.71 8 PRO L O 1
ATOM 3906 N N . SER C 3 9 ? 172.575 160.656 206.982 1.00 74.01 9 SER L N 1
ATOM 3907 C CA . SER C 3 9 ? 172.899 160.222 208.334 1.00 74.01 9 SER L CA 1
ATOM 3908 C C . SER C 3 9 ? 173.245 158.740 208.414 1.00 74.01 9 SER L C 1
ATOM 3909 O O . SER C 3 9 ? 173.402 158.211 209.520 1.00 74.01 9 SER L O 1
ATOM 3912 N N . SER C 3 10 ? 173.362 158.056 207.278 1.00 69.88 10 SER L N 1
ATOM 3913 C CA . SER C 3 10 ? 173.703 156.639 207.293 1.00 69.88 10 SER L CA 1
ATOM 3914 C C . SER C 3 10 ? 175.147 156.452 207.739 1.00 69.88 10 SER L C 1
ATOM 3915 O O . SER C 3 10 ? 176.050 157.149 207.268 1.00 69.88 10 SER L O 1
ATOM 3918 N N . LEU C 3 11 ? 175.365 155.503 208.648 1.00 75.03 11 LEU L N 1
ATOM 3919 C CA . LEU C 3 11 ? 176.667 155.324 209.274 1.00 75.03 11 LEU L CA 1
ATOM 3920 C C . LEU C 3 11 ? 176.855 153.860 209.657 1.00 75.03 11 LEU L C 1
ATOM 3921 O O . LEU C 3 11 ? 175.934 153.043 209.563 1.00 75.03 11 LEU L O 1
ATOM 3926 N N . SER C 3 12 ? 178.086 153.541 210.061 1.00 77.79 12 SER L N 1
ATOM 3927 C CA . SER C 3 12 ? 178.486 152.313 210.744 1.00 77.79 12 SER L CA 1
ATOM 3928 C C . SER C 3 12 ? 178.538 151.081 209.846 1.00 77.79 12 SER L C 1
ATOM 3929 O O . SER C 3 12 ? 179.086 150.054 210.259 1.00 77.79 12 SER L O 1
ATOM 3932 N N . ALA C 3 13 ? 177.982 151.176 208.633 1.00 79.62 13 ALA L N 1
ATOM 3933 C CA . ALA C 3 13 ? 178.215 150.226 207.534 1.00 79.62 13 ALA L CA 1
ATOM 3934 C C . ALA C 3 13 ? 178.369 148.780 208.008 1.00 79.62 13 ALA L C 1
ATOM 3935 O O . ALA C 3 13 ? 179.235 148.046 207.527 1.00 79.62 13 ALA L O 1
ATOM 3937 N N . SER C 3 14 ? 177.540 148.362 208.960 1.00 82.22 14 SER L N 1
ATOM 3938 C CA . SER C 3 14 ? 177.683 147.014 209.495 1.00 82.22 14 SER L CA 1
ATOM 3939 C C . SER C 3 14 ? 177.211 145.989 208.472 1.00 82.22 14 SER L C 1
ATOM 3940 O O . SER C 3 14 ? 176.214 146.196 207.775 1.00 82.22 14 SER L O 1
ATOM 3943 N N . VAL C 3 15 ? 177.947 144.880 208.378 1.00 84.79 15 VAL L N 1
ATOM 3944 C CA . VAL C 3 15 ? 177.678 143.888 207.344 1.00 84.79 15 VAL L CA 1
ATOM 3945 C C . VAL C 3 15 ? 176.318 143.250 207.581 1.00 84.79 15 VAL L C 1
ATOM 3946 O O . VAL C 3 15 ? 176.021 142.762 208.679 1.00 84.79 15 VAL L O 1
ATOM 3950 N N . GLY C 3 16 ? 175.481 143.254 206.544 1.00 83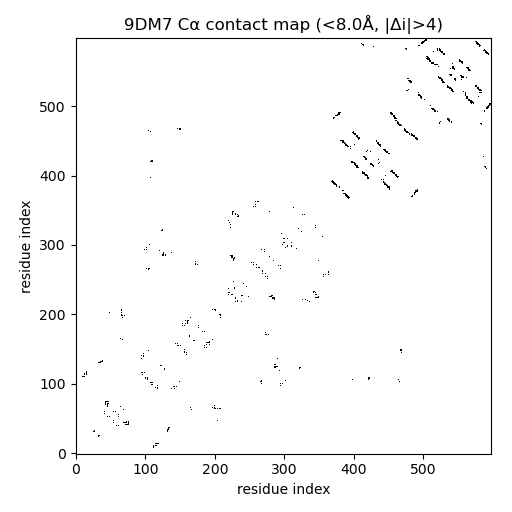.60 16 GLY L N 1
ATOM 3951 C CA . GLY C 3 16 ? 174.155 142.684 206.617 1.00 83.60 16 GLY L CA 1
ATOM 3952 C C . GLY C 3 16 ? 173.074 143.631 207.090 1.00 83.60 16 GLY L C 1
ATOM 3953 O O . GLY C 3 16 ? 171.897 143.249 207.092 1.00 83.60 16 GLY L O 1
ATOM 3954 N N . ASP C 3 17 ? 173.432 144.849 207.490 1.00 82.10 17 ASP L N 1
ATOM 3955 C CA . ASP C 3 17 ? 172.443 145.789 207.998 1.00 82.10 17 ASP L CA 1
ATOM 3956 C C . ASP C 3 17 ? 171.566 146.315 206.870 1.00 82.10 17 ASP L C 1
ATOM 3957 O O . ASP C 3 17 ? 172.012 146.472 205.730 1.00 82.10 17 ASP L O 1
ATOM 3962 N N . ARG C 3 18 ? 170.308 146.591 207.200 1.00 75.83 18 ARG L N 1
ATOM 3963 C CA . ARG C 3 18 ? 169.391 147.212 206.263 1.00 75.83 18 ARG L CA 1
ATOM 3964 C C . ARG C 3 18 ? 169.759 148.684 206.076 1.00 75.83 18 ARG L C 1
ATOM 3965 O O . ARG C 3 18 ? 170.406 149.304 206.924 1.00 75.83 18 ARG L O 1
ATOM 3973 N N . VAL C 3 19 ? 169.346 149.244 204.942 1.00 69.89 19 VAL L N 1
ATOM 3974 C CA . VAL C 3 19 ? 169.624 150.635 204.603 1.00 69.89 19 VAL L CA 1
ATOM 3975 C C . VAL C 3 19 ? 168.332 151.275 204.114 1.00 69.89 19 VAL L C 1
ATOM 3976 O O . VAL C 3 19 ? 167.560 150.649 203.380 1.00 69.89 19 VAL L O 1
ATOM 3980 N N . THR C 3 20 ? 168.084 152.513 204.540 1.00 67.02 20 THR L N 1
ATOM 3981 C CA . THR C 3 20 ? 166.911 153.269 204.111 1.00 67.02 20 THR L CA 1
ATOM 3982 C C . THR C 3 20 ? 167.320 154.712 203.859 1.00 67.02 20 THR L C 1
ATOM 3983 O O . THR C 3 20 ? 167.873 155.365 204.749 1.00 67.02 20 THR L O 1
ATOM 3987 N N . ILE C 3 21 ? 167.047 155.207 202.652 1.00 55.70 21 ILE L N 1
ATOM 3988 C CA . ILE C 3 21 ? 167.350 156.580 202.264 1.00 55.70 21 ILE L CA 1
ATOM 3989 C C . ILE C 3 21 ? 166.100 157.195 201.650 1.00 55.70 21 ILE L C 1
ATOM 3990 O O . ILE C 3 21 ? 165.443 156.573 200.809 1.00 55.70 21 ILE L O 1
ATOM 3995 N N . THR C 3 22 ? 165.774 158.417 202.065 1.00 55.29 22 THR L N 1
ATOM 3996 C CA . THR C 3 22 ? 164.551 159.090 201.646 1.00 55.29 22 THR L CA 1
ATOM 3997 C C . THR C 3 22 ? 164.883 160.329 200.827 1.00 55.29 22 THR L C 1
ATOM 3998 O O . THR C 3 22 ? 165.718 161.143 201.234 1.00 55.29 22 THR L O 1
ATOM 4002 N N . CYS C 3 23 ? 164.225 160.467 199.676 1.00 53.80 23 CYS L N 1
ATOM 4003 C CA . CYS C 3 23 ? 164.330 161.647 198.821 1.00 53.80 23 CYS L CA 1
ATOM 4004 C C . CYS C 3 23 ? 162.978 162.351 198.841 1.00 53.80 23 CYS L C 1
ATOM 4005 O O . CYS C 3 23 ? 162.039 161.924 198.162 1.00 53.80 23 CYS L O 1
ATOM 4008 N N . ARG C 3 24 ? 162.880 163.425 199.621 1.00 59.08 24 ARG L N 1
ATOM 4009 C CA . ARG C 3 24 ? 161.629 164.157 199.814 1.00 59.08 24 ARG L CA 1
ATOM 4010 C C . ARG C 3 24 ? 161.558 165.259 198.762 1.00 59.08 24 ARG L C 1
ATOM 4011 O O . ARG C 3 24 ? 162.315 166.232 198.813 1.00 59.08 24 ARG L O 1
ATOM 4019 N N . ALA C 3 25 ? 160.644 165.107 197.810 1.00 58.61 25 ALA L N 1
ATOM 4020 C CA . ALA C 3 25 ? 160.501 166.043 196.707 1.00 58.61 25 ALA L CA 1
ATOM 4021 C C . ALA C 3 25 ? 159.350 167.010 196.971 1.00 58.61 25 ALA L C 1
ATOM 4022 O O . ALA C 3 25 ? 158.647 166.928 197.981 1.00 58.61 25 ALA L O 1
ATOM 4024 N N . SER C 3 26 ? 159.157 167.940 196.037 1.00 61.67 26 SER L N 1
ATOM 4025 C CA . SER C 3 26 ? 158.053 168.890 196.063 1.00 61.67 26 SER L CA 1
ATOM 4026 C C . SER C 3 26 ? 157.295 168.795 194.743 1.00 61.67 26 SER L C 1
ATOM 4027 O O . SER C 3 26 ? 157.671 168.037 193.844 1.00 61.67 26 SER L O 1
ATOM 4030 N N . GLN C 3 27 ? 156.226 169.587 194.624 1.00 64.20 27 GLN L N 1
ATOM 4031 C CA . GLN C 3 27 ? 155.348 169.556 193.457 1.00 64.20 27 GLN L CA 1
ATOM 4032 C C . GLN C 3 27 ? 154.911 168.132 193.129 1.00 64.20 27 GLN L C 1
ATOM 4033 O O . GLN C 3 27 ? 154.423 167.411 194.006 1.00 64.20 27 GLN L O 1
ATOM 4039 N N . SER C 3 28 ? 155.080 167.717 191.872 1.00 58.68 28 SER L N 1
ATOM 4040 C CA . SER C 3 28 ? 154.708 166.363 191.451 1.00 58.68 28 SER L CA 1
ATOM 4041 C C . SER C 3 28 ? 155.664 165.948 190.330 1.00 58.68 28 SER L C 1
ATOM 4042 O O . SER C 3 28 ? 155.549 166.414 189.194 1.00 58.68 28 SER L O 1
ATOM 4045 N N . VAL C 3 29 ? 156.609 165.071 190.668 1.00 53.30 29 VAL L N 1
ATOM 4046 C CA . VAL C 3 29 ? 157.572 164.556 189.701 1.00 53.30 29 VAL L CA 1
ATOM 4047 C C . VAL C 3 29 ? 157.007 163.304 189.044 1.00 53.30 29 VAL L C 1
ATOM 4048 O O . VAL C 3 29 ? 157.654 162.697 188.183 1.00 53.30 29 VAL L O 1
ATOM 4052 N N . SER C 3 30 ? 155.799 162.916 189.447 1.00 51.15 30 SER L N 1
ATOM 4053 C CA . SER C 3 30 ? 155.128 161.695 188.974 1.00 51.15 30 SER L CA 1
ATOM 4054 C C . SER C 3 30 ? 156.034 160.519 189.332 1.00 51.15 30 SER L C 1
ATOM 4055 O O . SER C 3 30 ? 156.507 160.447 190.478 1.00 51.15 30 SER L O 1
ATOM 4058 N N . SER C 3 31 ? 156.304 159.591 188.415 1.00 46.13 31 SER L N 1
ATOM 4059 C CA . SER C 3 31 ? 157.141 158.430 188.691 1.00 46.13 31 SER L CA 1
ATOM 4060 C C . SER C 3 31 ? 158.461 158.478 187.924 1.00 46.13 31 SER L C 1
ATOM 4061 O O . SER C 3 31 ? 159.042 157.436 187.613 1.00 46.13 31 SER L O 1
ATOM 4064 N N . ALA C 3 32 ? 158.945 159.681 187.614 1.00 40.51 32 ALA L N 1
ATOM 4065 C CA . ALA C 3 32 ? 160.194 159.855 186.875 1.00 40.51 32 ALA L CA 1
ATOM 4066 C C . ALA C 3 32 ? 161.311 160.167 187.868 1.00 40.51 32 ALA L C 1
ATOM 4067 O O . ALA C 3 32 ? 161.734 161.310 188.037 1.00 40.51 32 ALA L O 1
ATOM 4069 N N . VAL C 3 33 ? 161.794 159.118 188.534 1.00 38.92 33 VAL L N 1
ATOM 4070 C CA . VAL C 3 33 ? 162.855 159.237 189.526 1.00 38.92 33 VAL L CA 1
ATOM 4071 C C . VAL C 3 33 ? 163.846 158.098 189.328 1.00 38.92 33 VAL L C 1
ATOM 4072 O O . VAL C 3 33 ? 163.462 156.948 189.094 1.00 38.92 33 VAL L O 1
ATOM 4076 N N . ALA C 3 34 ? 165.134 158.428 189.417 1.00 33.01 34 ALA L N 1
ATOM 4077 C CA . ALA C 3 34 ? 166.199 157.448 189.278 1.00 33.01 34 ALA L CA 1
ATOM 4078 C C . ALA C 3 34 ? 167.234 157.672 190.369 1.00 33.01 34 ALA L C 1
ATOM 4079 O O . ALA C 3 34 ? 167.342 158.762 190.938 1.00 33.01 34 ALA L O 1
ATOM 4081 N N . TRP C 3 35 ? 167.999 156.620 190.659 1.00 35.31 35 TRP L N 1
ATOM 4082 C CA . TRP C 3 35 ? 169.023 156.654 191.693 1.00 35.31 35 TRP L CA 1
ATOM 4083 C C . TRP C 3 35 ? 170.335 156.118 191.140 1.00 35.31 35 TRP L C 1
ATOM 4084 O O . TRP C 3 35 ? 170.350 155.247 190.267 1.00 35.31 35 TRP L O 1
ATOM 4095 N N . TYR C 3 36 ? 171.441 156.645 191.665 1.00 31.18 36 TYR L N 1
ATOM 4096 C CA . TYR C 3 36 ? 172.770 156.313 191.173 1.00 31.18 36 TYR L CA 1
ATOM 4097 C C . TYR C 3 36 ? 173.709 156.066 192.343 1.00 31.18 36 TYR L C 1
ATOM 4098 O O . TYR C 3 36 ? 173.467 156.507 193.468 1.00 31.18 36 TYR L O 1
ATOM 4107 N N . GLN C 3 37 ? 174.793 155.347 192.058 1.00 32.94 37 GLN L N 1
ATOM 4108 C CA . GLN C 3 37 ? 175.839 155.054 193.026 1.00 32.94 37 GLN L CA 1
ATOM 4109 C C . GLN C 3 37 ? 177.187 155.443 192.438 1.00 32.94 37 GLN L C 1
ATOM 4110 O O . GLN C 3 37 ? 177.497 155.093 191.297 1.00 32.94 37 GLN L O 1
ATOM 4116 N N . GLN C 3 38 ? 177.987 156.168 193.219 1.00 31.97 38 GLN L N 1
ATOM 4117 C CA . GLN C 3 38 ? 179.295 156.622 192.766 1.00 31.97 38 GLN L CA 1
ATOM 4118 C C . GLN C 3 38 ? 180.337 156.377 193.846 1.00 31.97 38 GLN L C 1
ATOM 4119 O O . GLN C 3 38 ? 180.143 156.770 195.000 1.00 31.97 38 GLN L O 1
ATOM 4125 N N . LYS C 3 39 ? 181.447 155.739 193.461 1.00 35.93 39 LYS L N 1
ATOM 4126 C CA . LYS C 3 39 ? 182.628 155.546 194.284 1.00 35.93 39 LYS L CA 1
ATOM 4127 C C . LYS C 3 39 ? 183.645 156.647 194.004 1.00 35.93 39 LYS L C 1
ATOM 4128 O O . LYS C 3 39 ? 183.655 157.222 192.911 1.00 35.93 39 LYS L O 1
ATOM 4134 N N . PRO C 3 40 ? 184.501 156.981 194.971 1.00 36.21 40 PRO L N 1
ATOM 4135 C CA . PRO C 3 40 ? 185.454 158.078 194.760 1.00 36.21 40 PRO L CA 1
ATOM 4136 C C . PRO C 3 40 ? 186.373 157.813 193.576 1.00 36.21 40 PRO L C 1
ATOM 4137 O O . PRO C 3 40 ? 186.861 156.698 193.379 1.00 36.21 40 PRO L O 1
ATOM 4141 N N . GLY C 3 41 ? 186.608 158.859 192.788 1.00 33.67 41 GLY L N 1
ATOM 4142 C CA . GLY C 3 41 ? 187.493 158.770 191.646 1.00 33.67 41 GLY L CA 1
ATOM 4143 C C . GLY C 3 41 ? 186.923 158.070 190.435 1.00 33.67 41 GLY L C 1
ATOM 4144 O O . GLY C 3 41 ? 187.661 157.842 189.470 1.00 33.67 41 GLY L O 1
ATOM 4145 N N . LYS C 3 42 ? 185.638 157.722 190.446 1.00 33.38 42 LYS L N 1
ATOM 4146 C CA . LYS C 3 42 ? 185.019 156.999 189.346 1.00 33.38 42 LYS L CA 1
ATOM 4147 C C . LYS C 3 42 ? 183.665 157.614 189.021 1.00 33.38 42 LYS L C 1
ATOM 4148 O O . LYS C 3 42 ? 183.046 158.286 189.849 1.00 33.38 42 LYS L O 1
ATOM 4154 N N . ALA C 3 43 ? 183.213 157.375 187.792 1.00 31.18 43 ALA L N 1
ATOM 4155 C CA . ALA C 3 43 ? 181.919 157.860 187.354 1.00 31.18 43 ALA L CA 1
ATOM 4156 C C . ALA C 3 43 ? 180.798 157.087 188.046 1.00 31.18 43 ALA L C 1
ATOM 4157 O O . ALA C 3 43 ? 180.989 155.947 188.475 1.00 31.18 43 ALA L O 1
ATOM 4159 N N . PRO C 3 44 ? 179.611 157.692 188.170 1.00 31.18 44 PRO L N 1
ATOM 4160 C CA . PRO C 3 44 ? 178.487 156.982 188.797 1.00 31.18 44 PRO L CA 1
ATOM 4161 C C . PRO C 3 44 ? 177.962 155.839 187.942 1.00 31.18 44 PRO L C 1
ATOM 4162 O O . PRO C 3 44 ? 178.480 155.574 186.853 1.00 31.18 44 PRO L O 1
ATOM 4166 N N . LYS C 3 45 ? 176.931 155.155 188.431 1.00 33.63 45 LYS L N 1
ATOM 4167 C CA . LYS C 3 45 ? 176.326 154.054 187.696 1.00 33.63 45 LYS L CA 1
ATOM 4168 C C . LYS C 3 45 ? 174.869 153.923 188.116 1.00 33.63 45 LYS L C 1
ATOM 4169 O O . LYS C 3 45 ? 174.541 154.073 189.295 1.00 33.63 45 LYS L O 1
ATOM 4175 N N . LEU C 3 46 ? 174.003 153.661 187.141 1.00 34.11 46 LEU L N 1
ATOM 4176 C CA . LEU C 3 46 ? 172.573 153.585 187.406 1.00 34.11 46 LEU L CA 1
ATOM 4177 C C . LEU C 3 46 ? 172.241 152.357 188.243 1.00 34.11 46 LEU L C 1
ATOM 4178 O O . LEU C 3 46 ? 172.776 151.267 188.020 1.00 34.11 46 LEU L O 1
ATOM 4183 N N . LEU C 3 47 ? 171.348 152.540 189.216 1.00 38.28 47 LEU L N 1
ATOM 4184 C CA . LEU C 3 47 ? 170.900 151.462 190.087 1.00 38.28 47 LEU L CA 1
ATOM 4185 C C . LEU C 3 47 ? 169.422 151.148 189.891 1.00 38.28 47 LEU L C 1
ATOM 4186 O O . LEU C 3 47 ? 169.060 149.997 189.629 1.00 38.28 47 LEU L O 1
ATOM 4191 N N . ILE C 3 48 ? 168.553 152.148 190.017 1.00 39.83 48 ILE L N 1
ATOM 4192 C CA . ILE C 3 48 ? 167.111 151.969 189.892 1.00 39.83 48 ILE L CA 1
ATOM 4193 C C . ILE C 3 48 ? 166.564 153.097 189.031 1.00 39.83 48 ILE L C 1
ATOM 4194 O O . ILE C 3 48 ? 166.902 154.266 189.244 1.00 39.83 48 ILE L O 1
ATOM 4199 N N . TYR C 3 49 ? 165.723 152.751 188.059 1.00 40.36 49 TYR L N 1
ATOM 4200 C CA . TYR C 3 49 ? 165.114 153.721 187.162 1.00 40.36 49 TYR L CA 1
ATOM 4201 C C . TYR C 3 49 ? 163.600 153.563 187.198 1.00 40.36 49 TYR L C 1
ATOM 4202 O O . TYR C 3 49 ? 163.068 152.589 187.736 1.00 40.36 49 TYR L O 1
ATOM 4211 N N . SER C 3 50 ? 162.908 154.552 186.632 1.00 42.46 50 SER L N 1
ATOM 4212 C CA . SER C 3 50 ? 161.449 154.633 186.593 1.00 42.46 50 SER L CA 1
ATOM 4213 C C . SER C 3 50 ? 160.823 154.694 187.981 1.00 42.46 50 SER L C 1
ATOM 4214 O O . SER C 3 50 ? 159.598 154.573 188.107 1.00 42.46 50 SER L O 1
ATOM 4217 N N . ALA C 3 51 ? 161.645 154.842 189.025 1.00 44.91 51 ALA L N 1
ATOM 4218 C CA . ALA C 3 51 ? 161.234 154.972 190.421 1.00 44.91 51 ALA L CA 1
ATOM 4219 C C . ALA C 3 51 ? 160.692 153.664 190.985 1.00 44.91 51 ALA L C 1
ATOM 4220 O O . ALA C 3 51 ? 160.447 153.563 192.190 1.00 44.91 51 ALA L O 1
ATOM 4222 N N . SER C 3 52 ? 160.491 152.662 190.134 1.00 46.71 52 SER L N 1
ATOM 4223 C CA . SER C 3 52 ? 160.133 151.339 190.627 1.00 46.71 52 SER L CA 1
ATOM 4224 C C . SER C 3 52 ? 160.758 150.198 189.838 1.00 46.71 52 SER L C 1
ATOM 4225 O O . SER C 3 52 ? 160.484 149.039 190.162 1.00 46.71 52 SER L O 1
ATOM 4228 N N . SER C 3 53 ? 161.585 150.469 188.832 1.00 43.54 53 SER L N 1
ATOM 4229 C CA . SER C 3 53 ? 162.116 149.440 187.943 1.00 43.54 53 SER L CA 1
ATOM 4230 C C . SER C 3 53 ? 163.593 149.232 188.251 1.00 43.54 53 SER L C 1
ATOM 4231 O O . SER C 3 53 ? 164.417 150.116 187.996 1.00 43.54 53 SER L O 1
ATOM 4234 N N . LEU C 3 54 ? 163.922 148.064 188.794 1.00 46.21 54 LEU L N 1
ATOM 4235 C CA . LEU C 3 54 ? 165.310 147.731 189.069 1.00 46.21 54 LEU L CA 1
ATOM 4236 C C . LEU C 3 54 ? 166.051 147.455 187.764 1.00 46.21 54 LEU L C 1
ATOM 4237 O O . LEU C 3 54 ? 165.461 147.036 186.764 1.00 46.21 54 LEU L O 1
ATOM 4242 N N . TYR C 3 55 ? 167.358 147.699 187.779 1.00 46.00 55 TYR L N 1
ATOM 4243 C CA . TYR C 3 55 ? 168.167 147.624 186.569 1.00 46.00 55 TYR L CA 1
ATOM 4244 C C . TYR C 3 55 ? 168.487 146.163 186.247 1.00 46.00 55 TYR L C 1
ATOM 4245 O O . TYR C 3 55 ? 167.904 145.232 186.810 1.00 46.00 55 TYR L O 1
ATOM 4254 N N . SER C 3 56 ? 169.407 145.943 185.313 1.00 51.78 56 SER L N 1
ATOM 4255 C CA . SER C 3 56 ? 169.801 144.604 184.880 1.00 51.78 56 SER L CA 1
ATOM 4256 C C . SER C 3 56 ? 171.292 144.429 185.151 1.00 51.78 56 SER L C 1
ATOM 4257 O O . SER C 3 56 ? 172.129 144.840 184.341 1.00 51.78 56 SER L O 1
ATOM 4260 N N . GLY C 3 57 ? 171.624 143.819 186.286 1.00 62.60 57 GLY L N 1
ATOM 4261 C CA . GLY C 3 57 ? 173.010 143.542 186.608 1.00 62.60 57 GLY L CA 1
ATOM 4262 C C . GLY C 3 57 ? 173.472 144.091 187.942 1.00 62.60 57 GLY L C 1
ATOM 4263 O O . GLY C 3 57 ? 174.676 144.254 188.163 1.00 62.60 57 GLY L O 1
ATOM 4264 N N . VAL C 3 58 ? 172.535 144.381 188.839 1.00 62.27 58 VAL L N 1
ATOM 4265 C CA . VAL C 3 58 ? 172.882 144.877 190.170 1.00 62.27 58 VAL L CA 1
ATOM 4266 C C . VAL C 3 58 ? 172.472 143.846 191.221 1.00 62.27 58 VAL L C 1
ATOM 4267 O O . VAL C 3 58 ? 171.293 143.746 191.588 1.00 62.27 58 VAL L O 1
ATOM 4271 N N . PRO C 3 59 ? 173.413 143.036 191.710 1.00 69.25 59 PRO L N 1
ATOM 4272 C CA . PRO C 3 59 ? 173.055 141.978 192.664 1.00 69.25 59 PRO L CA 1
ATOM 4273 C C . PRO C 3 59 ? 173.062 142.424 194.119 1.00 69.25 59 PRO L C 1
ATOM 4274 O O . PRO C 3 59 ? 172.356 141.841 194.948 1.00 69.25 59 PRO L O 1
ATOM 4278 N N . SER C 3 60 ? 173.854 143.443 194.446 1.00 69.18 60 SER L N 1
ATOM 4279 C CA . SER C 3 60 ? 174.059 143.855 195.828 1.00 69.18 60 SER L CA 1
ATOM 4280 C C . SER C 3 60 ? 173.099 144.946 196.284 1.00 69.18 60 SER L C 1
ATOM 4281 O O . SER C 3 60 ? 173.125 145.319 197.461 1.00 69.18 60 SER L O 1
ATOM 4284 N N . ARG C 3 61 ? 172.295 145.476 195.356 1.00 63.09 61 ARG L N 1
ATOM 4285 C CA . ARG C 3 61 ? 171.358 146.585 195.690 1.00 63.09 61 ARG L CA 1
ATOM 4286 C C . ARG C 3 61 ? 169.962 146.241 195.161 1.00 63.09 61 ARG L C 1
ATOM 4287 O O . ARG C 3 61 ? 169.373 147.087 194.459 1.00 63.09 61 ARG L O 1
ATOM 4295 N N . PHE C 3 62 ? 169.461 145.049 195.489 1.00 67.78 62 PHE L N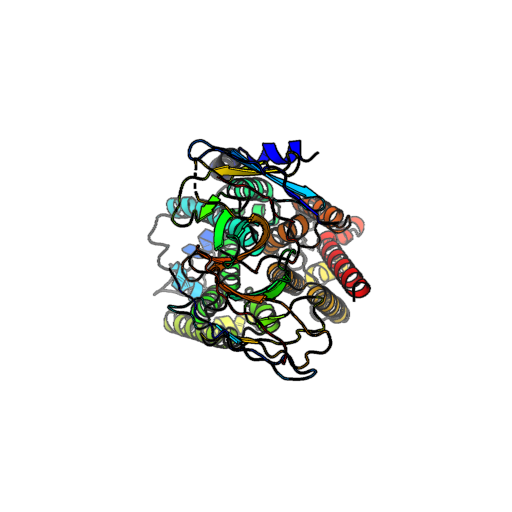 1
ATOM 4296 C CA . PHE C 3 62 ? 168.138 144.613 195.047 1.00 67.78 62 PHE L CA 1
ATOM 4297 C C . PHE C 3 62 ? 167.094 145.263 195.948 1.00 67.78 62 PHE L C 1
ATOM 4298 O O . PHE C 3 62 ? 166.918 144.873 197.104 1.00 67.78 62 PHE L O 1
ATOM 4306 N N . SER C 3 63 ? 166.405 146.270 195.425 1.00 63.55 63 SER L N 1
ATOM 4307 C CA . SER C 3 63 ? 165.421 147.002 196.212 1.00 63.55 63 SER L CA 1
ATOM 4308 C C . SER C 3 63 ? 164.367 147.571 195.267 1.00 63.55 63 SER L C 1
ATOM 4309 O O . SER C 3 63 ? 164.287 147.182 194.097 1.00 63.55 63 SER L O 1
ATOM 4312 N N . GLY C 3 64 ? 163.559 148.492 195.778 1.00 61.87 64 GLY L N 1
ATOM 4313 C CA . GLY C 3 64 ? 162.550 149.175 194.978 1.00 61.87 64 GLY L CA 1
ATOM 4314 C C . GLY C 3 64 ? 162.343 150.573 195.491 1.00 61.87 64 GLY L C 1
ATOM 4315 O O . GLY C 3 64 ? 163.315 151.272 195.810 1.00 61.87 64 GLY L O 1
ATOM 4316 N N . SER C 3 65 ? 161.087 150.992 195.580 1.00 58.64 65 SER L N 1
ATOM 4317 C CA . SER C 3 65 ? 160.719 152.299 196.124 1.00 58.64 65 SER L CA 1
ATOM 4318 C C . SER C 3 65 ? 159.211 152.304 196.351 1.00 58.64 65 SER L C 1
ATOM 4319 O O . SER C 3 65 ? 158.540 151.277 196.194 1.00 58.64 65 SER L O 1
ATOM 4322 N N . ARG C 3 66 ? 158.675 153.468 196.720 1.00 59.92 66 ARG L N 1
ATOM 4323 C CA . ARG C 3 66 ? 157.258 153.617 197.024 1.00 59.92 66 ARG L CA 1
ATOM 4324 C C . ARG C 3 66 ? 156.480 154.393 195.974 1.00 59.92 66 ARG L C 1
ATOM 4325 O O . ARG C 3 66 ? 155.306 154.088 195.751 1.00 59.92 66 ARG L O 1
ATOM 4333 N N . SER C 3 67 ? 157.096 155.394 195.345 1.00 60.84 67 SER L N 1
ATOM 4334 C CA . SER C 3 67 ? 156.500 156.252 194.322 1.00 60.84 67 SER L CA 1
ATOM 4335 C C . SER C 3 67 ? 155.376 157.129 194.858 1.00 60.84 67 SER L C 1
ATOM 4336 O O . SER C 3 67 ? 154.697 157.800 194.070 1.00 60.84 67 SER L O 1
ATOM 4339 N N . GLY C 3 68 ? 155.156 157.147 196.170 1.00 61.58 68 GLY L N 1
ATOM 4340 C CA . GLY C 3 68 ? 154.130 157.988 196.757 1.00 61.58 68 GLY L CA 1
ATOM 4341 C C . GLY C 3 68 ? 154.664 159.324 197.226 1.00 61.58 68 GLY L C 1
ATOM 4342 O O . GLY C 3 68 ? 154.531 159.671 198.403 1.00 61.58 68 GLY L O 1
ATOM 4343 N N . THR C 3 69 ? 155.289 160.069 196.313 1.00 61.78 69 THR L N 1
ATOM 4344 C CA . THR C 3 69 ? 155.922 161.364 196.562 1.00 61.78 69 THR L CA 1
ATOM 4345 C C . THR C 3 69 ? 157.077 161.258 197.561 1.00 61.78 69 THR L C 1
ATOM 4346 O O . THR C 3 69 ? 157.679 162.273 197.930 1.00 61.78 69 THR L O 1
ATOM 4350 N N . ASP C 3 70 ? 157.422 160.044 197.986 1.00 60.65 70 ASP L N 1
ATOM 4351 C CA . ASP C 3 70 ? 158.561 159.805 198.861 1.00 60.65 70 ASP L CA 1
ATOM 4352 C C . ASP C 3 70 ? 159.166 158.466 198.471 1.00 60.65 70 ASP L C 1
ATOM 4353 O O . ASP C 3 70 ? 158.437 157.487 198.291 1.00 60.65 70 ASP L O 1
ATOM 4358 N N . PHE C 3 71 ? 160.489 158.426 198.344 1.00 54.88 71 PHE L N 1
ATOM 4359 C CA . PHE C 3 71 ? 161.181 157.295 197.746 1.00 54.88 71 PHE L CA 1
ATOM 4360 C C . PHE C 3 71 ? 162.190 156.719 198.729 1.00 54.88 71 PHE L C 1
ATOM 4361 O O . PHE C 3 71 ? 162.898 157.463 199.414 1.00 54.88 71 PHE L O 1
ATOM 4369 N N . THR C 3 72 ? 162.251 155.389 198.794 1.00 58.83 72 THR L N 1
ATOM 4370 C CA . THR C 3 72 ? 163.168 154.691 199.684 1.00 58.83 72 THR L CA 1
ATOM 4371 C C . THR C 3 72 ? 163.831 153.547 198.931 1.00 58.83 72 THR L C 1
ATOM 4372 O O . THR C 3 72 ? 163.284 153.013 197.964 1.00 58.83 72 THR L O 1
ATOM 4376 N N . LEU C 3 73 ? 165.025 153.175 199.389 1.00 58.31 73 LEU L N 1
ATOM 4377 C CA . LEU C 3 73 ? 165.773 152.045 198.846 1.00 58.31 73 LEU L CA 1
ATOM 4378 C C . LEU C 3 73 ? 166.051 151.062 199.972 1.00 58.31 73 LEU L C 1
ATOM 4379 O O . LEU C 3 73 ? 166.586 151.447 201.016 1.00 58.31 73 LEU L O 1
ATOM 4384 N N . THR C 3 74 ? 165.693 149.796 199.758 1.00 67.11 74 THR L N 1
ATOM 4385 C CA . THR C 3 74 ? 165.857 148.754 200.770 1.00 67.11 74 THR L CA 1
ATOM 4386 C C . THR C 3 74 ? 167.064 147.893 200.405 1.00 67.11 74 THR L C 1
ATOM 4387 O O . THR C 3 74 ? 166.948 146.821 199.811 1.00 67.11 74 THR L O 1
ATOM 4391 N N . ILE C 3 75 ? 168.247 148.375 200.782 1.00 69.74 75 ILE L N 1
ATOM 4392 C CA . ILE C 3 75 ? 169.469 147.595 200.624 1.00 69.74 75 ILE L CA 1
ATOM 4393 C C . ILE C 3 75 ? 169.519 146.576 201.754 1.00 69.74 75 ILE L C 1
ATOM 4394 O O . ILE C 3 75 ? 169.933 146.894 202.874 1.00 69.74 75 ILE L O 1
ATOM 4399 N N . SER C 3 76 ? 169.088 145.346 201.464 1.00 74.29 76 SER L N 1
ATOM 4400 C CA . SER C 3 76 ? 168.925 144.340 202.509 1.00 74.29 76 SER L CA 1
ATOM 4401 C C . SER C 3 76 ? 170.258 143.956 203.140 1.00 74.29 76 SER L C 1
ATOM 4402 O O . SER C 3 76 ? 170.361 143.813 204.364 1.00 74.29 76 SER L O 1
ATOM 4405 N N . SER C 3 77 ? 171.294 143.783 202.321 1.00 78.08 77 SER L N 1
ATOM 4406 C CA . SER C 3 77 ? 172.582 143.314 202.811 1.00 78.08 77 SER L CA 1
ATOM 4407 C C . SER C 3 77 ? 173.680 144.266 202.360 1.00 78.08 77 SER L C 1
ATOM 4408 O O . SER C 3 77 ? 173.552 144.967 201.353 1.00 78.08 77 SER L O 1
ATOM 4411 N N . LEU C 3 78 ? 174.769 144.277 203.128 1.00 78.40 78 LEU L N 1
ATOM 4412 C CA . LEU C 3 78 ? 175.889 145.171 202.871 1.00 78.40 78 LEU L CA 1
ATOM 4413 C C . LEU C 3 78 ? 177.171 144.343 202.839 1.00 78.40 78 LEU L C 1
ATOM 4414 O O . LEU C 3 78 ? 178.163 144.674 203.494 1.00 78.40 78 LEU L O 1
ATOM 4419 N N . GLN C 3 79 ? 177.141 143.235 202.096 1.00 79.61 79 GLN L N 1
ATOM 4420 C CA . GLN C 3 79 ? 178.292 142.334 202.054 1.00 79.61 79 GLN L CA 1
ATOM 4421 C C . GLN C 3 79 ? 179.541 142.969 201.448 1.00 79.61 79 GLN L C 1
ATOM 4422 O O . GLN C 3 79 ? 180.605 142.903 202.087 1.00 79.61 79 GLN L O 1
ATOM 4428 N N . PRO C 3 80 ? 179.507 143.587 200.264 1.00 77.37 80 PRO L N 1
ATOM 4429 C CA . PRO C 3 80 ? 180.729 144.175 199.702 1.00 77.37 80 PRO L CA 1
ATOM 4430 C C . PRO C 3 80 ? 181.081 145.548 200.254 1.00 77.37 80 PRO L C 1
ATOM 4431 O O . PRO C 3 80 ? 181.882 146.254 199.634 1.00 77.37 80 PRO L O 1
ATOM 4435 N N . GLU C 3 81 ? 180.464 145.936 201.371 1.00 75.13 81 GLU L N 1
ATOM 4436 C CA . GLU C 3 81 ? 180.731 147.159 202.123 1.00 75.13 81 GLU L CA 1
ATOM 4437 C C . GLU C 3 81 ? 180.182 148.393 201.408 1.00 75.13 81 GLU L C 1
ATOM 4438 O O . GLU C 3 81 ? 180.124 149.473 202.002 1.00 75.13 81 GLU L O 1
ATOM 4444 N N . ASP C 3 82 ? 179.752 148.228 200.154 1.00 65.45 82 ASP L N 1
ATOM 4445 C CA . ASP C 3 82 ? 178.928 149.199 199.418 1.00 65.45 82 ASP L CA 1
ATOM 4446 C C . ASP C 3 82 ? 179.300 150.650 199.725 1.00 65.45 82 ASP L C 1
ATOM 4447 O O . ASP C 3 82 ? 178.441 151.523 199.865 1.00 65.45 82 ASP L O 1
ATOM 4452 N N . PHE C 3 83 ? 180.601 150.912 199.824 1.00 57.82 83 PHE L N 1
ATOM 4453 C CA . PHE C 3 83 ? 181.088 152.240 200.196 1.00 57.82 83 PHE L CA 1
ATOM 4454 C C . PHE C 3 83 ? 180.987 153.152 198.982 1.00 57.82 83 PHE L C 1
ATOM 4455 O O . PHE C 3 83 ? 181.782 153.049 198.044 1.00 57.82 83 PHE L O 1
ATOM 4463 N N . ALA C 3 84 ? 180.014 154.059 199.001 1.00 42.65 84 ALA L N 1
ATOM 4464 C CA . ALA C 3 84 ? 179.767 154.942 197.868 1.00 42.65 84 ALA L CA 1
ATOM 4465 C C . ALA C 3 84 ? 178.803 156.038 198.301 1.00 42.65 84 ALA L C 1
ATOM 4466 O O . ALA C 3 84 ? 178.339 156.072 199.443 1.00 42.65 84 ALA L O 1
ATOM 4468 N N . THR C 3 85 ? 178.512 156.936 197.365 1.00 35.62 85 THR L N 1
ATOM 4469 C CA . THR C 3 85 ? 177.579 158.034 197.574 1.00 35.62 85 THR L CA 1
ATOM 4470 C C . THR C 3 85 ? 176.402 157.882 196.620 1.00 35.62 85 THR L C 1
ATOM 4471 O O . THR C 3 85 ? 176.596 157.694 195.414 1.00 35.62 85 THR L O 1
ATOM 4475 N N . TYR C 3 86 ? 175.189 157.967 197.158 1.00 33.25 86 TYR L N 1
ATOM 4476 C CA . TYR C 3 86 ? 173.969 157.706 196.407 1.00 33.25 86 TYR L CA 1
ATOM 4477 C C . TYR C 3 86 ? 173.198 159.001 196.188 1.00 33.25 86 TYR L C 1
ATOM 4478 O O . TYR C 3 86 ? 173.185 159.880 197.055 1.00 33.25 86 TYR L O 1
ATOM 4487 N N . TYR C 3 87 ? 172.558 159.112 195.024 1.00 31.18 87 TYR L N 1
ATOM 4488 C CA . TYR C 3 87 ? 171.866 160.326 194.616 1.00 31.18 87 TYR L CA 1
ATOM 4489 C C . TYR C 3 87 ? 170.482 159.986 194.079 1.00 31.18 87 TYR L C 1
ATOM 4490 O O . TYR C 3 87 ? 170.227 158.858 193.650 1.00 31.18 87 TYR L O 1
ATOM 4499 N N . CYS C 3 88 ? 169.588 160.974 194.112 1.00 37.09 88 CYS L N 1
ATOM 4500 C CA . CYS C 3 88 ? 168.262 160.878 193.514 1.00 37.09 88 CYS L CA 1
ATOM 4501 C C . CYS C 3 88 ? 168.036 162.077 192.604 1.00 37.09 88 CYS L C 1
ATOM 4502 O O . CYS C 3 88 ? 168.553 163.167 192.866 1.00 37.09 88 CYS L O 1
ATOM 4505 N N . GLN C 3 89 ? 167.270 161.877 191.531 1.00 33.70 89 GLN L N 1
ATOM 4506 C CA . GLN C 3 89 ? 166.966 162.955 190.597 1.00 33.70 89 GLN L CA 1
ATOM 4507 C C . GLN C 3 89 ? 165.506 162.881 190.166 1.00 33.70 89 GLN L C 1
ATOM 4508 O O . GLN C 3 89 ? 164.761 161.973 190.544 1.00 33.70 89 GLN L O 1
ATOM 4514 N N . GLN C 3 90 ? 165.108 163.861 189.357 1.00 38.62 90 GLN L N 1
ATOM 4515 C CA . GLN C 3 90 ? 163.831 163.866 188.661 1.00 38.62 90 GLN L CA 1
ATOM 4516 C C . GLN C 3 90 ? 164.056 164.431 187.268 1.00 38.62 90 GLN L C 1
ATOM 4517 O O . GLN C 3 90 ? 164.922 165.287 187.074 1.00 38.62 90 GLN L O 1
ATOM 4523 N N . SER C 3 91 ? 163.282 163.950 186.299 1.00 37.27 91 SER L N 1
ATOM 4524 C CA . SER C 3 91 ? 163.422 164.366 184.907 1.00 37.27 91 SER L CA 1
ATOM 4525 C C . SER C 3 91 ? 162.057 164.644 184.293 1.00 37.27 91 SER L C 1
ATOM 4526 O O . SER C 3 91 ? 161.753 164.228 183.174 1.00 37.27 91 SER L O 1
ATOM 4529 N N . SER C 3 92 ? 161.217 165.374 185.022 1.00 41.72 92 SER L N 1
ATOM 4530 C CA . SER C 3 92 ? 159.855 165.671 184.593 1.00 41.72 92 SER L CA 1
ATOM 4531 C C . SER C 3 92 ? 159.637 167.126 184.215 1.00 41.72 92 SER L C 1
ATOM 4532 O O . SER C 3 92 ? 158.943 167.405 183.235 1.00 41.72 92 SER L O 1
ATOM 4535 N N . SER C 3 93 ? 160.215 168.065 184.963 1.00 44.40 93 SER L N 1
ATOM 4536 C CA . SER C 3 93 ? 160.003 169.491 184.748 1.00 44.40 93 SER L CA 1
ATOM 4537 C C . SER C 3 93 ? 160.901 170.075 183.663 1.00 44.40 93 SER L C 1
ATOM 4538 O O . SER C 3 93 ? 161.135 171.291 183.671 1.00 44.40 93 SER L O 1
ATOM 4541 N N . SER C 3 94 ? 161.425 169.236 182.765 1.00 42.94 94 SER L N 1
ATOM 4542 C CA . SER C 3 94 ? 162.338 169.639 181.696 1.00 42.94 94 SER L CA 1
ATOM 4543 C C . SER C 3 94 ? 163.668 170.125 182.263 1.00 42.94 94 SER L C 1
ATOM 4544 O O . SER C 3 94 ? 164.563 170.524 181.511 1.00 42.94 94 SER L O 1
ATOM 4547 N N . LEU C 3 95 ? 163.804 170.090 183.586 1.00 39.84 95 LEU L N 1
ATOM 4548 C CA . LEU C 3 95 ? 165.054 170.366 184.273 1.00 39.84 95 LEU L CA 1
ATOM 4549 C C . LEU C 3 95 ? 165.339 169.219 185.229 1.00 39.84 95 LEU L C 1
ATOM 4550 O O . LEU C 3 95 ? 164.419 168.585 185.752 1.00 39.84 95 LEU L O 1
ATOM 4555 N N . ILE C 3 96 ? 166.622 168.952 185.452 1.00 32.68 96 ILE L N 1
ATOM 4556 C CA . ILE C 3 96 ? 167.060 167.818 186.255 1.00 32.68 96 ILE L CA 1
ATOM 4557 C C . ILE C 3 96 ? 167.765 168.347 187.495 1.00 32.68 96 ILE L C 1
ATOM 4558 O O . ILE C 3 96 ? 168.657 169.197 187.394 1.00 32.68 96 ILE L O 1
ATOM 4563 N N . THR C 3 97 ? 167.361 167.845 188.658 1.00 32.81 97 THR L N 1
ATOM 4564 C CA . THR C 3 97 ? 167.913 168.254 189.940 1.00 32.81 97 THR L CA 1
ATOM 4565 C C . THR C 3 97 ? 168.438 167.022 190.667 1.00 32.81 97 THR L C 1
ATOM 4566 O O . THR C 3 97 ? 167.883 165.929 190.539 1.00 32.81 97 THR L O 1
ATOM 4570 N N . PHE C 3 98 ? 169.515 167.200 191.427 1.00 31.18 98 PHE L N 1
ATOM 4571 C CA . PHE C 3 98 ? 170.180 166.106 192.123 1.00 31.18 98 PHE L CA 1
ATOM 4572 C C . PHE C 3 98 ? 170.111 166.331 193.635 1.00 31.18 98 PHE L C 1
ATOM 4573 O O . PHE C 3 98 ? 169.441 167.246 194.121 1.00 31.18 98 PHE L O 1
ATOM 4581 N N . GLY C 3 99 ? 170.811 165.477 194.381 1.00 35.89 99 GLY L N 1
ATOM 4582 C CA . GLY C 3 99 ? 170.831 165.568 195.828 1.00 35.89 99 GLY L CA 1
ATOM 4583 C C . GLY C 3 99 ? 172.177 165.241 196.445 1.00 35.89 99 GLY L C 1
ATOM 4584 O O . GLY C 3 99 ? 173.223 165.513 195.849 1.00 35.89 99 GLY L O 1
ATOM 4585 N N . GLN C 3 100 ? 172.163 164.656 197.637 1.00 37.94 100 GLN L N 1
ATOM 4586 C CA . GLN C 3 100 ? 173.380 164.337 198.380 1.00 37.94 100 GLN L CA 1
ATOM 4587 C C . GLN C 3 100 ? 173.201 162.946 198.980 1.00 37.94 100 GLN L C 1
ATOM 4588 O O . GLN C 3 100 ? 172.334 162.171 198.563 1.00 37.94 100 GLN L O 1
ATOM 4594 N N . GLY C 3 101 ? 174.039 162.606 199.958 1.00 41.37 101 GLY L N 1
ATOM 4595 C CA . GLY C 3 101 ? 173.836 161.406 200.749 1.00 41.37 101 GLY L CA 1
ATOM 4596 C C . GLY C 3 101 ? 174.926 160.361 200.632 1.00 41.37 101 GLY L C 1
ATOM 4597 O O . GLY C 3 101 ? 175.003 159.643 199.631 1.00 41.37 101 GLY L O 1
ATOM 4598 N N . THR C 3 102 ? 175.757 160.250 201.665 1.00 51.34 102 THR L N 1
ATOM 4599 C CA . THR C 3 102 ? 176.879 159.324 201.710 1.00 51.34 102 THR L CA 1
ATOM 4600 C C . THR C 3 102 ? 176.638 158.257 202.774 1.00 51.34 102 THR L C 1
ATOM 4601 O O . THR C 3 102 ? 175.640 158.278 203.499 1.00 51.34 102 THR L O 1
ATOM 4605 N N . LYS C 3 103 ? 177.568 157.307 202.856 1.00 59.72 103 LYS L N 1
ATOM 4606 C CA . LYS C 3 103 ? 177.555 156.273 203.881 1.00 59.72 103 LYS L CA 1
ATOM 4607 C C . LYS C 3 103 ? 178.966 156.093 204.423 1.00 59.72 103 LYS L C 1
ATOM 4608 O O . LYS C 3 103 ? 179.933 156.057 203.655 1.00 59.72 103 LYS L O 1
ATOM 4614 N N . VAL C 3 104 ? 179.078 155.950 205.743 1.00 67.58 104 VAL L N 1
ATOM 4615 C CA . VAL C 3 104 ? 180.365 155.835 206.418 1.00 67.58 104 VAL L CA 1
ATOM 4616 C C . VAL C 3 104 ? 180.361 154.565 207.258 1.00 67.58 104 VAL L C 1
ATOM 4617 O O . VAL C 3 104 ? 179.304 154.059 207.647 1.00 67.58 104 VAL L O 1
ATOM 4621 N N . GLU C 3 105 ? 181.557 154.047 207.537 1.00 72.31 105 GLU L N 1
ATOM 4622 C CA . GLU C 3 105 ? 181.710 152.808 208.284 1.00 72.31 105 GLU L CA 1
ATOM 4623 C C . GLU C 3 105 ? 181.873 153.092 209.778 1.00 72.31 105 GLU L C 1
ATOM 4624 O O . GLU C 3 105 ? 181.975 154.241 210.217 1.00 72.31 105 GLU L O 1
ATOM 4630 N N . ILE C 3 106 ? 181.897 152.017 210.571 1.00 73.79 106 ILE L N 1
ATOM 4631 C CA . ILE C 3 106 ? 182.033 152.150 212.020 1.00 73.79 106 ILE L CA 1
ATOM 4632 C C . ILE C 3 106 ? 183.414 152.695 212.377 1.00 73.79 106 ILE L C 1
ATOM 4633 O O . ILE C 3 106 ? 184.380 152.598 211.610 1.00 73.79 106 ILE L O 1
ATOM 4638 N N . LYS C 3 107 ? 183.499 153.287 213.564 1.00 73.40 107 LYS L N 1
ATOM 4639 C CA . LYS C 3 107 ? 184.754 153.819 214.078 1.00 73.40 107 LYS L CA 1
ATOM 4640 C C . LYS C 3 107 ? 185.594 152.711 214.703 1.00 73.40 107 LYS L C 1
ATOM 4641 O O . LYS C 3 107 ? 185.061 151.798 215.333 1.00 73.40 107 LYS L O 1
#